Protein AF-A0A8T0YGY8-F1 (afdb_monomer)

InterPro domains:
  IPR023393 START-like domain superfamily [G3DSA:3.30.530.20] (49-271)
  IPR052727 Rab4/Rab5 effector domain-containing protein [PTHR13510] (25-393)

Nearest PDB structures (foldseek):
  6iez-assembly1_A  TM=7.044E-01  e=3.891E-10  Homo sapiens
  5zyg-assembly1_A  TM=6.909E-01  e=1.918E-10  Homo sapiens
  5jjd-assembly1_B  TM=6.981E-01  e=5.395E-10  Homo sapiens
  2e3s-assembly1_A  TM=6.877E-01  e=1.787E-09  Homo sapiens
  5zyj-assembly1_A  TM=6.714E-01  e=1.361E-09  Homo sapiens

Foldseek 3Di:
DDPDDDDPPDPPPDDDPDPPPPLVLEDDPPFPADDDDPVNLVVLVVVVVVLVVVVLVVVVVCVVVVVDDDCVQWDWDDDDPFKTKTWGDCVNCVPDPWIKMKIWGKFWAFQLLLLLLVAQQAPLSVVLSCVQLVQFRYKHFRDWSDFADLVWLSFTKTWMKTWFDFVCCVVPPDFIEMFTWIWGWTWDARPVRFIKIKIWTFGDDDPRDDDDPSYHYKTKTKMKIWGGPDRTIIIIIMMMIIDRDDDDDNVRVVVSVCSNVNSSSCSSVSLLLLLVVLLLVVQVVVVVVDDDDDADQAAPAPRHGAPDDDDDDDDQQQAASRPRHGHHPVQKDWDWHWDQDPVRGIDTDTGIHGPVVSVVSSPDDSSVSSCVVRPVVVPPDPPPPPPPPPDDDDDDDDDDDDDD

Organism: NCBI:txid29920

Structure (mmCIF, N/CA/C/O backbone):
data_AF-A0A8T0YGY8-F1
#
_entry.id   AF-A0A8T0YGY8-F1
#
loop_
_atom_site.group_PDB
_atom_site.id
_atom_site.type_symbol
_atom_site.label_atom_id
_atom_site.label_alt_id
_atom_site.label_comp_id
_atom_site.label_asym_id
_atom_site.label_entity_id
_atom_site.label_seq_id
_atom_site.pdbx_PDB_ins_code
_atom_site.Cartn_x
_atom_site.Cartn_y
_atom_site.Cartn_z
_atom_site.occupancy
_atom_site.B_iso_or_equiv
_atom_site.auth_seq_id
_atom_site.auth_comp_id
_atom_site.auth_asym_id
_atom_site.auth_atom_id
_atom_site.pdbx_PDB_model_num
ATOM 1 N N . MET A 1 1 ? -1.277 -14.909 38.507 1.00 29.34 1 MET A N 1
ATOM 2 C CA . MET A 1 1 ? -1.331 -14.928 37.028 1.00 29.34 1 MET A CA 1
ATOM 3 C C . MET A 1 1 ? -1.750 -13.547 36.534 1.00 29.34 1 MET A C 1
ATOM 5 O O . MET A 1 1 ? -2.895 -13.160 36.720 1.00 29.34 1 MET A O 1
ATOM 9 N N . LYS A 1 2 ? -0.791 -12.753 36.042 1.00 21.77 2 LYS A N 1
ATOM 10 C CA . LYS A 1 2 ? -1.007 -11.386 35.533 1.00 21.77 2 LYS A CA 1
ATOM 11 C C . LYS A 1 2 ? -1.370 -11.463 34.039 1.00 21.77 2 LYS A C 1
ATOM 13 O O . LYS A 1 2 ? -0.679 -12.188 33.328 1.00 21.77 2 LYS A O 1
ATOM 18 N N . PRO A 1 3 ? -2.396 -10.750 33.546 1.00 24.33 3 PRO A N 1
ATOM 19 C CA . PRO A 1 3 ? -2.673 -10.693 32.115 1.00 24.33 3 PRO A CA 1
ATOM 20 C C . PRO A 1 3 ? -1.605 -9.851 31.404 1.00 24.33 3 PRO A C 1
ATOM 22 O O . PRO A 1 3 ? -1.220 -8.782 31.880 1.00 24.33 3 PRO A O 1
ATOM 25 N N . SER A 1 4 ? -1.119 -10.377 30.281 1.00 25.73 4 SER A N 1
ATOM 26 C CA . SER A 1 4 ? -0.048 -9.833 29.447 1.00 25.73 4 SER A CA 1
ATOM 27 C C . SER A 1 4 ? -0.319 -8.397 28.993 1.00 25.73 4 SER A C 1
ATOM 29 O O . SER A 1 4 ? -1.389 -8.076 28.472 1.00 25.73 4 SER A O 1
ATOM 31 N N . SER A 1 5 ? 0.691 -7.548 29.156 1.00 26.83 5 SER A N 1
ATOM 32 C CA . SER A 1 5 ? 0.766 -6.171 28.682 1.00 26.83 5 SER A CA 1
ATOM 33 C C . SER A 1 5 ? 0.747 -6.107 27.153 1.00 26.83 5 SER A C 1
ATOM 35 O O . SER A 1 5 ? 1.760 -6.333 26.500 1.00 26.83 5 SER A O 1
ATOM 37 N N . PHE A 1 6 ? -0.406 -5.764 26.589 1.00 31.91 6 PHE A N 1
ATOM 38 C CA . PHE A 1 6 ? -0.562 -5.394 25.185 1.00 31.91 6 PHE A CA 1
ATOM 39 C C . PHE A 1 6 ? -1.255 -4.035 25.164 1.00 31.91 6 PHE A C 1
ATOM 41 O O . PHE A 1 6 ? -2.473 -3.992 25.104 1.00 31.91 6 PHE A O 1
ATOM 48 N N . LEU A 1 7 ? -0.505 -2.949 25.380 1.00 33.50 7 LEU A N 1
ATOM 49 C CA . LEU A 1 7 ? -0.905 -1.539 25.227 1.00 33.50 7 LEU A CA 1
ATOM 50 C C . LEU A 1 7 ? 0.300 -0.670 25.647 1.00 33.50 7 LEU A C 1
ATOM 52 O O . LEU A 1 7 ? 0.331 -0.146 26.754 1.00 33.50 7 LEU A O 1
ATOM 56 N N . ASP A 1 8 ? 1.304 -0.533 24.785 1.00 25.83 8 ASP A N 1
ATOM 57 C CA . ASP A 1 8 ? 2.239 0.601 24.856 1.00 25.83 8 ASP A CA 1
ATOM 58 C C . ASP A 1 8 ? 2.769 0.896 23.442 1.00 25.83 8 ASP A C 1
ATOM 60 O O . ASP A 1 8 ? 3.927 0.701 23.102 1.00 25.83 8 ASP A O 1
ATOM 64 N N . LEU A 1 9 ? 1.863 1.359 22.578 1.00 29.55 9 LEU A N 1
ATOM 65 C CA . LEU A 1 9 ? 2.219 2.347 21.563 1.00 29.55 9 LEU A CA 1
ATOM 66 C C . LEU A 1 9 ? 1.774 3.688 22.142 1.00 29.55 9 LEU A C 1
ATOM 68 O O . LEU A 1 9 ? 0.678 4.179 21.856 1.00 29.55 9 LEU A O 1
ATOM 72 N N . ARG A 1 10 ? 2.587 4.222 23.060 1.00 26.66 10 ARG A N 1
ATOM 73 C CA . ARG A 1 10 ? 2.532 5.643 23.398 1.00 26.66 10 ARG A CA 1
ATOM 74 C C . ARG A 1 10 ? 2.845 6.396 22.115 1.00 26.66 10 ARG A C 1
ATOM 76 O O . ARG A 1 10 ? 3.842 6.108 21.462 1.00 26.66 10 ARG A O 1
ATOM 83 N N . ASP A 1 11 ? 1.962 7.321 21.754 1.00 32.81 11 ASP A N 1
ATOM 84 C CA . ASP A 1 11 ? 2.294 8.380 20.811 1.00 32.81 11 ASP A CA 1
ATOM 85 C C . ASP A 1 11 ? 3.541 9.076 21.367 1.00 32.81 11 ASP A C 1
ATOM 87 O O . ASP A 1 11 ? 3.453 9.804 22.362 1.00 32.81 11 ASP A O 1
ATOM 91 N N . ASP A 1 12 ? 4.698 8.828 20.753 1.00 25.97 12 ASP A N 1
ATOM 92 C CA . ASP A 1 12 ? 5.854 9.692 20.916 1.00 25.97 12 ASP A CA 1
ATOM 93 C C . ASP A 1 12 ? 5.437 11.070 20.414 1.00 25.97 12 ASP A C 1
ATOM 95 O O . ASP A 1 12 ? 5.356 11.362 19.220 1.00 25.97 12 ASP A O 1
ATOM 99 N N . ASN A 1 13 ? 5.107 11.913 21.384 1.00 31.45 13 ASN A N 1
ATOM 100 C CA . ASN A 1 13 ? 4.820 13.320 21.228 1.00 31.45 13 ASN A CA 1
ATOM 101 C C . ASN A 1 13 ? 6.141 14.053 20.943 1.00 31.45 13 ASN A C 1
ATOM 103 O O . ASN A 1 13 ? 6.589 14.881 21.731 1.00 31.45 13 ASN A O 1
ATOM 107 N N . GLN A 1 14 ? 6.796 13.721 19.830 1.00 26.73 14 GLN A N 1
ATOM 108 C CA . GLN A 1 14 ? 7.783 14.599 19.219 1.00 26.73 14 GLN A CA 1
ATOM 109 C C . GLN A 1 14 ? 7.023 15.580 18.340 1.00 26.73 14 GLN A C 1
ATOM 111 O O . GLN A 1 14 ? 6.215 15.184 17.499 1.00 26.73 14 GLN A O 1
ATOM 116 N N . GLY A 1 15 ? 7.249 16.870 18.591 1.00 27.22 15 GLY A N 1
ATOM 117 C CA . GLY A 1 15 ? 6.618 17.990 17.907 1.00 27.22 15 GLY A CA 1
ATOM 118 C C . GLY A 1 15 ? 6.812 17.927 16.395 1.00 27.22 15 GLY A C 1
ATOM 119 O O . GLY A 1 15 ? 7.707 18.554 15.838 1.00 27.22 15 GLY A O 1
ATOM 120 N N . SER A 1 16 ? 5.943 17.185 15.717 1.00 27.34 16 SER A N 1
ATOM 121 C CA . SER A 1 16 ? 5.816 17.220 14.274 1.00 27.34 16 SER A CA 1
ATOM 122 C C . SER A 1 16 ? 5.077 18.508 13.938 1.00 27.34 16 SER A C 1
ATOM 124 O O . SER A 1 16 ? 3.889 18.660 14.247 1.00 27.34 16 SER A O 1
ATOM 126 N N . LYS A 1 17 ? 5.811 19.475 13.372 1.00 26.09 17 LYS A N 1
ATOM 127 C CA . LYS A 1 17 ? 5.238 20.674 12.756 1.00 26.09 17 LYS A CA 1
ATOM 128 C C . LYS A 1 17 ? 4.017 20.248 11.945 1.00 26.09 17 LYS A C 1
ATOM 130 O O . LYS A 1 17 ? 4.093 19.347 11.116 1.00 26.09 17 LYS A O 1
ATOM 135 N N . ARG A 1 18 ? 2.888 20.888 12.236 1.00 28.61 18 ARG A N 1
ATOM 136 C CA . ARG A 1 18 ? 1.601 20.702 11.572 1.00 28.61 18 ARG A CA 1
ATOM 137 C C . ARG A 1 18 ? 1.783 20.923 10.068 1.00 28.61 18 ARG A C 1
ATOM 139 O O . ARG A 1 18 ? 1.716 22.052 9.604 1.00 28.61 18 ARG A O 1
ATOM 146 N N . VAL A 1 19 ? 2.024 19.855 9.313 1.00 32.56 19 VAL A N 1
ATOM 147 C CA . VAL A 1 19 ? 1.805 19.868 7.869 1.00 32.56 19 VAL A CA 1
ATOM 148 C C . VAL A 1 19 ? 0.294 19.805 7.707 1.00 32.56 19 VAL A C 1
ATOM 150 O O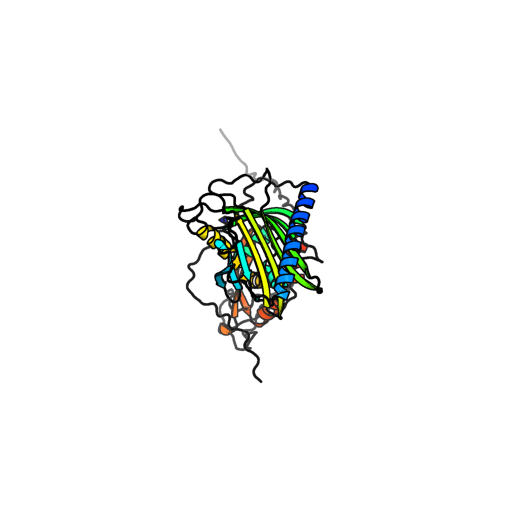 . VAL A 1 19 ? -0.318 18.745 7.834 1.00 32.56 19 VAL A O 1
ATOM 153 N N . GLU A 1 20 ? -0.332 20.966 7.542 1.00 31.00 20 GLU A N 1
ATOM 154 C CA . GLU A 1 20 ? -1.678 21.029 6.989 1.00 31.00 20 GLU A CA 1
ATOM 155 C C . GLU A 1 20 ? -1.648 20.311 5.637 1.00 31.00 20 GLU A C 1
ATOM 157 O O . GLU A 1 20 ? -0.987 20.751 4.697 1.00 31.00 20 GLU A O 1
ATOM 162 N N . MET A 1 21 ? -2.303 19.149 5.556 1.00 41.12 21 MET A N 1
ATOM 163 C CA . MET A 1 21 ? -2.534 18.484 4.280 1.00 41.12 21 MET A CA 1
ATOM 164 C C . MET A 1 21 ? -3.454 19.393 3.470 1.00 41.12 21 MET A C 1
ATOM 166 O O . MET A 1 21 ? -4.641 19.496 3.775 1.00 41.12 21 MET A O 1
ATOM 170 N N . SER A 1 22 ? -2.918 20.087 2.469 1.00 40.53 22 SER A N 1
ATOM 171 C CA . SER A 1 22 ? -3.762 20.848 1.557 1.00 40.53 22 SER A CA 1
ATOM 172 C C . SER A 1 22 ? -4.528 19.874 0.652 1.00 40.53 22 SER A C 1
ATOM 174 O O . SER A 1 22 ? -3.943 18.960 0.064 1.00 40.53 22 SER A O 1
ATOM 176 N N . ASN A 1 23 ? -5.840 20.085 0.501 1.00 45.69 23 ASN A N 1
ATOM 177 C CA . ASN A 1 23 ? -6.696 19.320 -0.422 1.00 45.69 23 ASN A CA 1
ATOM 178 C C . ASN A 1 23 ? -6.236 19.418 -1.893 1.00 45.69 23 ASN A C 1
ATOM 180 O O . ASN A 1 23 ? -6.667 18.634 -2.731 1.00 45.69 23 ASN A O 1
ATOM 184 N N . LYS A 1 24 ? -5.298 20.325 -2.201 1.00 49.81 24 LYS A N 1
ATOM 185 C CA . LYS A 1 24 ? -4.708 20.533 -3.530 1.00 49.81 24 LYS A CA 1
ATOM 186 C C . LYS A 1 24 ? -3.738 19.426 -3.973 1.00 49.81 24 LYS A C 1
ATOM 188 O O . LYS A 1 24 ? -3.322 19.439 -5.125 1.00 49.81 24 LYS A O 1
ATOM 193 N N . ARG A 1 25 ? -3.366 18.483 -3.093 1.00 52.38 25 ARG A N 1
ATOM 194 C CA . ARG A 1 25 ? -2.459 17.364 -3.429 1.00 52.38 25 ARG A CA 1
ATOM 195 C C . ARG A 1 25 ? -3.059 16.352 -4.411 1.00 52.38 25 ARG A C 1
ATOM 197 O O . ARG A 1 25 ? -2.319 15.731 -5.158 1.00 52.38 25 ARG A O 1
ATOM 204 N N . PHE A 1 26 ? -4.380 16.189 -4.460 1.00 54.97 26 PHE A N 1
ATOM 205 C CA . PHE A 1 26 ? -5.022 15.217 -5.354 1.00 54.97 26 PHE A CA 1
ATOM 206 C C . PHE A 1 26 ? -5.666 15.927 -6.528 1.00 54.97 26 PHE A C 1
ATOM 208 O O . PHE A 1 26 ? -6.833 16.315 -6.472 1.00 54.97 26 PHE A O 1
ATOM 215 N N . THR A 1 27 ? -4.873 16.100 -7.578 1.00 52.75 27 THR A N 1
ATOM 216 C CA . THR A 1 27 ? -5.310 16.684 -8.838 1.00 52.75 27 THR A CA 1
ATOM 217 C C . THR A 1 27 ? -6.429 15.852 -9.462 1.00 52.75 27 THR A C 1
ATOM 219 O O . THR A 1 27 ? -6.430 14.621 -9.391 1.00 52.75 27 THR A O 1
ATOM 222 N N . VAL A 1 28 ? -7.367 16.540 -10.116 1.00 65.12 28 VAL A N 1
ATOM 223 C CA . VAL A 1 28 ? -8.128 15.970 -11.237 1.00 65.12 28 VAL A CA 1
ATOM 224 C C . VAL A 1 28 ? -7.124 15.266 -12.157 1.00 65.12 28 VAL A C 1
ATOM 226 O O . VAL A 1 28 ? -5.995 15.749 -12.272 1.00 65.12 28 VAL A O 1
ATOM 229 N N . ASN A 1 29 ? -7.492 14.111 -12.726 1.00 83.25 29 ASN A N 1
ATOM 230 C CA . ASN A 1 29 ? -6.661 13.365 -13.678 1.00 83.25 29 ASN A CA 1
ATOM 231 C C . ASN A 1 29 ? -5.861 14.351 -14.561 1.00 83.25 29 ASN A C 1
ATOM 233 O O . ASN A 1 29 ? -6.490 15.161 -15.243 1.00 83.25 29 ASN A O 1
ATOM 237 N N . PRO A 1 30 ? -4.511 14.363 -14.495 1.00 87.75 30 PRO A N 1
ATOM 238 C CA . PRO A 1 30 ? -3.714 15.361 -15.207 1.00 87.75 30 PRO A CA 1
ATOM 239 C C . PRO A 1 30 ? -3.672 15.108 -16.721 1.00 87.75 30 PRO A C 1
ATOM 241 O O . PRO A 1 30 ? -3.075 15.892 -17.455 1.00 87.75 30 PRO A O 1
ATOM 244 N N . PHE A 1 31 ? -4.288 14.016 -17.170 1.00 90.75 31 PHE A N 1
ATOM 245 C CA . PHE A 1 31 ? -4.442 13.623 -18.560 1.00 90.75 31 PHE A CA 1
ATOM 246 C C . PHE A 1 31 ? -5.918 13.666 -18.971 1.00 90.75 31 PHE A C 1
ATOM 248 O O . PHE A 1 31 ? -6.818 13.830 -18.144 1.00 90.75 31 PHE A O 1
ATOM 255 N N . GLY A 1 32 ? -6.168 13.445 -20.262 1.00 86.81 32 GLY A N 1
ATOM 256 C CA . GLY A 1 32 ? -7.503 13.099 -20.743 1.00 86.81 32 GLY A CA 1
ATOM 257 C C . GLY A 1 32 ? -7.982 11.740 -20.216 1.00 86.81 32 GLY A C 1
ATOM 258 O O . GLY A 1 32 ? -7.273 11.026 -19.498 1.00 86.81 32 GLY A O 1
ATOM 259 N N . GLU A 1 33 ? -9.205 11.368 -20.585 1.00 89.38 33 GLU A N 1
ATOM 260 C CA . GLU A 1 33 ? -9.736 10.036 -20.295 1.00 89.38 33 GLU A CA 1
ATOM 261 C C . GLU A 1 33 ? -8.879 8.950 -20.965 1.00 89.38 33 GLU A C 1
ATOM 263 O O . GLU A 1 33 ? -8.598 9.000 -22.165 1.00 89.38 33 GLU A O 1
ATOM 268 N N . LEU A 1 34 ? -8.459 7.951 -20.184 1.00 93.06 34 LEU A N 1
ATOM 269 C CA . LEU A 1 34 ? -7.707 6.814 -20.699 1.00 93.06 34 LEU A CA 1
ATOM 270 C C . LEU A 1 34 ? -8.674 5.743 -21.212 1.00 93.06 34 LEU A C 1
ATOM 272 O O . LEU A 1 34 ? -9.223 4.953 -20.441 1.00 93.06 34 LEU A O 1
ATOM 276 N N . THR A 1 35 ? -8.847 5.694 -22.530 1.00 93.44 35 THR A N 1
ATOM 277 C CA . THR A 1 35 ? -9.616 4.633 -23.189 1.00 93.44 35 THR A CA 1
ATOM 278 C C . THR A 1 35 ? -8.734 3.403 -23.396 1.00 93.44 35 THR A C 1
ATOM 280 O O . THR A 1 35 ? -7.716 3.484 -24.079 1.00 93.44 35 THR A O 1
ATOM 283 N N . LEU A 1 36 ? -9.131 2.271 -22.808 1.00 95.56 36 LEU A N 1
ATOM 284 C CA . LEU A 1 36 ? -8.463 0.976 -22.967 1.00 95.56 36 LEU A CA 1
ATOM 285 C C . LEU A 1 36 ? -9.336 0.039 -23.797 1.00 95.56 36 LEU A C 1
ATOM 287 O O . LEU A 1 36 ? -10.499 -0.189 -23.443 1.00 95.56 36 LEU A O 1
ATOM 291 N N . THR A 1 37 ? -8.762 -0.542 -24.849 1.00 96.44 37 THR A N 1
ATOM 292 C CA . THR A 1 37 ? -9.412 -1.609 -25.617 1.00 96.44 37 THR A CA 1
ATOM 293 C C . THR A 1 37 ? -9.496 -2.900 -24.795 1.00 96.44 37 THR A C 1
ATOM 295 O O . THR A 1 37 ? -8.832 -3.054 -23.766 1.00 96.44 37 THR A O 1
ATOM 298 N N . SER A 1 38 ? -10.304 -3.865 -25.242 1.00 96.81 38 SER A N 1
ATOM 299 C CA . SER A 1 38 ? -10.342 -5.198 -24.623 1.00 96.81 38 SER A CA 1
ATOM 300 C C . SER A 1 38 ? -8.972 -5.883 -24.658 1.00 96.81 38 SER A C 1
ATOM 302 O O . SER A 1 38 ? -8.593 -6.536 -23.691 1.00 96.81 38 SER A O 1
ATOM 304 N N . GLU A 1 39 ? -8.207 -5.683 -25.733 1.00 97.19 39 GLU A N 1
ATOM 305 C CA . GLU A 1 39 ? -6.855 -6.227 -25.876 1.00 97.19 39 GLU A CA 1
ATOM 306 C C . GLU A 1 39 ? -5.878 -5.587 -24.878 1.00 97.19 39 GLU A C 1
ATOM 308 O O . GLU A 1 39 ? -5.125 -6.301 -24.217 1.00 97.19 39 GLU A O 1
ATOM 313 N N . ASP A 1 40 ? -5.932 -4.262 -24.695 1.00 96.88 40 ASP A N 1
ATOM 314 C CA . ASP A 1 40 ? -5.101 -3.567 -23.700 1.00 96.88 40 ASP A CA 1
ATOM 315 C C . ASP A 1 40 ? -5.380 -4.081 -22.286 1.00 96.88 40 ASP A C 1
ATOM 317 O O . ASP A 1 40 ? -4.460 -4.295 -21.497 1.00 96.88 40 ASP A O 1
ATOM 321 N N . ARG A 1 41 ? -6.659 -4.308 -21.961 1.00 97.94 41 ARG A N 1
ATOM 322 C CA . ARG A 1 41 ? -7.080 -4.834 -20.655 1.00 97.94 41 ARG A CA 1
ATOM 323 C C . ARG A 1 41 ? -6.502 -6.222 -20.395 1.00 97.94 41 ARG A C 1
ATOM 325 O O . ARG A 1 41 ? -5.977 -6.443 -19.307 1.00 97.94 41 ARG A O 1
ATOM 332 N N . VAL A 1 42 ? -6.565 -7.120 -21.380 1.00 98.12 42 VAL A N 1
ATOM 333 C CA . VAL A 1 42 ? -5.978 -8.467 -21.287 1.00 98.12 42 VAL A CA 1
ATOM 334 C C . VAL A 1 42 ? -4.464 -8.374 -21.094 1.00 98.12 42 VAL A C 1
ATOM 336 O O . VAL A 1 42 ? -3.946 -8.899 -20.113 1.00 98.12 42 VAL A O 1
ATOM 339 N N . LYS A 1 43 ? -3.766 -7.595 -21.930 1.00 97.81 43 LYS A N 1
ATOM 340 C CA . LYS A 1 43 ? -2.308 -7.409 -21.823 1.00 97.81 43 LYS A CA 1
ATOM 341 C C . LYS A 1 43 ? -1.873 -6.872 -20.459 1.00 97.81 43 LYS A C 1
ATOM 343 O O . LYS A 1 43 ? -0.867 -7.320 -19.916 1.00 97.81 43 LYS A O 1
ATOM 348 N N . LEU A 1 44 ? -2.611 -5.917 -19.890 1.00 98.44 44 LEU A N 1
ATOM 349 C CA . LEU A 1 44 ? -2.306 -5.363 -18.565 1.00 98.44 44 LEU A CA 1
ATOM 350 C C . LEU A 1 44 ? -2.427 -6.417 -17.458 1.00 98.44 44 LEU A C 1
ATOM 352 O O . LEU A 1 44 ? -1.596 -6.438 -16.549 1.00 98.44 44 LEU A O 1
ATOM 356 N N . VAL A 1 45 ? -3.435 -7.290 -17.538 1.00 98.50 45 VAL A N 1
ATOM 357 C CA . VAL A 1 45 ? -3.600 -8.414 -16.607 1.00 98.50 45 VAL A CA 1
ATOM 358 C C . VAL A 1 45 ? -2.479 -9.438 -16.794 1.00 98.50 45 VAL A C 1
ATOM 360 O O . VAL A 1 45 ? -1.867 -9.839 -15.806 1.00 98.50 45 VAL A O 1
ATOM 363 N N . ASP A 1 46 ? -2.141 -9.793 -18.033 1.00 98.38 46 ASP A N 1
ATOM 364 C CA . ASP A 1 46 ? -1.088 -10.770 -18.336 1.00 98.38 46 ASP A CA 1
ATOM 365 C C . ASP A 1 46 ? 0.289 -10.309 -17.847 1.00 98.38 46 ASP A C 1
ATOM 367 O O . ASP A 1 46 ? 1.017 -11.076 -17.208 1.00 98.38 46 ASP A O 1
ATOM 371 N N . ILE A 1 47 ? 0.636 -9.037 -18.076 1.00 98.00 47 ILE A N 1
ATOM 372 C CA . ILE A 1 47 ? 1.875 -8.434 -17.562 1.00 98.00 47 ILE A CA 1
ATOM 373 C C . ILE A 1 47 ? 1.888 -8.487 -16.034 1.00 98.00 47 ILE A C 1
ATOM 375 O O . ILE A 1 47 ? 2.887 -8.894 -15.437 1.00 98.00 47 ILE A O 1
ATOM 379 N N . ALA A 1 48 ? 0.785 -8.095 -15.389 1.00 98.44 48 ALA A N 1
ATOM 380 C CA . ALA A 1 48 ? 0.701 -8.093 -13.936 1.00 98.44 48 ALA A CA 1
ATOM 381 C C . ALA A 1 48 ? 0.871 -9.503 -13.351 1.00 98.44 48 ALA A C 1
ATOM 383 O O . ALA A 1 48 ? 1.679 -9.693 -12.442 1.00 98.44 48 ALA A O 1
ATOM 384 N N . ASN A 1 49 ? 0.168 -10.490 -13.906 1.00 98.19 49 ASN A N 1
ATOM 385 C CA . ASN A 1 49 ? 0.246 -11.880 -13.469 1.00 98.19 49 ASN A CA 1
ATOM 386 C C . ASN A 1 49 ? 1.650 -12.450 -13.673 1.00 98.19 49 ASN A C 1
ATOM 388 O O . ASN A 1 49 ? 2.212 -13.026 -12.746 1.00 98.19 49 ASN A O 1
ATOM 392 N N . THR A 1 50 ? 2.256 -12.225 -14.841 1.00 98.38 50 THR A N 1
ATOM 393 C CA . THR A 1 50 ? 3.619 -12.689 -15.146 1.00 98.38 50 THR A CA 1
ATOM 394 C C . THR A 1 50 ? 4.629 -12.163 -14.125 1.00 98.38 50 THR A C 1
ATOM 396 O O . THR A 1 50 ? 5.433 -12.923 -13.582 1.00 98.38 50 THR A O 1
ATOM 399 N N . LEU A 1 51 ? 4.566 -10.865 -13.810 1.00 98.31 51 LEU A N 1
ATOM 400 C CA . LEU A 1 51 ? 5.471 -10.242 -12.843 1.00 98.31 51 LEU A CA 1
ATOM 401 C C . LEU A 1 51 ? 5.225 -10.733 -11.413 1.00 98.31 51 LEU A C 1
ATOM 403 O O . LEU A 1 51 ? 6.186 -10.956 -10.678 1.00 98.31 51 LEU A O 1
ATOM 407 N N . VAL A 1 52 ? 3.965 -10.916 -11.010 1.00 98.44 52 VAL A N 1
ATOM 408 C CA . VAL A 1 52 ? 3.625 -11.466 -9.689 1.00 98.44 52 VAL A CA 1
ATOM 409 C C . VAL A 1 52 ? 4.114 -12.908 -9.566 1.00 98.44 52 VAL A C 1
ATOM 411 O O . VAL A 1 52 ? 4.758 -13.231 -8.571 1.00 98.44 52 VAL A O 1
ATOM 414 N N . HIS A 1 53 ? 3.896 -13.755 -10.575 1.00 98.00 53 HIS A N 1
ATOM 415 C CA . HIS A 1 53 ? 4.350 -15.148 -10.565 1.00 98.00 53 HIS A CA 1
ATOM 416 C C . HIS A 1 53 ? 5.868 -15.268 -10.420 1.00 98.00 53 HIS A C 1
ATOM 418 O O . HIS A 1 53 ? 6.328 -15.982 -9.531 1.00 98.00 53 HIS A O 1
ATOM 424 N N . ALA A 1 54 ? 6.642 -14.493 -11.184 1.00 97.50 54 ALA A N 1
ATOM 425 C CA . ALA A 1 54 ? 8.099 -14.466 -11.034 1.00 97.50 54 ALA A CA 1
ATOM 426 C C . ALA A 1 54 ? 8.530 -14.081 -9.603 1.00 97.50 54 ALA A C 1
ATOM 428 O O . ALA A 1 54 ? 9.503 -14.603 -9.059 1.00 97.50 54 ALA A O 1
ATOM 429 N N . LYS A 1 55 ? 7.787 -13.178 -8.952 1.00 97.12 55 LYS A N 1
ATOM 430 C CA . LYS A 1 55 ? 8.084 -12.722 -7.587 1.00 97.12 55 LYS A CA 1
ATOM 431 C C . LYS A 1 55 ? 7.633 -13.685 -6.502 1.00 97.12 55 LYS A C 1
ATOM 433 O O . LYS A 1 55 ? 8.275 -13.733 -5.454 1.00 97.12 55 LYS A O 1
ATOM 438 N N . LEU A 1 56 ? 6.597 -14.477 -6.758 1.00 97.75 56 LEU A N 1
ATOM 439 C CA . LEU A 1 56 ? 6.231 -15.605 -5.908 1.00 97.75 56 LEU A CA 1
ATOM 440 C C . LEU A 1 56 ? 7.336 -16.665 -5.926 1.00 97.75 56 LEU A C 1
ATOM 442 O O . LEU A 1 56 ? 7.763 -17.083 -4.857 1.00 97.75 56 LEU A O 1
ATOM 446 N N . GLU A 1 57 ? 7.873 -17.018 -7.096 1.00 96.75 57 GLU A N 1
ATOM 447 C CA . GLU A 1 57 ? 8.993 -17.968 -7.202 1.00 96.75 57 GLU A CA 1
ATOM 448 C C . GLU A 1 57 ? 10.241 -17.472 -6.454 1.00 96.75 57 GLU A C 1
ATOM 450 O O . GLU A 1 57 ? 10.825 -18.203 -5.654 1.00 96.75 57 GLU A O 1
ATOM 455 N N . GLU A 1 58 ? 10.608 -16.195 -6.619 1.00 95.75 58 GLU A N 1
ATOM 456 C CA . GLU A 1 58 ? 11.697 -15.582 -5.844 1.00 95.75 58 GLU A CA 1
ATOM 457 C C . GLU A 1 58 ? 11.435 -15.601 -4.325 1.00 95.75 58 GLU A C 1
ATOM 459 O O . GLU A 1 58 ? 12.375 -15.713 -3.530 1.00 95.75 58 GLU A O 1
ATOM 464 N N . TYR A 1 59 ? 10.175 -15.449 -3.900 1.00 97.12 59 TYR A N 1
ATOM 465 C CA . TYR A 1 59 ? 9.797 -15.516 -2.490 1.00 97.12 59 TYR A CA 1
ATOM 466 C C . TYR A 1 59 ? 9.885 -16.946 -1.947 1.00 97.12 59 TYR A C 1
ATOM 468 O O . TYR A 1 59 ? 10.413 -17.140 -0.854 1.00 97.12 59 TYR A O 1
ATOM 476 N N . GLU A 1 60 ? 9.450 -17.949 -2.708 1.00 96.19 60 GLU A N 1
ATOM 477 C CA . GLU A 1 60 ? 9.568 -19.362 -2.334 1.00 96.19 60 GLU A CA 1
ATOM 478 C C . GLU A 1 60 ? 11.031 -19.775 -2.133 1.00 96.19 60 GLU A C 1
ATOM 480 O O . GLU A 1 60 ? 11.355 -20.422 -1.137 1.00 96.19 60 GLU A O 1
ATOM 485 N N . GLU A 1 61 ? 11.940 -19.347 -3.014 1.00 94.94 61 GLU A N 1
ATOM 486 C CA . GLU A 1 61 ? 13.374 -19.587 -2.815 1.00 94.94 61 GLU A CA 1
ATOM 487 C C . GLU A 1 61 ? 13.910 -18.871 -1.571 1.00 94.94 61 GLU A C 1
ATOM 489 O O . GLU A 1 61 ? 14.684 -19.438 -0.800 1.00 94.94 61 GLU A O 1
ATOM 494 N N . TYR A 1 62 ? 13.448 -17.648 -1.306 1.00 94.50 62 TYR A N 1
ATOM 495 C CA . TYR A 1 62 ? 13.810 -16.919 -0.090 1.00 94.50 62 TYR A CA 1
ATOM 496 C C . TYR A 1 62 ? 13.350 -17.620 1.199 1.00 94.50 62 TYR A C 1
ATOM 498 O O . TYR A 1 62 ? 14.053 -17.571 2.214 1.00 94.50 62 TYR A O 1
ATOM 506 N N . LEU A 1 63 ? 12.200 -18.300 1.179 1.00 94.19 63 LEU A N 1
ATOM 507 C CA . LEU A 1 63 ? 11.750 -19.108 2.314 1.00 94.19 63 LEU A CA 1
ATOM 508 C C . LEU A 1 63 ? 12.705 -20.279 2.584 1.00 94.19 63 LEU A C 1
ATOM 510 O O . LEU A 1 63 ? 13.018 -20.552 3.744 1.00 94.19 63 LEU A O 1
ATOM 514 N N . LYS A 1 64 ? 13.233 -20.919 1.533 1.00 94.56 64 LYS A N 1
ATOM 515 C CA . LYS A 1 64 ? 14.182 -22.040 1.657 1.00 94.56 64 LYS A CA 1
ATOM 516 C C . LYS A 1 64 ? 15.527 -21.621 2.251 1.00 94.56 64 LYS A C 1
ATOM 518 O O . LYS A 1 64 ? 16.164 -22.421 2.929 1.00 94.56 64 LYS A O 1
ATOM 523 N N . THR A 1 65 ? 15.955 -20.372 2.061 1.00 92.56 65 THR A N 1
ATOM 524 C CA . THR A 1 65 ? 17.232 -19.866 2.599 1.00 92.56 65 THR A CA 1
ATOM 525 C C . THR A 1 65 ? 17.141 -19.361 4.041 1.00 92.56 65 THR A C 1
ATOM 527 O O . THR A 1 65 ? 17.987 -18.570 4.469 1.00 92.56 65 THR A O 1
ATOM 530 N N . ALA A 1 66 ? 16.104 -19.756 4.791 1.00 90.69 66 ALA A N 1
ATOM 531 C CA . ALA A 1 66 ? 15.809 -19.235 6.127 1.00 90.69 66 ALA A CA 1
ATOM 532 C C . ALA A 1 66 ? 15.781 -17.695 6.164 1.00 90.69 66 ALA A C 1
ATOM 534 O O . ALA A 1 66 ? 16.192 -17.069 7.142 1.00 90.69 66 ALA A O 1
ATOM 535 N N . LYS A 1 67 ? 15.309 -17.079 5.071 1.00 93.31 67 LYS A N 1
ATOM 536 C CA . LYS A 1 67 ? 15.155 -15.629 4.934 1.00 93.31 67 LYS A CA 1
ATOM 537 C C . LYS A 1 67 ? 16.465 -14.829 5.020 1.00 93.31 67 LYS A C 1
ATOM 539 O O . LYS A 1 67 ? 16.451 -13.633 5.334 1.00 93.31 67 LYS A O 1
ATOM 544 N N . THR A 1 68 ? 17.597 -15.459 4.711 1.00 93.56 68 THR A N 1
ATOM 545 C CA . THR A 1 68 ? 18.922 -14.821 4.748 1.00 93.56 68 THR A CA 1
ATOM 546 C C . THR A 1 68 ? 19.095 -13.759 3.656 1.00 93.56 68 THR A C 1
ATOM 548 O O . THR A 1 68 ? 18.549 -13.856 2.554 1.00 93.56 68 THR A O 1
ATOM 551 N N . ILE A 1 69 ? 19.855 -12.706 3.976 1.00 95.19 69 ILE A N 1
ATOM 552 C CA . ILE A 1 69 ? 20.161 -11.600 3.061 1.00 95.19 69 ILE A CA 1
ATOM 553 C C . ILE A 1 69 ? 21.635 -11.671 2.683 1.00 95.19 69 ILE A C 1
ATOM 555 O O . ILE A 1 69 ? 22.501 -11.615 3.553 1.00 95.19 69 ILE A O 1
ATOM 559 N N . ASP A 1 70 ? 21.919 -11.735 1.386 1.00 94.12 70 ASP A N 1
ATOM 560 C CA . ASP A 1 70 ? 23.278 -11.624 0.863 1.00 94.12 70 ASP A CA 1
ATOM 561 C C . ASP A 1 70 ? 23.808 -10.193 1.064 1.00 94.12 70 ASP A C 1
ATOM 563 O O . ASP A 1 70 ? 23.493 -9.280 0.301 1.00 94.12 70 ASP A O 1
ATOM 567 N N . LEU A 1 71 ? 24.624 -9.985 2.099 1.00 94.88 71 LEU A N 1
ATOM 568 C CA . LEU A 1 71 ? 25.198 -8.678 2.438 1.00 94.88 71 LEU A CA 1
ATOM 569 C C . LEU A 1 71 ? 26.370 -8.259 1.529 1.00 94.88 71 LEU A C 1
ATOM 571 O O . LEU A 1 71 ? 26.761 -7.079 1.535 1.00 94.88 71 LEU A O 1
ATOM 575 N N . VAL A 1 72 ? 26.912 -9.194 0.736 1.00 93.81 72 VAL A N 1
ATOM 576 C CA . VAL A 1 72 ? 27.892 -8.903 -0.323 1.00 93.81 72 VAL A CA 1
ATOM 577 C C . VAL A 1 72 ? 27.199 -8.195 -1.478 1.00 93.81 72 VAL A C 1
ATOM 579 O O . VAL A 1 72 ? 27.773 -7.273 -2.054 1.00 93.81 72 VAL A O 1
ATOM 582 N N . ARG A 1 73 ? 25.942 -8.551 -1.762 1.00 93.12 73 ARG A N 1
ATOM 583 C CA . ARG A 1 73 ? 25.100 -7.870 -2.752 1.00 93.12 73 ARG A CA 1
ATOM 584 C C . ARG A 1 73 ? 24.338 -6.672 -2.196 1.00 93.12 73 ARG A C 1
ATOM 586 O O . ARG A 1 73 ? 24.266 -5.619 -2.833 1.00 93.12 73 ARG A O 1
ATOM 593 N N . TRP A 1 74 ? 23.767 -6.810 -1.007 1.00 95.12 74 TRP A N 1
ATOM 594 C CA . TRP A 1 74 ? 22.826 -5.852 -0.435 1.00 95.12 74 TRP A CA 1
ATOM 595 C C . TRP A 1 74 ? 23.470 -5.024 0.675 1.00 95.12 74 TRP A C 1
ATOM 597 O O . TRP A 1 74 ? 23.995 -5.541 1.660 1.00 95.12 74 TRP A O 1
ATOM 607 N N . LYS A 1 75 ? 23.399 -3.696 0.555 1.00 94.62 75 LYS A N 1
ATOM 608 C CA . LYS A 1 75 ? 23.799 -2.763 1.613 1.00 94.62 75 LYS A CA 1
ATOM 609 C C . LYS A 1 75 ? 22.556 -2.276 2.349 1.00 94.62 75 LYS A C 1
ATOM 611 O O . LYS A 1 75 ? 21.666 -1.701 1.729 1.00 94.62 75 LYS A O 1
ATOM 616 N N . LYS A 1 76 ? 22.511 -2.455 3.673 1.00 95.62 76 LYS A N 1
ATOM 617 C CA . LYS A 1 76 ? 21.448 -1.888 4.519 1.00 95.62 76 LYS A CA 1
ATOM 618 C C . LYS A 1 76 ? 21.396 -0.369 4.332 1.00 95.62 76 LYS A C 1
ATOM 620 O O . LYS A 1 76 ? 22.433 0.291 4.400 1.00 95.62 76 LYS A O 1
ATOM 625 N N . PHE A 1 77 ? 20.200 0.160 4.096 1.00 94.12 77 PHE A N 1
ATOM 626 C CA . PHE A 1 77 ? 19.978 1.580 3.840 1.00 94.12 77 PHE A CA 1
ATOM 627 C C . PHE A 1 77 ? 19.208 2.251 4.977 1.00 94.12 77 PHE A C 1
ATOM 629 O O . PHE A 1 77 ? 19.676 3.237 5.537 1.00 94.12 77 PHE A O 1
ATOM 636 N N . SER A 1 78 ? 18.055 1.698 5.352 1.00 94.06 78 SER A N 1
ATOM 637 C CA . SER A 1 78 ? 17.209 2.230 6.424 1.00 94.06 78 SER A CA 1
ATOM 638 C C . SER A 1 78 ? 16.389 1.125 7.086 1.00 94.06 78 SER A C 1
ATOM 640 O O . SER A 1 78 ? 16.268 0.017 6.561 1.00 94.06 78 SER A O 1
ATOM 642 N N . ASN A 1 79 ? 15.824 1.416 8.253 1.00 94.50 79 ASN A N 1
ATOM 643 C CA . ASN A 1 79 ? 14.842 0.571 8.921 1.00 94.50 79 ASN A CA 1
ATOM 644 C C . ASN A 1 79 ? 13.723 1.418 9.537 1.00 94.50 79 ASN A C 1
ATOM 646 O O . ASN A 1 79 ? 13.911 2.589 9.859 1.00 94.50 79 ASN A O 1
ATOM 650 N N . SER A 1 80 ? 12.553 0.811 9.709 1.00 92.62 80 SER A N 1
ATOM 651 C CA . SER A 1 80 ? 11.445 1.369 10.486 1.00 92.62 80 SER A CA 1
ATOM 652 C C . SER A 1 80 ? 10.719 0.219 11.170 1.00 92.62 80 SER A C 1
ATOM 654 O O . SER A 1 80 ? 10.237 -0.701 10.506 1.00 92.62 80 SER A O 1
ATOM 656 N N . GLY A 1 81 ? 10.705 0.230 12.505 1.00 90.06 81 GLY A N 1
ATOM 657 C CA . GLY A 1 81 ? 10.318 -0.947 13.281 1.00 90.06 81 GLY A CA 1
ATOM 658 C C . GLY A 1 81 ? 11.191 -2.153 12.917 1.00 90.06 81 GLY A C 1
ATOM 659 O O . GLY A 1 81 ? 12.420 -2.057 12.904 1.00 90.06 81 GLY A O 1
ATOM 660 N N . SER A 1 82 ? 10.546 -3.273 12.593 1.00 93.12 82 SER A N 1
ATOM 661 C CA . SER A 1 82 ? 11.206 -4.527 12.206 1.00 93.12 82 SER A CA 1
ATOM 662 C C . SER A 1 82 ? 11.480 -4.656 10.703 1.00 93.12 82 SER A C 1
ATOM 664 O O . SER A 1 82 ? 12.197 -5.571 10.299 1.00 93.12 82 SER A O 1
ATOM 666 N N . ALA A 1 83 ? 10.953 -3.749 9.877 1.00 95.81 83 ALA A N 1
ATOM 667 C CA . ALA A 1 83 ? 11.198 -3.751 8.442 1.00 95.81 83 ALA A CA 1
ATOM 668 C C . ALA A 1 83 ? 12.497 -3.005 8.107 1.00 95.81 83 ALA A C 1
ATOM 670 O O . ALA A 1 83 ? 12.787 -1.933 8.648 1.00 95.81 83 ALA A O 1
ATOM 671 N N . THR A 1 84 ? 13.277 -3.566 7.189 1.00 97.12 84 THR A N 1
ATOM 672 C CA . THR A 1 84 ? 14.565 -3.033 6.740 1.00 97.12 84 THR A CA 1
ATOM 673 C C . THR A 1 84 ? 14.580 -2.920 5.223 1.00 97.12 84 THR A C 1
ATOM 675 O O . THR A 1 84 ? 14.213 -3.864 4.530 1.00 97.12 84 THR A O 1
ATOM 678 N N . THR A 1 85 ? 15.044 -1.783 4.707 1.00 96.81 85 THR A N 1
ATOM 679 C CA . THR A 1 85 ? 15.322 -1.600 3.281 1.00 96.81 85 THR A CA 1
ATOM 680 C C . THR A 1 85 ? 16.823 -1.646 3.018 1.00 96.81 85 THR A C 1
ATOM 682 O O . THR A 1 85 ? 17.633 -1.041 3.729 1.00 96.81 85 THR A O 1
ATOM 685 N N . TYR A 1 86 ? 17.185 -2.352 1.957 1.00 95.69 86 TYR A N 1
ATOM 686 C CA . TYR A 1 86 ? 18.520 -2.525 1.422 1.00 95.69 86 TYR A CA 1
ATOM 687 C C . TYR A 1 86 ? 18.580 -1.982 -0.005 1.00 95.69 86 TYR A C 1
ATOM 689 O O . TYR A 1 86 ? 17.589 -1.985 -0.737 1.00 95.69 86 TYR A O 1
ATOM 697 N N . ILE A 1 87 ? 19.773 -1.556 -0.406 1.00 93.56 87 ILE A N 1
ATOM 698 C CA . ILE A 1 87 ? 20.088 -1.124 -1.767 1.00 93.56 87 ILE A CA 1
ATOM 699 C C . ILE A 1 87 ? 21.155 -2.045 -2.356 1.00 93.56 87 ILE A C 1
ATOM 701 O O . ILE A 1 87 ? 22.081 -2.459 -1.652 1.00 93.56 87 ILE A O 1
ATOM 705 N N . GLU A 1 88 ? 21.029 -2.384 -3.635 1.00 91.31 88 GLU A N 1
ATOM 706 C CA . GLU A 1 88 ? 22.038 -3.191 -4.326 1.00 91.31 88 GLU A CA 1
ATOM 707 C C . GLU A 1 88 ? 23.353 -2.403 -4.434 1.00 91.31 88 GLU A C 1
ATOM 709 O O . GLU A 1 88 ? 23.375 -1.209 -4.761 1.00 91.31 88 GLU A O 1
ATOM 714 N N . ARG A 1 89 ? 24.472 -3.056 -4.116 1.00 88.25 89 ARG A N 1
ATOM 715 C CA . ARG A 1 89 ? 25.806 -2.466 -4.254 1.00 88.25 89 ARG A CA 1
ATOM 716 C C . ARG A 1 89 ? 26.181 -2.402 -5.735 1.00 88.25 89 ARG A C 1
ATOM 718 O O . ARG A 1 89 ? 25.931 -3.336 -6.486 1.00 88.25 89 ARG A O 1
ATOM 725 N N . LYS A 1 90 ? 26.842 -1.314 -6.146 1.00 78.12 90 LYS A N 1
ATOM 726 C CA . LYS A 1 90 ? 27.227 -1.078 -7.553 1.00 78.12 90 LYS A CA 1
ATOM 727 C C . LYS A 1 90 ? 28.028 -2.235 -8.166 1.00 78.12 90 LYS A C 1
ATOM 729 O O . LYS A 1 90 ? 27.783 -2.600 -9.304 1.00 78.12 90 LYS A O 1
ATOM 734 N N . ASN A 1 91 ? 28.940 -2.831 -7.397 1.00 74.44 91 ASN A N 1
ATOM 735 C CA . ASN A 1 91 ? 29.830 -3.891 -7.882 1.00 74.44 91 ASN A CA 1
ATOM 736 C C . ASN A 1 91 ? 29.110 -5.226 -8.128 1.00 74.44 91 ASN A C 1
ATOM 738 O O . ASN A 1 91 ? 29.701 -6.135 -8.694 1.00 74.44 91 ASN A O 1
ATOM 742 N N . SER A 1 92 ? 27.861 -5.367 -7.681 1.00 70.56 92 SER A N 1
ATOM 743 C CA . SER A 1 92 ? 27.110 -6.621 -7.776 1.00 70.56 92 SER A CA 1
ATOM 744 C C . SER A 1 92 ? 26.372 -6.788 -9.103 1.00 70.56 92 SER A C 1
ATOM 746 O O . SER A 1 92 ? 25.858 -7.869 -9.367 1.00 70.56 92 SER A O 1
ATOM 748 N N . ASN A 1 93 ? 26.278 -5.730 -9.914 1.00 65.25 93 ASN A N 1
ATOM 749 C CA . ASN A 1 93 ? 25.648 -5.774 -11.229 1.00 65.25 93 ASN A CA 1
ATOM 750 C C . ASN A 1 93 ? 26.223 -4.667 -12.138 1.00 65.25 93 ASN A C 1
ATOM 752 O O . ASN A 1 93 ? 25.585 -3.623 -12.298 1.00 65.25 93 ASN A O 1
ATOM 756 N N . PRO A 1 94 ? 27.441 -4.851 -12.682 1.00 64.31 94 PRO A N 1
ATOM 757 C CA . PRO A 1 94 ? 28.120 -3.827 -13.481 1.00 64.31 94 PRO A CA 1
ATOM 758 C C . PRO A 1 94 ? 27.362 -3.465 -14.769 1.00 64.31 94 PRO A C 1
ATOM 760 O O . PRO A 1 94 ? 27.468 -2.333 -15.233 1.00 64.31 94 PRO A O 1
ATOM 763 N N . ASP A 1 95 ? 26.535 -4.378 -15.285 1.00 64.69 95 ASP A N 1
ATOM 764 C CA . ASP A 1 95 ? 25.797 -4.213 -16.544 1.00 64.69 95 ASP A CA 1
ATOM 765 C C . ASP A 1 95 ? 24.497 -3.401 -16.394 1.00 64.69 95 ASP A C 1
ATOM 767 O O . ASP A 1 95 ? 23.843 -3.066 -17.382 1.00 64.69 95 ASP A O 1
ATOM 771 N N . SER A 1 96 ? 24.091 -3.058 -15.163 1.00 71.81 96 SER A N 1
ATOM 772 C CA . SER A 1 96 ? 22.877 -2.278 -14.910 1.00 71.81 96 SER A CA 1
ATOM 773 C C . SER A 1 96 ? 23.133 -1.072 -14.017 1.00 71.81 96 SER A C 1
ATOM 775 O O . SER A 1 96 ? 23.484 -1.174 -12.840 1.00 71.81 96 SER A O 1
ATOM 777 N N . ASN A 1 97 ? 22.832 0.110 -14.550 1.00 72.94 97 ASN A N 1
ATOM 778 C CA . ASN A 1 97 ? 22.938 1.363 -13.806 1.00 72.94 97 ASN A CA 1
ATOM 779 C C . ASN A 1 97 ? 21.707 1.679 -12.939 1.00 72.94 97 ASN A C 1
ATOM 781 O O . ASN A 1 97 ? 21.729 2.647 -12.171 1.00 72.94 97 ASN A O 1
ATOM 785 N N . LEU A 1 98 ? 20.655 0.859 -13.011 1.00 83.56 98 LEU A N 1
ATOM 786 C CA . LEU A 1 98 ? 19.395 1.098 -12.311 1.00 83.56 98 LEU A CA 1
ATOM 787 C C . LEU A 1 98 ? 19.511 0.749 -10.816 1.00 83.56 98 LEU A C 1
ATOM 789 O O . LEU A 1 98 ? 20.011 -0.320 -10.460 1.00 83.56 98 LEU A O 1
ATOM 793 N N . PRO A 1 99 ? 19.097 1.630 -9.885 1.00 84.69 99 PRO A N 1
ATOM 794 C CA . PRO A 1 99 ? 18.940 1.258 -8.483 1.00 84.69 99 PRO A CA 1
ATOM 795 C C . PRO A 1 99 ? 17.976 0.085 -8.302 1.00 84.69 99 PRO A C 1
ATOM 797 O O . PRO A 1 99 ? 16.844 0.133 -8.787 1.00 84.69 99 PRO A O 1
ATOM 800 N N . LYS A 1 100 ? 18.407 -0.922 -7.536 1.00 91.00 100 LYS A N 1
ATOM 801 C CA . LYS A 1 100 ? 17.523 -1.963 -7.013 1.00 91.00 100 LYS A CA 1
ATOM 802 C C . LYS A 1 100 ? 17.365 -1.826 -5.508 1.00 91.00 100 LYS A C 1
ATOM 804 O O . LYS A 1 100 ? 18.337 -1.560 -4.795 1.00 91.00 100 LYS A O 1
ATOM 809 N N . LEU A 1 101 ? 16.140 -2.028 -5.049 1.00 93.62 101 LEU A N 1
ATOM 810 C CA . LEU A 1 101 ? 15.752 -2.014 -3.649 1.00 93.62 101 LEU A CA 1
ATOM 811 C C . LEU A 1 101 ? 15.270 -3.400 -3.235 1.00 93.62 101 LEU A C 1
ATOM 813 O O . LEU A 1 101 ? 14.622 -4.102 -4.013 1.00 93.62 101 LEU A O 1
ATOM 817 N N . LEU A 1 102 ? 15.561 -3.751 -1.991 1.00 95.88 102 LEU A N 1
ATOM 818 C CA . LEU A 1 102 ? 15.029 -4.924 -1.316 1.00 95.88 102 LEU A CA 1
ATOM 819 C C . LEU A 1 102 ? 14.513 -4.480 0.048 1.00 95.88 102 LEU A C 1
ATOM 821 O O . LEU A 1 102 ? 15.278 -3.965 0.855 1.00 95.88 102 LEU A O 1
ATOM 825 N N . MET A 1 103 ? 13.232 -4.681 0.312 1.00 96.44 103 MET A N 1
ATOM 826 C CA . MET A 1 103 ? 12.628 -4.484 1.622 1.00 96.44 103 MET A CA 1
ATOM 827 C C . MET A 1 103 ? 12.318 -5.849 2.220 1.00 96.44 103 MET A C 1
ATOM 829 O O . MET A 1 103 ? 11.710 -6.684 1.553 1.00 96.44 103 MET A O 1
ATOM 833 N N . THR A 1 104 ? 12.729 -6.077 3.463 1.00 96.38 104 THR A N 1
ATOM 834 C CA . THR A 1 104 ? 12.436 -7.315 4.189 1.00 96.38 104 THR A CA 1
ATOM 835 C C . THR A 1 104 ? 12.014 -7.044 5.617 1.00 96.38 104 THR A C 1
ATOM 837 O O . THR A 1 104 ? 12.427 -6.053 6.223 1.00 96.38 104 THR A O 1
ATOM 840 N N . GLY A 1 105 ? 11.298 -7.997 6.196 1.00 91.75 105 GLY A N 1
ATOM 841 C CA . GLY A 1 105 ? 11.004 -8.032 7.617 1.00 91.75 105 GLY A CA 1
ATOM 842 C C . GLY A 1 105 ? 9.528 -7.797 7.901 1.00 91.75 105 GLY A C 1
ATOM 843 O O . GLY A 1 105 ? 8.789 -7.289 7.052 1.00 91.75 105 GLY A O 1
ATOM 844 N N . PRO A 1 106 ? 9.087 -8.187 9.101 1.00 95.00 106 PRO A N 1
ATOM 845 C CA . PRO A 1 106 ? 7.675 -8.228 9.385 1.00 95.00 106 PRO A CA 1
ATOM 846 C C . PRO A 1 106 ? 7.079 -6.831 9.521 1.00 95.00 106 PRO A C 1
ATOM 848 O O . PRO A 1 106 ? 7.631 -5.941 10.174 1.00 95.00 106 PRO A O 1
ATOM 851 N N . LEU A 1 107 ? 5.899 -6.685 8.938 1.00 96.81 107 LEU A N 1
ATOM 852 C CA . LEU A 1 107 ? 4.955 -5.612 9.172 1.00 96.81 107 LEU A CA 1
ATOM 853 C C . LEU A 1 107 ? 4.016 -5.990 10.329 1.00 96.81 107 LEU A C 1
ATOM 855 O O . LEU A 1 107 ? 3.714 -7.174 10.527 1.00 96.81 107 LEU A O 1
ATOM 859 N N . PRO A 1 108 ? 3.529 -5.002 11.098 1.00 95.62 108 PRO A N 1
ATOM 860 C CA . PRO A 1 108 ? 2.565 -5.253 12.162 1.00 95.62 108 PRO A CA 1
ATOM 861 C C . PRO A 1 108 ? 1.196 -5.665 11.601 1.00 95.62 108 PRO A C 1
ATOM 863 O O . PRO A 1 108 ? 0.788 -5.224 10.530 1.00 95.62 108 PRO A O 1
ATOM 866 N N . GLY A 1 109 ? 0.436 -6.431 12.381 1.00 95.06 109 GLY A N 1
ATOM 867 C CA . GLY A 1 109 ? -0.937 -6.844 12.083 1.00 95.06 109 GLY A CA 1
ATOM 868 C C . GLY A 1 109 ? -1.061 -8.064 11.174 1.00 95.06 109 GLY A C 1
ATOM 869 O O . GLY A 1 109 ? -0.073 -8.678 10.771 1.00 95.06 109 GLY A O 1
ATOM 870 N N . THR A 1 110 ? -2.311 -8.416 10.880 1.00 96.81 110 THR A N 1
ATOM 871 C CA . THR A 1 110 ? -2.655 -9.559 10.031 1.00 96.81 110 THR A CA 1
ATOM 872 C C . THR A 1 110 ? -2.417 -9.260 8.556 1.00 96.81 110 THR A C 1
ATOM 874 O O . THR A 1 110 ? -2.335 -8.095 8.148 1.00 96.81 110 THR A O 1
ATOM 877 N N . LEU A 1 111 ? -2.347 -10.313 7.743 1.00 97.75 111 LEU A N 1
ATOM 878 C CA . LEU A 1 111 ? -2.267 -10.200 6.295 1.00 97.75 111 LEU A CA 1
ATOM 879 C C . LEU A 1 111 ? -3.461 -9.405 5.762 1.00 97.75 111 LEU A C 1
ATOM 881 O O . LEU A 1 111 ? -3.269 -8.463 5.001 1.00 97.75 111 LEU A O 1
ATOM 885 N N . ASP A 1 112 ? -4.672 -9.700 6.237 1.00 97.75 112 ASP A N 1
ATOM 886 C CA . ASP A 1 112 ? -5.876 -9.003 5.779 1.00 97.75 112 ASP A CA 1
ATOM 887 C C . ASP A 1 112 ? -5.884 -7.520 6.174 1.00 97.75 112 ASP A C 1
ATOM 889 O O . ASP A 1 112 ? -6.267 -6.685 5.360 1.00 97.75 112 ASP A O 1
ATOM 893 N N . ASP A 1 113 ? -5.418 -7.149 7.376 1.00 97.69 113 ASP A N 1
ATOM 894 C CA . ASP A 1 113 ? -5.300 -5.735 7.769 1.00 97.69 113 ASP A CA 1
ATOM 895 C C . ASP A 1 113 ? -4.285 -4.987 6.895 1.00 97.69 113 ASP A C 1
ATOM 897 O O . ASP A 1 113 ? -4.527 -3.837 6.512 1.00 97.69 113 ASP A O 1
ATOM 901 N N . ASN A 1 114 ? -3.164 -5.631 6.555 1.00 98.12 114 ASN A N 1
ATOM 902 C CA . ASN A 1 114 ? -2.179 -5.061 5.641 1.00 98.12 114 ASN A CA 1
ATOM 903 C C . ASN A 1 114 ? -2.758 -4.916 4.228 1.00 98.12 114 ASN A C 1
ATOM 905 O O . ASN A 1 114 ? -2.734 -3.813 3.682 1.00 98.12 114 ASN A O 1
ATOM 909 N N . MET A 1 115 ? -3.364 -5.967 3.670 1.00 98.44 115 MET A N 1
ATOM 910 C CA . MET A 1 115 ? -3.989 -5.921 2.344 1.00 98.44 115 MET A CA 1
ATOM 911 C C . MET A 1 115 ? -5.119 -4.894 2.275 1.00 98.44 115 MET A C 1
ATOM 913 O O . MET A 1 115 ? -5.187 -4.112 1.329 1.00 98.44 115 MET A O 1
ATOM 917 N N . PHE A 1 116 ? -5.942 -4.783 3.316 1.00 98.19 116 PHE A N 1
ATOM 918 C CA . PHE A 1 116 ? -6.984 -3.763 3.381 1.00 98.19 116 PHE A CA 1
ATOM 919 C C . PHE A 1 116 ? -6.421 -2.341 3.450 1.00 98.19 116 PHE A C 1
ATOM 921 O O . PHE A 1 116 ? -7.002 -1.408 2.890 1.00 98.19 116 PHE A O 1
ATOM 928 N N . GLY A 1 117 ? -5.271 -2.158 4.102 1.00 97.50 117 GLY A N 1
ATOM 929 C CA . GLY A 1 117 ? -4.507 -0.915 4.065 1.00 97.50 117 GLY A CA 1
ATOM 930 C C . GLY A 1 117 ? -3.973 -0.580 2.671 1.00 97.50 117 GLY A C 1
ATOM 931 O O . GLY A 1 117 ? -4.101 0.570 2.240 1.00 97.50 117 GLY A O 1
ATOM 932 N N . ILE A 1 118 ? -3.433 -1.582 1.972 1.00 97.31 118 ILE A N 1
ATOM 933 C CA . ILE A 1 118 ? -2.803 -1.477 0.647 1.00 97.31 118 ILE A CA 1
ATOM 934 C C . ILE A 1 118 ? -3.820 -1.133 -0.439 1.00 97.31 118 ILE A C 1
ATOM 936 O O . ILE A 1 118 ? -3.576 -0.197 -1.199 1.00 97.31 118 ILE A O 1
ATOM 940 N N . VAL A 1 119 ? -4.932 -1.867 -0.508 1.00 96.94 119 VAL A N 1
ATOM 941 C CA . VAL A 1 119 ? -5.890 -1.826 -1.622 1.00 96.94 119 VAL A CA 1
ATOM 942 C C . VAL A 1 119 ? -6.578 -0.458 -1.708 1.00 96.94 119 VAL A C 1
ATOM 944 O O . VAL A 1 119 ? -7.110 0.079 -0.724 1.00 96.94 119 VAL A O 1
ATOM 947 N N . ASN A 1 120 ? -6.537 0.133 -2.904 1.00 94.50 120 ASN A N 1
ATOM 948 C CA . ASN A 1 120 ? -7.098 1.452 -3.199 1.00 94.50 120 ASN A CA 1
ATOM 949 C C . ASN A 1 120 ? -7.613 1.564 -4.649 1.00 94.50 120 ASN A C 1
ATOM 951 O O . ASN A 1 120 ? -7.027 2.296 -5.448 1.00 94.50 120 ASN A O 1
ATOM 955 N N . PRO A 1 121 ? -8.693 0.856 -5.019 1.00 92.94 121 PRO A N 1
ATOM 956 C CA . PRO A 1 121 ? -9.130 0.726 -6.412 1.00 92.94 121 PRO A CA 1
ATOM 957 C C . PRO A 1 121 ? -9.745 2.008 -6.999 1.00 92.94 121 PRO A C 1
ATOM 959 O O . PRO A 1 121 ? -9.798 2.147 -8.217 1.00 92.94 121 PRO A O 1
ATOM 962 N N . THR A 1 122 ? -10.188 2.946 -6.153 1.00 90.81 122 THR A N 1
ATOM 963 C CA . THR A 1 122 ? -10.800 4.224 -6.560 1.00 90.81 122 THR A CA 1
ATOM 964 C C . THR A 1 122 ? -9.993 5.427 -6.075 1.00 90.81 122 THR A C 1
ATOM 966 O O . THR A 1 122 ? -9.108 5.301 -5.219 1.00 90.81 122 THR A O 1
ATOM 969 N N . LEU A 1 123 ? -10.322 6.614 -6.593 1.00 87.50 123 LEU A N 1
ATOM 970 C CA . LEU A 1 123 ? -9.706 7.871 -6.168 1.00 87.50 123 LEU A CA 1
ATOM 971 C C . LEU A 1 123 ? -9.968 8.160 -4.680 1.00 87.50 123 LEU A C 1
ATOM 973 O O . LEU A 1 123 ? -9.065 8.580 -3.961 1.00 87.50 123 LEU A O 1
ATOM 977 N N . GLU A 1 124 ? -11.171 7.874 -4.188 1.00 89.88 124 GLU A N 1
ATOM 978 C CA . GLU A 1 124 ? -11.566 8.019 -2.782 1.00 89.88 124 GLU A CA 1
ATOM 979 C C . GLU A 1 124 ? -10.729 7.112 -1.880 1.00 89.88 124 GLU A C 1
ATOM 981 O O . GLU A 1 124 ? -10.133 7.568 -0.900 1.00 89.88 124 GLU A O 1
ATOM 986 N N . ALA A 1 125 ? -10.635 5.826 -2.234 1.00 92.62 125 ALA A N 1
ATOM 987 C CA . ALA A 1 125 ? -9.850 4.854 -1.480 1.00 92.62 125 ALA A CA 1
ATOM 988 C C . ALA A 1 125 ? -8.354 5.214 -1.486 1.00 92.62 125 ALA A C 1
ATOM 990 O O . ALA A 1 125 ? -7.665 5.042 -0.477 1.00 92.62 125 ALA A O 1
ATOM 991 N N . MET A 1 126 ? -7.860 5.761 -2.601 1.00 91.88 126 MET A N 1
ATOM 992 C CA . MET A 1 126 ? -6.495 6.265 -2.731 1.00 91.88 126 MET A CA 1
ATOM 993 C C . MET A 1 126 ? -6.248 7.481 -1.831 1.00 91.88 126 MET A C 1
ATOM 995 O O . MET A 1 126 ? -5.286 7.471 -1.065 1.00 91.88 126 MET A O 1
ATOM 999 N N . ARG A 1 127 ? -7.136 8.484 -1.838 1.00 90.44 127 ARG A N 1
ATOM 1000 C CA . ARG A 1 127 ? -7.057 9.661 -0.950 1.00 90.44 127 ARG A CA 1
ATOM 1001 C C . ARG A 1 127 ? -7.018 9.252 0.523 1.00 90.44 127 ARG A C 1
ATOM 1003 O O . ARG A 1 127 ? -6.195 9.753 1.292 1.00 90.44 127 ARG A O 1
ATOM 1010 N N . ILE A 1 128 ? -7.863 8.294 0.910 1.00 93.25 128 ILE A N 1
ATOM 1011 C CA . ILE A 1 128 ? -7.870 7.726 2.263 1.00 93.25 128 ILE A CA 1
ATOM 1012 C C . ILE A 1 128 ? -6.529 7.054 2.584 1.00 93.25 128 ILE A C 1
ATOM 1014 O O . ILE A 1 128 ? -5.953 7.367 3.626 1.00 93.25 128 ILE A O 1
ATOM 1018 N N . LYS A 1 129 ? -6.003 6.175 1.718 1.00 94.44 129 LYS A N 1
ATOM 1019 C CA . LYS A 1 129 ? -4.704 5.500 1.918 1.00 94.44 129 LYS A CA 1
ATOM 1020 C C . LYS A 1 129 ? -3.577 6.506 2.191 1.00 94.44 129 LYS A C 1
ATOM 1022 O O . LYS A 1 129 ? -2.935 6.442 3.240 1.00 94.44 129 LYS A O 1
ATOM 1027 N N . VAL A 1 130 ? -3.401 7.496 1.320 1.00 91.00 130 VAL A N 1
ATOM 1028 C CA . VAL A 1 130 ? -2.312 8.485 1.446 1.00 91.00 130 VAL A CA 1
ATOM 1029 C C . VAL A 1 130 ? -2.418 9.313 2.711 1.00 91.00 130 VAL A C 1
ATOM 1031 O O . VAL A 1 130 ? -1.405 9.630 3.325 1.00 91.00 130 VAL A O 1
ATOM 1034 N N . SER A 1 131 ? -3.637 9.635 3.148 1.00 92.94 131 SER A N 1
ATOM 1035 C CA . SER A 1 131 ? -3.856 10.399 4.382 1.00 92.94 131 SER A CA 1
ATOM 1036 C C . SER A 1 131 ? -3.262 9.739 5.636 1.00 92.94 131 SER A C 1
ATOM 1038 O O . SER A 1 131 ? -3.048 10.411 6.648 1.00 92.94 131 SER A O 1
ATOM 1040 N N . TYR A 1 132 ? -3.004 8.428 5.576 1.00 95.06 132 TYR A N 1
ATOM 1041 C CA . TYR A 1 132 ? -2.375 7.653 6.641 1.00 95.06 132 TYR A CA 1
ATOM 1042 C C . TYR A 1 132 ? -0.899 7.364 6.365 1.00 95.06 132 TYR A C 1
ATOM 1044 O O . TYR A 1 132 ? -0.091 7.337 7.298 1.00 95.06 132 TYR A O 1
ATOM 1052 N N . LEU A 1 133 ? -0.539 7.147 5.101 1.00 91.94 133 LEU A N 1
ATOM 1053 C CA . LEU A 1 133 ? 0.804 6.728 4.712 1.00 91.94 133 LEU A CA 1
ATOM 1054 C C . LEU A 1 133 ? 1.748 7.918 4.505 1.00 91.94 133 LEU A C 1
ATOM 1056 O O . LEU A 1 133 ? 2.858 7.904 5.049 1.00 91.94 133 LEU A O 1
ATOM 1060 N N . ASN A 1 134 ? 1.264 8.961 3.819 1.00 85.94 134 ASN A N 1
ATOM 1061 C CA . ASN A 1 134 ? 2.032 10.084 3.274 1.00 85.94 134 ASN A CA 1
ATOM 1062 C C . ASN A 1 134 ? 3.171 9.590 2.355 1.00 85.94 134 ASN A C 1
ATOM 1064 O O . ASN A 1 134 ? 4.329 9.965 2.528 1.00 85.94 134 ASN A O 1
ATOM 1068 N N . ASP A 1 135 ? 2.813 8.693 1.433 1.00 80.31 135 ASP A N 1
ATOM 1069 C CA . ASP A 1 135 ? 3.679 7.968 0.495 1.00 80.31 135 ASP A CA 1
ATOM 1070 C C . ASP A 1 135 ? 3.881 8.679 -0.853 1.00 80.31 135 ASP A C 1
ATOM 1072 O O . ASP A 1 135 ? 4.945 8.537 -1.449 1.00 80.31 135 ASP A O 1
ATOM 1076 N N . PHE A 1 136 ? 2.918 9.485 -1.313 1.00 82.75 136 PHE A N 1
ATOM 1077 C CA . PHE A 1 136 ? 3.040 10.290 -2.538 1.00 82.75 136 PHE A CA 1
ATOM 1078 C C . PHE A 1 136 ? 2.463 11.706 -2.387 1.00 82.75 136 PHE A C 1
ATOM 1080 O O . PHE A 1 136 ? 1.629 11.968 -1.514 1.00 82.75 136 PHE A O 1
ATOM 1087 N N . SER A 1 137 ? 2.941 12.639 -3.222 1.00 79.94 137 SER A N 1
ATOM 1088 C CA . SER A 1 137 ? 2.536 14.055 -3.197 1.00 79.94 137 SER A CA 1
ATOM 1089 C C . SER A 1 137 ? 1.270 14.318 -4.003 1.00 79.94 137 SER A C 1
ATOM 1091 O O . SER A 1 137 ? 0.490 15.185 -3.610 1.00 79.94 137 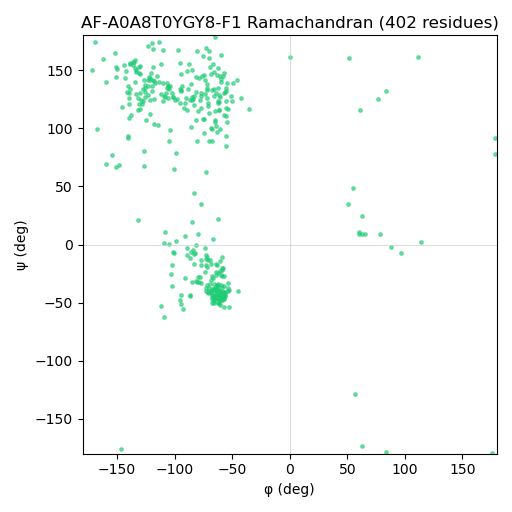SER A O 1
ATOM 1093 N N . ALA A 1 138 ? 1.059 13.565 -5.085 1.00 85.56 138 ALA A N 1
ATOM 1094 C CA . ALA A 1 138 ? -0.136 13.611 -5.918 1.00 85.56 138 ALA A CA 1
ATOM 1095 C C . ALA A 1 138 ? -0.407 12.254 -6.572 1.00 85.56 138 ALA A C 1
ATOM 1097 O O . ALA A 1 138 ? 0.521 11.474 -6.780 1.00 85.56 138 ALA A O 1
ATOM 1098 N N . ALA A 1 139 ? -1.670 11.961 -6.887 1.00 89.44 139 ALA A N 1
ATOM 1099 C CA . ALA A 1 139 ? -2.035 10.770 -7.649 1.00 89.44 139 ALA A CA 1
ATOM 1100 C C . ALA A 1 139 ? -3.434 10.854 -8.264 1.00 89.44 139 ALA A C 1
ATOM 1102 O O . ALA A 1 139 ? -4.292 11.600 -7.785 1.00 89.44 139 ALA A O 1
ATOM 1103 N N . ALA A 1 140 ? -3.652 10.029 -9.286 1.00 91.44 140 ALA A N 1
ATOM 1104 C CA . ALA A 1 140 ? -4.922 9.847 -9.971 1.00 91.44 140 ALA A CA 1
ATOM 1105 C C . ALA A 1 140 ? -5.139 8.373 -10.348 1.00 91.44 140 ALA A C 1
ATOM 1107 O O . ALA A 1 140 ? -4.194 7.632 -10.632 1.00 91.44 140 ALA A O 1
ATOM 1108 N N . VAL A 1 141 ? -6.405 7.956 -10.379 1.00 92.50 141 VAL A N 1
ATOM 1109 C CA . VAL A 1 141 ? -6.830 6.695 -11.002 1.00 92.50 141 VAL A CA 1
ATOM 1110 C C . VAL A 1 141 ? -7.173 6.996 -12.456 1.00 92.50 141 VAL A C 1
ATOM 1112 O O . VAL A 1 141 ? -8.017 7.852 -12.703 1.00 92.50 141 VAL A O 1
ATOM 1115 N N . LEU A 1 142 ? -6.503 6.329 -13.399 1.00 95.06 142 LEU A N 1
ATOM 1116 C CA . LEU A 1 142 ? -6.685 6.568 -14.834 1.00 95.06 142 LEU A CA 1
ATOM 1117 C C . LEU A 1 142 ? -7.698 5.602 -15.445 1.00 95.06 142 LEU A C 1
ATOM 1119 O O . LEU A 1 142 ? -8.541 6.014 -16.232 1.00 95.06 142 LEU A O 1
ATOM 1123 N N . SER A 1 143 ? -7.622 4.316 -15.090 1.00 94.81 143 SER A N 1
ATOM 1124 C CA . SER A 1 143 ? -8.577 3.311 -15.561 1.00 94.81 143 SER A CA 1
ATOM 1125 C C . SER A 1 143 ? -8.595 2.085 -14.654 1.00 94.81 143 SER A C 1
ATOM 1127 O O . SER A 1 143 ? -7.547 1.615 -14.208 1.00 94.81 143 SER A O 1
ATOM 1129 N N . THR A 1 144 ? -9.781 1.538 -14.397 1.00 94.75 144 THR A N 1
ATOM 1130 C CA . THR A 1 144 ? -9.943 0.275 -13.667 1.00 94.75 144 THR A CA 1
ATOM 1131 C C . THR A 1 144 ? -10.064 -0.882 -14.657 1.00 94.75 144 THR A C 1
ATOM 1133 O O . THR A 1 144 ? -10.967 -0.901 -15.500 1.00 94.75 144 THR A O 1
ATOM 1136 N N . VAL A 1 145 ? -9.152 -1.851 -14.549 1.00 97.19 145 VAL A N 1
ATOM 1137 C CA . VAL A 1 145 ? -9.090 -3.040 -15.412 1.00 97.19 145 VAL A CA 1
ATOM 1138 C C . VAL A 1 145 ? -9.837 -4.202 -14.765 1.00 97.19 145 VAL A C 1
ATOM 1140 O O . VAL A 1 145 ? -10.735 -4.759 -15.387 1.00 97.19 145 VAL A O 1
ATOM 1143 N N . VAL A 1 146 ? -9.528 -4.493 -13.499 1.00 97.50 146 VAL A N 1
ATOM 1144 C CA . VAL A 1 146 ? -10.200 -5.510 -12.678 1.00 97.50 146 VAL A CA 1
ATOM 1145 C C . VAL A 1 146 ? -10.688 -4.852 -11.390 1.00 97.50 146 VAL A C 1
ATOM 1147 O O . VAL A 1 146 ? -9.914 -4.187 -10.694 1.00 97.50 146 VAL A O 1
ATOM 1150 N N . LYS A 1 147 ? -11.981 -5.016 -11.094 1.00 96.69 147 LYS A N 1
ATOM 1151 C CA . LYS A 1 147 ? -12.626 -4.511 -9.875 1.00 96.69 147 LYS A CA 1
ATOM 1152 C C . LYS A 1 147 ? -12.640 -5.594 -8.789 1.00 96.69 147 LYS A C 1
ATOM 1154 O O . LYS A 1 147 ? -12.825 -6.757 -9.138 1.00 96.69 147 LYS A O 1
ATOM 1159 N N . PRO A 1 148 ? -12.540 -5.215 -7.504 1.00 97.44 148 PRO A N 1
ATOM 1160 C CA . PRO A 1 148 ? -12.791 -6.138 -6.404 1.00 97.44 148 PRO A CA 1
ATOM 1161 C C . PRO A 1 148 ? -14.189 -6.753 -6.457 1.00 97.44 148 PRO A C 1
ATOM 1163 O O . PRO A 1 148 ? -15.152 -6.090 -6.855 1.00 97.44 148 PRO A O 1
ATOM 1166 N N . THR A 1 149 ? -14.302 -7.992 -5.990 1.00 96.88 149 THR A N 1
ATOM 1167 C CA . THR A 1 149 ? -15.566 -8.732 -5.863 1.00 96.88 149 THR A CA 1
ATOM 1168 C C . THR A 1 149 ? -15.817 -9.111 -4.403 1.00 96.88 149 THR A C 1
ATOM 1170 O O . THR A 1 149 ? -14.983 -8.853 -3.535 1.00 96.88 149 THR A O 1
ATOM 1173 N N . VAL A 1 150 ? -16.989 -9.679 -4.102 1.00 95.62 150 VAL A N 1
ATOM 1174 C CA . VAL A 1 150 ? -17.302 -10.156 -2.742 1.00 95.62 150 VAL A CA 1
ATOM 1175 C C . VAL A 1 150 ? -16.371 -11.301 -2.335 1.00 95.62 150 VAL A C 1
ATOM 1177 O O . VAL A 1 150 ? -15.925 -11.336 -1.191 1.00 95.62 150 VAL A O 1
ATOM 1180 N N . ASP A 1 151 ? -16.051 -12.191 -3.275 1.00 96.50 151 ASP A N 1
ATOM 1181 C CA . ASP A 1 151 ? -15.176 -13.342 -3.034 1.00 96.50 151 ASP A CA 1
ATOM 1182 C C . ASP A 1 151 ? -13.696 -12.932 -2.996 1.00 96.50 151 ASP A C 1
ATOM 1184 O O . ASP A 1 151 ? -12.907 -13.473 -2.223 1.00 96.50 151 ASP A O 1
ATOM 1188 N N . GLU A 1 152 ? -13.323 -11.918 -3.783 1.00 97.00 152 GLU A N 1
ATOM 1189 C CA . GLU A 1 152 ? -11.951 -11.425 -3.900 1.00 97.00 152 GLU A CA 1
ATOM 1190 C C . GLU A 1 152 ? -11.872 -9.905 -3.652 1.00 97.00 152 GLU A C 1
ATOM 1192 O O . GLU A 1 152 ? -11.551 -9.120 -4.553 1.00 97.00 152 GLU A O 1
ATOM 1197 N N . PRO A 1 153 ? -12.120 -9.433 -2.414 1.00 97.25 153 PRO A N 1
ATOM 1198 C CA . PRO A 1 153 ? -12.207 -8.000 -2.116 1.00 97.25 153 PRO A CA 1
ATOM 1199 C C . PRO A 1 153 ? -10.859 -7.272 -2.177 1.00 97.25 153 PRO A C 1
ATOM 1201 O O . PRO A 1 153 ? -10.813 -6.040 -2.179 1.00 97.25 153 PRO A O 1
ATOM 1204 N N . PHE A 1 154 ? -9.751 -8.013 -2.207 1.00 98.12 154 PHE A N 1
ATOM 1205 C CA . PHE A 1 154 ? -8.405 -7.459 -2.346 1.00 98.12 154 PHE A CA 1
ATOM 1206 C C . PHE A 1 154 ? -7.851 -7.557 -3.772 1.00 98.12 154 PHE A C 1
ATOM 1208 O O . PHE A 1 154 ? -6.792 -6.979 -4.035 1.00 98.12 154 PHE A O 1
ATOM 1215 N N . LEU A 1 155 ? -8.549 -8.248 -4.683 1.00 98.19 155 LEU A N 1
ATOM 1216 C CA . LEU A 1 155 ? -8.143 -8.353 -6.078 1.00 98.19 155 LEU A CA 1
ATOM 1217 C C . LEU A 1 155 ? -8.485 -7.059 -6.814 1.00 98.19 155 LEU A C 1
ATOM 1219 O O . LEU A 1 155 ? -9.646 -6.668 -6.924 1.00 98.19 155 LEU A O 1
ATOM 1223 N N . SER A 1 156 ? -7.470 -6.369 -7.323 1.00 98.12 156 SER A N 1
ATOM 1224 C CA . SER A 1 156 ? -7.687 -5.210 -8.187 1.00 98.12 156 SER A CA 1
ATOM 1225 C C . SER A 1 156 ? -6.543 -5.042 -9.169 1.00 98.12 156 SER A C 1
ATOM 1227 O O . SER A 1 156 ? -5.391 -5.278 -8.815 1.00 98.12 156 SER A O 1
ATOM 1229 N N . VAL A 1 157 ? -6.866 -4.605 -10.388 1.00 98.50 157 VAL A N 1
ATOM 1230 C CA . VAL A 1 157 ? -5.885 -4.204 -11.405 1.00 98.50 157 VAL A CA 1
ATOM 1231 C C . VAL A 1 157 ? -6.295 -2.838 -11.927 1.00 98.50 157 VAL A C 1
ATOM 1233 O O . VAL A 1 157 ? -7.391 -2.674 -12.473 1.00 98.50 157 VAL A O 1
ATOM 1236 N N . VAL A 1 158 ? -5.451 -1.832 -11.717 1.00 98.00 158 VAL A N 1
ATOM 1237 C CA . VAL A 1 158 ? -5.803 -0.429 -11.960 1.00 98.00 158 VAL A CA 1
ATOM 1238 C C . VAL A 1 158 ? -4.618 0.317 -12.553 1.00 98.00 158 VAL A C 1
ATOM 1240 O O . VAL A 1 158 ? -3.518 0.275 -12.011 1.00 98.00 158 VAL A O 1
ATOM 1243 N N . VAL A 1 159 ? -4.852 1.055 -13.635 1.00 98.06 159 VAL A N 1
ATOM 1244 C CA . VAL A 1 159 ? -3.877 1.993 -14.192 1.00 98.06 159 VAL A CA 1
ATOM 1245 C C . VAL A 1 159 ? -3.964 3.309 -13.429 1.00 98.06 159 VAL A C 1
ATOM 1247 O O . VAL A 1 159 ? -5.044 3.888 -13.270 1.00 98.06 159 VAL A O 1
ATOM 1250 N N . LYS A 1 160 ? -2.821 3.782 -12.943 1.00 96.19 160 LYS A N 1
ATOM 1251 C CA . LYS A 1 160 ? -2.699 4.927 -12.045 1.00 96.19 160 LYS A CA 1
ATOM 1252 C C . LYS A 1 160 ? -1.584 5.852 -12.488 1.00 96.19 160 LYS A C 1
ATOM 1254 O O . LYS A 1 160 ? -0.645 5.458 -13.177 1.00 96.19 160 LYS A O 1
ATOM 1259 N N . TRP A 1 161 ? -1.694 7.085 -12.025 1.00 95.88 161 TRP A N 1
ATOM 1260 C CA . TRP A 1 161 ? -0.625 8.062 -12.054 1.00 95.88 161 TRP A CA 1
ATOM 1261 C C . TRP A 1 161 ? -0.284 8.484 -10.631 1.00 95.88 161 TRP A C 1
ATOM 1263 O O . TRP A 1 161 ? -1.185 8.630 -9.802 1.00 95.88 161 TRP A O 1
ATOM 1273 N N . MET A 1 162 ? 0.996 8.689 -10.339 1.00 93.12 162 MET A N 1
ATOM 1274 C CA . MET A 1 162 ? 1.436 9.288 -9.081 1.00 93.12 162 MET A CA 1
ATOM 1275 C C . MET A 1 162 ? 2.655 10.180 -9.276 1.00 93.12 162 MET A C 1
ATOM 1277 O O . MET A 1 162 ? 3.466 9.955 -10.172 1.00 93.12 162 MET A O 1
ATOM 1281 N N . GLU A 1 163 ? 2.813 11.136 -8.374 1.00 90.81 163 GLU A N 1
ATOM 1282 C CA . GLU A 1 163 ? 4.011 11.942 -8.202 1.00 90.81 163 GLU A CA 1
ATOM 1283 C C . GLU A 1 163 ? 4.665 11.586 -6.863 1.00 90.81 163 GLU A C 1
ATOM 1285 O O . GLU A 1 163 ? 4.009 11.572 -5.816 1.00 90.81 163 GLU A O 1
ATOM 1290 N N . ILE A 1 164 ? 5.964 11.300 -6.899 1.00 85.06 164 ILE A N 1
ATOM 1291 C CA . ILE A 1 164 ? 6.771 11.102 -5.694 1.00 85.06 164 ILE A CA 1
ATOM 1292 C C . ILE A 1 164 ? 7.563 12.380 -5.446 1.00 85.06 164 ILE A C 1
ATOM 1294 O O . ILE A 1 164 ? 8.288 12.853 -6.327 1.00 85.06 164 ILE A O 1
ATOM 1298 N N . ASP A 1 165 ? 7.438 12.907 -4.228 1.00 77.19 165 ASP A N 1
ATOM 1299 C CA . ASP A 1 165 ? 8.214 14.060 -3.789 1.00 77.19 165 ASP A CA 1
ATOM 1300 C C . ASP A 1 165 ? 9.675 13.658 -3.594 1.00 77.19 165 ASP A C 1
ATOM 1302 O O . ASP A 1 165 ? 10.002 12.776 -2.793 1.00 77.19 165 ASP A O 1
ATOM 1306 N N . ILE A 1 166 ? 10.559 14.295 -4.351 1.00 79.44 166 ILE A N 1
ATOM 1307 C CA . ILE A 1 166 ? 11.992 14.055 -4.263 1.00 79.44 166 ILE A CA 1
ATOM 1308 C C . ILE A 1 166 ? 12.599 15.089 -3.309 1.00 79.44 166 ILE A C 1
ATOM 1310 O O . ILE A 1 166 ? 12.329 16.284 -3.459 1.00 79.44 166 ILE A O 1
ATOM 1314 N N . PRO A 1 167 ? 13.458 14.686 -2.349 1.00 78.69 167 PRO A N 1
ATOM 1315 C CA . PRO A 1 167 ? 14.142 15.638 -1.482 1.00 78.69 167 PRO A CA 1
ATOM 1316 C C . PRO A 1 167 ? 14.817 16.761 -2.285 1.00 78.69 167 PRO A C 1
ATOM 1318 O O . PRO A 1 167 ? 15.625 16.499 -3.174 1.00 78.69 167 PRO A O 1
ATOM 1321 N N . GLY A 1 168 ? 14.469 18.013 -1.970 1.00 73.56 168 GLY A N 1
ATOM 1322 C CA . GLY A 1 168 ? 14.950 19.206 -2.677 1.00 73.56 168 GLY A CA 1
ATOM 1323 C C . GLY A 1 168 ? 14.007 19.753 -3.759 1.00 73.56 168 GLY A C 1
ATOM 1324 O O . GLY A 1 168 ? 14.258 20.845 -4.267 1.00 73.56 168 GLY A O 1
ATOM 1325 N N . ALA A 1 169 ? 12.915 19.058 -4.096 1.00 77.69 169 ALA A N 1
ATOM 1326 C CA . ALA A 1 169 ? 11.982 19.527 -5.121 1.00 77.69 169 ALA A CA 1
ATOM 1327 C C . ALA A 1 169 ? 11.159 20.741 -4.679 1.00 77.69 169 ALA A C 1
ATOM 1329 O O . ALA A 1 169 ? 11.012 21.705 -5.427 1.00 77.69 169 ALA A O 1
ATOM 1330 N N . SER A 1 170 ? 10.699 20.747 -3.427 1.00 72.94 170 SER A N 1
ATOM 1331 C CA . SER A 1 170 ? 9.926 21.853 -2.843 1.00 72.94 170 SER A CA 1
ATOM 1332 C C . SER A 1 170 ? 10.686 23.183 -2.753 1.00 72.94 170 SER A C 1
ATOM 1334 O O . SER A 1 170 ? 10.059 24.230 -2.622 1.00 72.94 170 SER A O 1
ATOM 1336 N N . ILE A 1 171 ? 12.019 23.148 -2.852 1.00 80.94 171 ILE A N 1
ATOM 1337 C CA . ILE A 1 171 ? 12.903 24.324 -2.871 1.00 80.94 171 ILE A CA 1
ATOM 1338 C C . ILE A 1 171 ? 13.512 24.588 -4.261 1.00 80.94 171 ILE A C 1
ATOM 1340 O O . ILE A 1 171 ? 14.421 25.402 -4.384 1.00 80.94 171 ILE A O 1
ATOM 1344 N N . GLY A 1 172 ? 13.030 23.906 -5.309 1.00 76.88 172 GLY A N 1
ATOM 1345 C CA . GLY A 1 172 ? 13.394 24.172 -6.706 1.00 76.88 172 GLY A CA 1
ATOM 1346 C C . GLY A 1 172 ? 14.750 23.624 -7.165 1.00 76.88 172 GLY A C 1
ATOM 1347 O O . GLY A 1 172 ? 15.180 23.940 -8.270 1.00 76.88 172 GLY A O 1
ATOM 1348 N N . VAL A 1 173 ? 15.425 22.798 -6.358 1.00 78.44 173 VAL A N 1
ATOM 1349 C CA . VAL A 1 173 ? 16.753 22.247 -6.699 1.00 78.44 173 VAL A CA 1
ATOM 1350 C C . VAL A 1 173 ? 16.643 21.071 -7.673 1.00 78.44 173 VAL A C 1
ATOM 1352 O O . VAL A 1 173 ? 17.518 20.862 -8.509 1.00 78.44 173 VAL A O 1
ATOM 1355 N N . VAL A 1 174 ? 15.563 20.293 -7.581 1.00 82.12 174 VAL A N 1
ATOM 1356 C CA . VAL A 1 174 ? 15.299 19.143 -8.456 1.00 82.12 174 VAL A CA 1
ATOM 1357 C C . VAL A 1 174 ? 13.843 19.137 -8.912 1.00 82.12 174 VAL A C 1
ATOM 1359 O O . VAL A 1 174 ? 12.965 19.657 -8.233 1.00 82.12 174 VAL A O 1
ATOM 1362 N N . ARG A 1 175 ? 13.560 18.520 -10.062 1.00 84.44 175 ARG A N 1
ATOM 1363 C CA . ARG A 1 175 ? 12.177 18.264 -10.498 1.00 84.44 175 ARG A CA 1
ATOM 1364 C C . ARG A 1 175 ? 11.610 17.016 -9.820 1.00 84.44 175 ARG A C 1
ATOM 1366 O O . ARG A 1 175 ? 12.334 16.032 -9.639 1.00 84.44 175 ARG A O 1
ATOM 1373 N N . ASN A 1 176 ? 10.316 17.029 -9.502 1.00 87.12 176 ASN A N 1
ATOM 1374 C CA . ASN A 1 176 ? 9.623 15.823 -9.048 1.00 87.12 176 ASN A CA 1
ATOM 1375 C C . ASN A 1 176 ? 9.523 14.785 -10.165 1.00 87.12 176 ASN A C 1
ATOM 1377 O O . ASN A 1 176 ? 9.598 15.111 -11.355 1.00 87.12 176 ASN A O 1
ATOM 1381 N N . ARG A 1 177 ? 9.388 13.520 -9.757 1.00 89.00 177 ARG A N 1
ATOM 1382 C CA . ARG A 1 177 ? 9.189 12.405 -10.682 1.00 89.00 177 ARG A CA 1
ATOM 1383 C C . ARG A 1 177 ? 7.746 11.961 -10.641 1.00 89.00 177 ARG A C 1
ATOM 1385 O O . ARG A 1 177 ? 7.186 11.776 -9.559 1.00 89.00 177 ARG A O 1
ATOM 1392 N N . ASP A 1 178 ? 7.187 11.769 -11.823 1.00 93.00 178 ASP A N 1
ATOM 1393 C CA . ASP A 1 178 ? 5.873 11.182 -11.990 1.00 93.00 178 ASP A CA 1
ATOM 1394 C C . ASP A 1 178 ? 5.970 9.804 -12.651 1.00 93.00 178 ASP A C 1
ATOM 1396 O O . ASP A 1 178 ? 6.948 9.477 -13.329 1.00 93.00 178 ASP A O 1
ATOM 1400 N N . TYR A 1 179 ? 4.961 8.976 -12.401 1.00 94.62 179 TYR A N 1
ATOM 1401 C CA . TYR A 1 179 ? 4.905 7.596 -12.866 1.00 94.62 179 TYR A CA 1
ATOM 1402 C C . TYR A 1 179 ? 3.492 7.288 -13.327 1.00 94.62 179 TYR A C 1
ATOM 1404 O O . TYR A 1 179 ? 2.537 7.513 -12.586 1.00 94.62 179 TYR A O 1
ATOM 1412 N N . VAL A 1 180 ? 3.376 6.718 -14.522 1.00 97.06 180 VAL A N 1
ATOM 1413 C CA . VAL A 1 180 ? 2.171 6.022 -14.983 1.00 97.06 180 VAL A CA 1
ATOM 1414 C C . VAL A 1 180 ? 2.442 4.534 -14.838 1.00 97.06 180 VAL A C 1
ATOM 1416 O O . VAL A 1 180 ? 3.488 4.053 -15.275 1.00 97.06 180 VAL A O 1
ATOM 1419 N N . TYR A 1 181 ? 1.559 3.817 -14.151 1.00 97.81 181 TYR A N 1
ATOM 1420 C CA . TYR A 1 181 ? 1.799 2.429 -13.772 1.00 97.81 181 TYR A CA 1
ATOM 1421 C C . TYR A 1 181 ? 0.504 1.630 -13.670 1.00 97.81 181 TYR A C 1
ATOM 1423 O O . TYR A 1 181 ? -0.554 2.167 -13.345 1.00 97.81 181 TYR A O 1
ATOM 1431 N N . VAL A 1 182 ? 0.601 0.328 -13.926 1.00 98.56 182 VAL A N 1
ATOM 1432 C CA . VAL A 1 182 ? -0.407 -0.641 -13.513 1.00 98.56 182 VAL A CA 1
ATOM 1433 C C . VAL A 1 182 ? -0.106 -1.052 -12.075 1.00 98.56 182 VAL A C 1
ATOM 1435 O O . VAL A 1 182 ? 1.020 -1.419 -11.736 1.00 98.56 182 VAL A O 1
ATOM 1438 N N . GLU A 1 183 ? -1.110 -0.945 -11.214 1.00 98.38 183 GLU A N 1
ATOM 1439 C CA . GLU A 1 183 ? -1.096 -1.518 -9.876 1.00 98.38 183 GLU A CA 1
ATOM 1440 C C . GLU A 1 183 ? -1.932 -2.793 -9.879 1.00 98.38 183 GLU A C 1
ATOM 1442 O O . GLU A 1 183 ? -3.073 -2.769 -10.342 1.00 98.38 183 GLU A O 1
ATOM 1447 N N . SER A 1 184 ? -1.373 -3.882 -9.354 1.00 98.69 184 SER A N 1
ATOM 1448 C CA . SER A 1 184 ? -2.094 -5.135 -9.136 1.00 98.69 184 SER A CA 1
ATOM 1449 C C . SER A 1 184 ? -1.958 -5.568 -7.683 1.00 98.69 184 SER A C 1
ATOM 1451 O O . SER A 1 184 ? -0.859 -5.577 -7.123 1.00 98.69 184 SER A O 1
ATOM 1453 N N . THR A 1 185 ? -3.077 -5.904 -7.055 1.00 98.69 185 THR A N 1
ATOM 1454 C CA . THR A 1 185 ? -3.140 -6.402 -5.678 1.00 98.69 185 THR A CA 1
ATOM 1455 C C . THR A 1 185 ? -3.979 -7.658 -5.632 1.00 98.69 185 THR A C 1
ATOM 1457 O O . THR A 1 185 ? -4.896 -7.805 -6.437 1.00 98.69 185 THR A O 1
ATOM 1460 N N . GLY A 1 186 ? -3.719 -8.522 -4.660 1.00 98.31 186 GLY A N 1
ATOM 1461 C CA . GLY A 1 186 ? -4.554 -9.690 -4.436 1.00 98.31 186 GLY A CA 1
ATOM 1462 C C . GLY A 1 186 ? -4.013 -10.596 -3.347 1.00 98.31 186 GLY A C 1
ATOM 1463 O O . GLY A 1 186 ? -2.987 -10.319 -2.721 1.00 98.31 186 GLY A O 1
ATOM 1464 N N . ILE A 1 187 ? -4.748 -11.677 -3.129 1.00 98.25 187 ILE A N 1
ATOM 1465 C CA . ILE A 1 187 ? -4.356 -12.806 -2.297 1.00 98.25 187 ILE A CA 1
ATOM 1466 C C . ILE A 1 187 ? -4.196 -14.004 -3.223 1.00 98.25 187 ILE A C 1
ATOM 1468 O O . ILE A 1 187 ? -4.999 -14.198 -4.128 1.00 98.25 187 ILE A O 1
ATOM 1472 N N . THR A 1 188 ? -3.175 -14.812 -2.986 1.00 97.44 188 THR A N 1
ATOM 1473 C CA . THR A 1 188 ? -2.930 -16.062 -3.700 1.00 97.44 188 THR A CA 1
ATOM 1474 C C . THR A 1 188 ? -2.296 -17.079 -2.752 1.00 97.44 188 THR A C 1
ATOM 1476 O O . THR A 1 188 ? -2.161 -16.820 -1.552 1.00 97.44 188 THR A O 1
ATOM 1479 N N . HIS A 1 189 ? -1.927 -18.242 -3.275 1.00 97.06 189 HIS A N 1
ATOM 1480 C CA . HIS A 1 189 ? -1.281 -19.303 -2.519 1.00 97.06 189 HIS A CA 1
ATOM 1481 C C . HIS A 1 189 ? 0.076 -19.644 -3.131 1.00 97.06 189 HIS A C 1
ATOM 1483 O O . HIS A 1 189 ? 0.243 -19.647 -4.352 1.00 97.06 189 HIS A O 1
ATOM 1489 N N . LEU A 1 190 ? 1.048 -19.925 -2.268 1.00 96.00 190 LEU A N 1
ATOM 1490 C CA . LEU A 1 190 ? 2.318 -20.531 -2.658 1.00 96.00 190 LEU A CA 1
ATOM 1491 C C . LEU A 1 190 ? 2.110 -22.012 -3.014 1.00 96.00 190 LEU A C 1
ATOM 1493 O O . LEU A 1 190 ? 1.069 -22.598 -2.707 1.00 96.00 190 LEU A O 1
ATOM 1497 N N . LYS A 1 191 ? 3.121 -22.661 -3.602 1.00 95.12 191 LYS A N 1
ATOM 1498 C CA . LYS A 1 191 ? 3.070 -24.092 -3.960 1.00 95.12 191 LYS A CA 1
ATOM 1499 C C . LYS A 1 191 ? 2.843 -25.010 -2.758 1.00 95.12 191 LYS A C 1
ATOM 1501 O O . LYS A 1 191 ? 2.310 -26.102 -2.919 1.00 95.12 191 LYS A O 1
ATOM 1506 N N . ASN A 1 192 ? 3.244 -24.583 -1.561 1.00 92.62 192 ASN A N 1
ATOM 1507 C CA . ASN A 1 192 ? 3.011 -25.320 -0.317 1.00 92.62 192 ASN A CA 1
ATOM 1508 C C . ASN A 1 192 ? 1.598 -25.108 0.270 1.00 92.62 192 ASN A C 1
ATOM 1510 O O . ASN A 1 192 ? 1.289 -25.692 1.304 1.00 92.62 192 ASN A O 1
ATOM 1514 N N . GLY A 1 193 ? 0.754 -24.293 -0.372 1.00 95.25 193 GLY A N 1
ATOM 1515 C CA . GLY A 1 193 ? -0.593 -23.962 0.087 1.00 95.25 193 GLY A CA 1
ATOM 1516 C C . GLY A 1 193 ? -0.669 -22.760 1.031 1.00 95.25 193 GLY A C 1
ATOM 1517 O O . GLY A 1 193 ? -1.774 -22.376 1.411 1.00 95.25 193 GLY A O 1
ATOM 1518 N N . ASP A 1 194 ? 0.456 -22.135 1.392 1.00 95.50 194 ASP A N 1
ATOM 1519 C CA . ASP A 1 194 ? 0.445 -20.961 2.265 1.00 95.50 194 ASP A CA 1
ATOM 1520 C C . ASP A 1 194 ? -0.205 -19.766 1.567 1.00 95.50 194 ASP A C 1
ATOM 1522 O O . ASP A 1 194 ? 0.122 -19.419 0.429 1.00 95.50 194 ASP A O 1
ATOM 1526 N N . ARG A 1 195 ? -1.110 -19.097 2.284 1.00 96.69 195 ARG A N 1
ATOM 1527 C CA . ARG A 1 195 ? -1.810 -17.905 1.806 1.00 96.69 195 ARG A CA 1
ATOM 1528 C C . ARG A 1 195 ? -0.910 -16.674 1.905 1.00 96.69 195 ARG A C 1
ATOM 1530 O O . ARG A 1 195 ? -0.461 -16.304 2.993 1.00 96.69 195 ARG A O 1
ATOM 1537 N N . VAL A 1 196 ? -0.730 -15.985 0.783 1.00 98.44 196 VAL A N 1
ATOM 1538 C CA . VAL A 1 196 ? 0.081 -14.767 0.676 1.00 98.44 196 VAL A CA 1
ATOM 1539 C C . VAL A 1 196 ? -0.674 -13.653 -0.036 1.00 98.44 196 VAL A C 1
ATOM 1541 O O . VAL A 1 196 ? -1.492 -13.889 -0.919 1.00 98.44 196 VAL A O 1
ATOM 1544 N N . GLY A 1 197 ? -0.401 -12.413 0.347 1.00 98.62 197 GLY A N 1
ATOM 1545 C CA . GLY A 1 197 ? -0.817 -11.231 -0.398 1.00 98.62 197 GLY A CA 1
ATOM 1546 C C . GLY A 1 197 ? 0.289 -10.746 -1.319 1.00 98.62 197 GLY A C 1
ATOM 1547 O O . GLY A 1 197 ? 1.467 -10.986 -1.058 1.00 98.62 197 GLY A O 1
ATOM 1548 N N . TYR A 1 198 ? -0.080 -10.019 -2.366 1.00 98.69 198 TYR A N 1
ATOM 1549 C CA . TYR A 1 198 ? 0.878 -9.350 -3.237 1.00 98.69 198 TYR A CA 1
ATOM 1550 C C . TYR A 1 198 ? 0.459 -7.912 -3.548 1.00 98.69 198 TYR A C 1
ATOM 1552 O O . TYR A 1 198 ? -0.726 -7.571 -3.585 1.00 98.69 198 TYR A O 1
ATOM 1560 N N . HIS A 1 199 ? 1.454 -7.067 -3.807 1.00 98.44 199 HIS A N 1
ATOM 1561 C CA . HIS A 1 199 ? 1.280 -5.707 -4.311 1.00 98.44 199 HIS A CA 1
ATOM 1562 C C . HIS A 1 199 ? 2.329 -5.436 -5.384 1.00 98.44 199 HIS A C 1
ATOM 1564 O O . HIS A 1 199 ? 3.521 -5.377 -5.090 1.00 98.44 199 HIS A O 1
ATOM 1570 N N . LEU A 1 200 ? 1.882 -5.302 -6.628 1.00 98.56 200 LEU A N 1
ATOM 1571 C CA . LEU A 1 200 ? 2.691 -4.959 -7.791 1.00 98.56 200 LEU A CA 1
ATOM 1572 C C . LEU A 1 200 ? 2.404 -3.517 -8.212 1.00 98.56 200 LEU A C 1
ATOM 1574 O O . LEU A 1 200 ? 1.249 -3.108 -8.291 1.00 98.56 200 LEU A O 1
ATOM 1578 N N . MET A 1 201 ? 3.457 -2.791 -8.568 1.00 97.81 201 MET A N 1
ATOM 1579 C CA . MET A 1 201 ? 3.420 -1.517 -9.278 1.00 97.81 201 MET A CA 1
ATOM 1580 C C . MET A 1 201 ? 4.416 -1.596 -10.434 1.00 97.81 201 MET A C 1
ATOM 1582 O O . MET A 1 201 ? 5.617 -1.719 -10.198 1.00 97.81 201 MET A O 1
ATOM 1586 N N . HIS A 1 202 ? 3.943 -1.523 -11.674 1.00 97.94 202 HIS A N 1
ATOM 1587 C CA . HIS A 1 202 ? 4.799 -1.606 -12.857 1.00 97.94 202 HIS A CA 1
ATOM 1588 C C . HIS A 1 202 ? 4.482 -0.486 -13.842 1.00 97.94 202 HIS A C 1
ATOM 1590 O O . HIS A 1 202 ? 3.326 -0.303 -14.220 1.00 97.94 202 HIS A O 1
ATOM 1596 N N . SER A 1 203 ? 5.494 0.279 -14.243 1.00 97.75 203 SER A N 1
ATOM 1597 C CA . SER A 1 203 ? 5.324 1.384 -15.180 1.00 97.75 203 SER A CA 1
ATOM 1598 C C . SER A 1 203 ? 4.829 0.904 -16.539 1.00 97.75 203 SER A C 1
ATOM 1600 O O . SER A 1 203 ? 5.337 -0.064 -17.094 1.00 97.75 203 SER A O 1
ATOM 1602 N N . VAL A 1 204 ? 3.843 1.614 -17.077 1.00 97.19 204 VAL A N 1
ATOM 1603 C CA . VAL A 1 204 ? 3.242 1.369 -18.394 1.00 97.19 204 VAL A CA 1
ATOM 1604 C C . VAL A 1 204 ? 3.080 2.703 -19.113 1.00 97.19 204 VAL A C 1
ATOM 1606 O O . VAL A 1 204 ? 3.020 3.752 -18.471 1.00 97.19 204 VAL A O 1
ATOM 1609 N N . ASN A 1 205 ? 3.012 2.674 -20.441 1.00 93.94 205 ASN A N 1
ATOM 1610 C CA . ASN A 1 205 ? 2.938 3.880 -21.259 1.00 93.94 205 ASN A CA 1
ATOM 1611 C C . ASN A 1 205 ? 1.729 3.822 -22.185 1.00 93.94 205 ASN A C 1
ATOM 1613 O O . ASN A 1 205 ? 1.479 2.795 -22.812 1.00 93.94 205 ASN A O 1
ATOM 1617 N N . PHE A 1 206 ? 1.028 4.948 -22.299 1.00 94.56 206 PHE A N 1
ATOM 1618 C CA . PHE A 1 206 ? -0.087 5.126 -23.221 1.00 94.56 206 PHE A CA 1
ATOM 1619 C C . PHE A 1 206 ? 0.100 6.418 -24.023 1.00 94.56 206 PHE A C 1
ATOM 1621 O O . PHE A 1 206 ? 0.602 7.401 -23.466 1.00 94.56 206 PHE A O 1
ATOM 1628 N N . PRO A 1 207 ? -0.348 6.474 -25.290 1.00 92.56 207 PRO A N 1
ATOM 1629 C CA . PRO A 1 207 ? -0.327 7.706 -26.081 1.00 92.56 207 PRO A CA 1
ATOM 1630 C C . PRO A 1 207 ? -1.021 8.894 -25.392 1.00 92.56 207 PRO A C 1
ATOM 1632 O O . PRO A 1 207 ? -0.580 10.031 -25.515 1.00 92.56 207 PRO A O 1
ATOM 1635 N N . GLN A 1 208 ? -2.077 8.632 -24.616 1.00 94.12 208 GLN A N 1
ATOM 1636 C CA . GLN A 1 208 ? -2.851 9.641 -23.886 1.00 94.12 208 GLN A CA 1
ATOM 1637 C C . GLN A 1 208 ? -2.106 10.213 -22.667 1.00 94.12 208 GLN A C 1
ATOM 1639 O O . GLN A 1 208 ? -2.483 11.264 -22.149 1.00 94.12 208 GLN A O 1
ATOM 1644 N N . THR A 1 209 ? -1.055 9.539 -22.188 1.00 93.69 209 THR A N 1
ATOM 1645 C CA . THR A 1 209 ? -0.319 9.915 -20.971 1.00 93.69 209 THR A CA 1
ATOM 1646 C C . THR A 1 209 ? 0.982 10.644 -21.296 1.00 93.69 209 THR A C 1
ATOM 1648 O O . THR A 1 209 ? 2.078 10.140 -21.026 1.00 93.69 209 THR A O 1
ATOM 1651 N N . TYR A 1 210 ? 0.852 11.835 -21.883 1.00 92.62 210 TYR A N 1
ATOM 1652 C CA . TYR A 1 210 ? 1.979 12.695 -22.256 1.00 92.62 210 TYR A CA 1
ATOM 1653 C C . TYR A 1 210 ? 2.853 13.089 -21.049 1.00 92.62 210 TYR A C 1
ATOM 1655 O O . TYR A 1 210 ? 2.467 12.945 -19.884 1.00 92.62 210 TYR A O 1
ATOM 1663 N N . GLU A 1 211 ? 4.069 13.565 -21.310 1.00 92.56 211 GLU A N 1
ATOM 1664 C CA . GLU A 1 211 ? 4.949 14.061 -20.250 1.00 92.56 211 GLU A CA 1
ATOM 1665 C C . GLU A 1 211 ? 4.432 15.393 -19.702 1.00 92.56 211 GLU A C 1
ATOM 1667 O O . GLU A 1 211 ? 4.188 16.345 -20.443 1.00 92.56 211 GLU A O 1
ATOM 1672 N N . LEU A 1 212 ? 4.254 15.468 -18.383 1.00 91.31 212 LEU A N 1
ATOM 1673 C CA . LEU A 1 212 ? 3.752 16.674 -17.735 1.00 91.31 212 LEU A CA 1
ATOM 1674 C C . LEU A 1 212 ? 4.868 17.720 -17.577 1.00 91.31 212 LEU A C 1
ATOM 1676 O O . LEU A 1 212 ? 5.998 17.369 -17.219 1.00 91.31 212 LEU A O 1
ATOM 1680 N N . PRO A 1 213 ? 4.561 19.021 -17.736 1.00 88.31 213 PRO A N 1
ATOM 1681 C CA . PRO A 1 213 ? 5.539 20.075 -17.499 1.00 88.31 213 PRO A CA 1
ATOM 1682 C C . PRO A 1 213 ? 6.009 20.080 -16.036 1.00 88.31 213 PRO A C 1
ATOM 1684 O O . PRO A 1 213 ? 5.272 19.704 -15.116 1.00 88.31 213 PRO A O 1
ATOM 1687 N N . ASN A 1 214 ? 7.246 20.543 -15.820 1.00 85.44 214 ASN A N 1
ATOM 1688 C CA . ASN A 1 214 ? 7.918 20.663 -14.513 1.00 85.44 214 ASN A CA 1
ATOM 1689 C C . ASN A 1 214 ? 8.165 19.344 -13.758 1.00 85.44 214 ASN A C 1
ATOM 1691 O O . ASN A 1 214 ? 8.614 19.358 -12.612 1.00 85.44 214 ASN A O 1
ATOM 1695 N N . ARG A 1 215 ? 7.934 18.205 -14.410 1.00 89.12 215 ARG A N 1
ATOM 1696 C CA . ARG A 1 215 ? 8.197 16.860 -13.890 1.00 89.12 215 ARG A CA 1
ATOM 1697 C C . ARG A 1 215 ? 9.127 16.114 -14.836 1.00 89.12 215 ARG A C 1
ATOM 1699 O O . ARG A 1 215 ? 9.470 16.614 -15.908 1.00 89.12 215 ARG A O 1
ATOM 1706 N N . ILE A 1 216 ? 9.592 14.953 -14.395 1.00 90.25 216 ILE A N 1
ATOM 1707 C CA . ILE A 1 216 ? 10.339 14.000 -15.218 1.00 90.25 216 ILE A CA 1
ATOM 1708 C C . ILE A 1 216 ? 9.645 12.645 -15.082 1.00 90.25 216 ILE A C 1
ATOM 1710 O O . ILE A 1 216 ? 9.505 12.151 -13.961 1.00 90.25 216 ILE A O 1
ATOM 1714 N N . ARG A 1 217 ? 9.238 12.050 -16.210 1.00 94.00 217 ARG A N 1
ATOM 1715 C CA . ARG A 1 217 ? 8.626 10.719 -16.240 1.00 94.00 217 ARG A CA 1
ATOM 1716 C C . ARG A 1 217 ? 9.675 9.664 -15.919 1.00 94.00 217 ARG A C 1
ATOM 1718 O O . ARG A 1 217 ? 10.616 9.469 -16.684 1.00 94.00 217 ARG A O 1
ATOM 1725 N N . GLY A 1 218 ? 9.518 9.000 -14.780 1.00 91.94 218 GLY A N 1
ATOM 1726 C CA . GLY A 1 218 ? 10.345 7.860 -14.393 1.00 91.94 218 GLY A CA 1
ATOM 1727 C C . GLY A 1 218 ? 9.676 6.528 -14.730 1.00 91.94 218 GLY A C 1
ATOM 1728 O O . GLY A 1 218 ? 8.473 6.469 -14.985 1.00 91.94 218 GLY A O 1
ATOM 1729 N N . ASN A 1 219 ? 10.452 5.445 -14.666 1.00 93.00 219 ASN A N 1
ATOM 1730 C CA . ASN A 1 219 ? 9.940 4.077 -14.720 1.00 93.00 219 ASN A CA 1
ATOM 1731 C C . ASN A 1 219 ? 10.246 3.336 -13.418 1.00 93.00 219 ASN A C 1
ATOM 1733 O O . ASN A 1 219 ? 11.352 3.425 -12.880 1.00 93.00 219 ASN A O 1
ATOM 1737 N N . ILE A 1 220 ? 9.279 2.563 -12.936 1.00 93.31 220 ILE A N 1
ATOM 1738 C CA . ILE A 1 220 ? 9.423 1.691 -11.773 1.00 93.31 220 ILE A CA 1
ATOM 1739 C C . ILE A 1 220 ? 8.856 0.309 -12.057 1.00 93.31 220 ILE A C 1
ATOM 1741 O O . ILE A 1 220 ? 7.897 0.143 -12.803 1.00 93.31 220 ILE A O 1
ATOM 1745 N N . SER A 1 221 ? 9.430 -0.688 -11.402 1.00 96.06 221 SER A N 1
ATOM 1746 C CA . SER A 1 221 ? 8.811 -1.996 -11.247 1.00 96.06 221 SER A CA 1
ATOM 1747 C C . SER A 1 221 ? 9.081 -2.471 -9.833 1.00 96.06 221 SER A C 1
ATOM 1749 O O . SER A 1 221 ? 10.223 -2.785 -9.498 1.00 96.06 221 SER A O 1
ATOM 1751 N N . LEU A 1 222 ? 8.047 -2.487 -9.001 1.00 95.81 222 LEU A N 1
ATOM 1752 C CA . LEU A 1 222 ? 8.096 -2.909 -7.610 1.00 95.81 222 LEU A CA 1
ATOM 1753 C C . LEU A 1 222 ? 7.059 -3.990 -7.366 1.00 95.81 222 LEU A C 1
ATOM 1755 O O . LEU A 1 222 ? 5.912 -3.848 -7.770 1.00 95.81 222 LEU A O 1
ATOM 1759 N N . CYS A 1 223 ? 7.450 -5.045 -6.666 1.00 98.00 223 CYS A N 1
ATOM 1760 C CA . CYS A 1 223 ? 6.525 -6.065 -6.208 1.00 98.00 223 CYS A CA 1
ATOM 1761 C C . CYS A 1 223 ? 6.881 -6.487 -4.788 1.00 98.00 223 CYS A C 1
ATOM 1763 O O . CYS A 1 223 ? 8.056 -6.731 -4.493 1.00 98.00 223 CYS A O 1
ATOM 1765 N N . ALA A 1 224 ? 5.874 -6.574 -3.925 1.00 97.94 224 ALA A N 1
ATOM 1766 C CA . ALA A 1 224 ? 6.002 -7.082 -2.572 1.00 97.94 224 ALA A CA 1
ATOM 1767 C C . ALA A 1 224 ? 5.062 -8.258 -2.328 1.00 97.94 224 ALA A C 1
ATOM 1769 O O . ALA A 1 224 ? 3.895 -8.202 -2.712 1.00 97.94 224 ALA A O 1
ATOM 1770 N N . ILE A 1 225 ? 5.590 -9.292 -1.670 1.00 98.50 225 ILE A N 1
ATOM 1771 C CA . ILE A 1 225 ? 4.847 -10.453 -1.177 1.00 98.50 225 ILE A CA 1
ATOM 1772 C C . ILE A 1 225 ? 4.707 -10.334 0.340 1.00 98.50 225 ILE A C 1
ATOM 1774 O O . ILE A 1 225 ? 5.672 -9.994 1.033 1.00 98.50 225 ILE A O 1
ATOM 1778 N N . PHE A 1 226 ? 3.507 -10.615 0.843 1.00 98.50 226 PHE A N 1
ATOM 1779 C CA . PHE A 1 226 ? 3.133 -10.514 2.248 1.00 98.50 226 PHE A CA 1
ATOM 1780 C C . PHE A 1 226 ? 2.655 -11.870 2.761 1.00 98.50 226 PHE A C 1
ATOM 1782 O O . PHE A 1 226 ? 1.715 -12.435 2.209 1.00 98.50 226 PHE A O 1
ATOM 1789 N N . HIS A 1 227 ? 3.258 -12.384 3.829 1.00 97.69 227 HIS A N 1
ATOM 1790 C CA . HIS A 1 227 ? 2.957 -13.717 4.355 1.00 97.69 227 HIS A CA 1
ATOM 1791 C C . HIS A 1 227 ? 2.682 -13.648 5.858 1.00 97.69 227 HIS A C 1
ATOM 1793 O O . HIS A 1 227 ? 3.496 -13.141 6.627 1.00 97.69 227 HIS A O 1
ATOM 1799 N N . GLN A 1 228 ? 1.521 -14.132 6.298 1.00 96.00 228 GLN A N 1
ATOM 1800 C CA . GLN A 1 228 ? 1.170 -14.191 7.717 1.00 96.00 228 GLN A CA 1
ATOM 1801 C C . GLN A 1 228 ? 2.109 -15.156 8.470 1.00 96.00 228 GLN A C 1
ATOM 1803 O O . GLN A 1 228 ? 2.052 -16.359 8.259 1.00 96.00 228 GLN A O 1
ATOM 1808 N N . GLU A 1 229 ? 2.928 -14.649 9.395 1.00 92.44 229 GLU A N 1
ATOM 1809 C CA . GLU A 1 229 ? 3.820 -15.482 10.229 1.00 92.44 229 GLU A CA 1
ATOM 1810 C C . GLU A 1 229 ? 3.296 -15.690 11.654 1.00 92.44 229 GLU A C 1
ATOM 1812 O O . GLU A 1 229 ? 3.769 -16.556 12.387 1.00 92.44 229 GLU A O 1
ATOM 1817 N N . GLY A 1 230 ? 2.353 -14.859 12.089 1.00 93.00 230 GLY A N 1
ATOM 1818 C CA . GLY A 1 230 ? 1.752 -14.940 13.414 1.00 93.00 230 GLY A CA 1
ATOM 1819 C C . GLY A 1 230 ? 0.528 -14.036 13.530 1.00 93.00 230 GLY A C 1
ATOM 1820 O O . GLY A 1 230 ? 0.257 -13.275 12.604 1.00 93.00 230 GLY A O 1
ATOM 1821 N N . PRO A 1 231 ? -0.225 -14.074 14.643 1.00 90.50 231 PRO A N 1
ATOM 1822 C CA . PRO A 1 231 ? -1.518 -13.387 14.773 1.00 90.50 231 PRO A CA 1
ATOM 1823 C C . PRO A 1 231 ? -1.490 -11.869 14.532 1.00 90.50 231 PRO A C 1
ATOM 1825 O O . PRO A 1 231 ? -2.494 -11.284 14.138 1.00 90.50 231 PRO A O 1
ATOM 1828 N N . ASP A 1 232 ? -0.352 -11.224 14.766 1.00 90.88 232 ASP A N 1
ATOM 1829 C CA . ASP A 1 232 ? -0.131 -9.782 14.643 1.00 90.88 232 ASP A CA 1
ATOM 1830 C C . ASP A 1 232 ? 1.139 -9.451 13.843 1.00 90.88 232 ASP A C 1
ATOM 1832 O O . ASP A 1 232 ? 1.691 -8.353 13.969 1.00 90.88 232 ASP A O 1
ATOM 1836 N N . ARG A 1 233 ? 1.602 -10.399 13.021 1.00 95.25 233 ARG A N 1
ATOM 1837 C CA . ARG A 1 233 ? 2.869 -10.314 12.302 1.00 95.25 233 ARG A CA 1
ATOM 1838 C C . ARG A 1 233 ? 2.736 -10.855 10.881 1.00 95.25 233 ARG A C 1
ATOM 1840 O O . ARG A 1 233 ? 2.439 -12.033 10.682 1.00 95.25 233 ARG A O 1
ATOM 1847 N N . THR A 1 234 ? 3.031 -10.002 9.906 1.00 97.56 234 THR A N 1
ATOM 1848 C CA . THR A 1 234 ? 3.016 -10.340 8.478 1.00 97.56 234 THR A CA 1
ATOM 1849 C C . THR A 1 234 ? 4.396 -10.079 7.892 1.00 97.56 234 THR A C 1
ATOM 1851 O O . THR A 1 234 ? 4.813 -8.929 7.821 1.00 97.56 234 THR A O 1
ATOM 1854 N N . ASP A 1 235 ? 5.123 -11.117 7.489 1.00 96.94 235 ASP A N 1
ATOM 1855 C CA . ASP A 1 235 ? 6.368 -10.959 6.739 1.00 96.94 235 ASP A CA 1
ATOM 1856 C C . ASP A 1 235 ? 6.129 -10.172 5.454 1.00 96.94 235 ASP A C 1
ATOM 1858 O O . ASP A 1 235 ? 5.090 -10.319 4.814 1.00 96.94 235 ASP A O 1
ATOM 1862 N N . CYS A 1 236 ? 7.104 -9.359 5.069 1.00 96.69 236 CYS A N 1
ATOM 1863 C CA . CYS A 1 236 ? 7.106 -8.641 3.807 1.00 96.69 236 CYS A CA 1
ATOM 1864 C C . CYS A 1 236 ? 8.446 -8.870 3.123 1.00 96.69 236 CYS A C 1
ATOM 1866 O O . CYS A 1 236 ? 9.501 -8.658 3.726 1.00 96.69 236 CYS A O 1
ATOM 1868 N N . ARG A 1 237 ? 8.399 -9.247 1.845 1.00 97.12 237 ARG A N 1
ATOM 1869 C CA . ARG A 1 237 ? 9.546 -9.187 0.941 1.00 97.12 237 ARG A CA 1
ATOM 1870 C C . ARG A 1 237 ? 9.163 -8.381 -0.289 1.00 97.12 237 ARG A C 1
ATOM 1872 O O . ARG A 1 237 ? 8.426 -8.861 -1.143 1.00 97.12 237 ARG A O 1
ATOM 1879 N N . GLY A 1 238 ? 9.697 -7.170 -0.383 1.00 96.19 238 GLY A N 1
ATOM 1880 C CA . GLY A 1 238 ? 9.550 -6.282 -1.529 1.00 96.19 238 GLY A CA 1
ATOM 1881 C C . GLY A 1 238 ? 10.833 -6.187 -2.334 1.00 96.19 238 GLY A C 1
ATOM 1882 O O . GLY A 1 238 ? 11.898 -5.983 -1.762 1.00 96.19 238 GLY A O 1
ATOM 1883 N N . THR A 1 239 ? 10.749 -6.273 -3.656 1.00 95.12 239 THR A N 1
ATOM 1884 C CA . THR A 1 239 ? 11.859 -5.914 -4.549 1.00 95.12 239 THR A CA 1
ATOM 1885 C C . THR A 1 239 ? 11.413 -4.826 -5.505 1.00 95.12 239 THR A C 1
ATOM 1887 O O . THR A 1 239 ? 10.261 -4.800 -5.932 1.00 95.12 239 THR A O 1
ATOM 1890 N N . GLY A 1 240 ? 12.317 -3.908 -5.829 1.00 92.69 240 GLY A N 1
ATOM 1891 C CA . GLY A 1 240 ? 12.027 -2.806 -6.734 1.00 92.69 240 GLY A CA 1
ATOM 1892 C C . GLY A 1 240 ? 13.213 -2.474 -7.617 1.00 92.69 240 GLY A C 1
ATOM 1893 O O . GLY A 1 240 ? 14.353 -2.529 -7.164 1.00 92.69 240 GLY A O 1
ATOM 1894 N N . ILE A 1 241 ? 12.942 -2.110 -8.864 1.00 91.94 241 ILE A N 1
ATOM 1895 C CA . ILE A 1 241 ? 13.908 -1.518 -9.790 1.00 91.94 241 ILE A CA 1
ATOM 1896 C C . ILE A 1 241 ? 13.336 -0.185 -10.254 1.00 91.94 241 ILE A C 1
ATOM 1898 O O . ILE A 1 241 ? 12.127 -0.055 -10.459 1.00 91.94 241 ILE A O 1
ATOM 1902 N N . MET A 1 242 ? 14.205 0.807 -10.399 1.00 87.56 242 MET A N 1
ATOM 1903 C CA . MET A 1 242 ? 13.818 2.146 -10.813 1.00 87.56 242 MET A CA 1
ATOM 1904 C C . MET A 1 242 ? 14.758 2.685 -11.886 1.00 87.56 242 MET A C 1
ATOM 1906 O O . MET A 1 242 ? 15.974 2.583 -11.759 1.00 87.56 242 MET A O 1
ATOM 1910 N N . ASP A 1 243 ? 14.179 3.368 -12.866 1.00 88.44 243 ASP A N 1
ATOM 1911 C CA . ASP A 1 243 ? 14.856 4.337 -13.717 1.00 88.44 243 ASP A CA 1
ATOM 1912 C C . ASP A 1 243 ? 14.261 5.731 -13.443 1.00 88.44 243 ASP A C 1
ATOM 1914 O O . ASP A 1 243 ? 13.146 6.020 -13.884 1.00 88.44 243 ASP A O 1
ATOM 1918 N N . PRO A 1 244 ? 14.956 6.602 -12.687 1.00 79.06 244 PRO A N 1
ATOM 1919 C CA . PRO A 1 244 ? 14.414 7.909 -12.328 1.00 79.06 244 PRO A CA 1
ATOM 1920 C C . PRO A 1 244 ? 14.388 8.904 -13.497 1.00 79.06 244 PRO A C 1
ATOM 1922 O O . PRO A 1 244 ? 13.756 9.955 -13.346 1.00 79.06 244 PRO A O 1
ATOM 1925 N N . LYS A 1 245 ? 15.080 8.587 -14.608 1.00 82.19 245 LYS A N 1
ATOM 1926 C CA . LYS A 1 245 ? 15.342 9.450 -15.772 1.00 82.19 245 LYS A CA 1
ATOM 1927 C C . LYS A 1 245 ? 15.935 10.838 -15.435 1.00 82.19 245 LYS A C 1
ATOM 1929 O O . LYS A 1 245 ? 15.850 11.369 -14.319 1.00 82.19 245 LYS A O 1
ATOM 1934 N N . GLY A 1 246 ? 16.545 11.456 -16.446 1.00 77.81 246 GLY A N 1
ATOM 1935 C CA . GLY A 1 246 ? 17.218 12.756 -16.339 1.00 77.81 246 GLY A CA 1
ATOM 1936 C C . GLY A 1 246 ? 18.423 12.767 -15.388 1.00 77.81 246 GLY A C 1
ATOM 1937 O O . GLY A 1 246 ? 18.816 11.739 -14.840 1.00 77.81 246 GLY A O 1
ATOM 1938 N N . ASP A 1 247 ? 18.979 13.956 -15.149 1.00 74.75 247 ASP A N 1
ATOM 1939 C CA . ASP A 1 247 ? 20.242 14.141 -14.413 1.00 74.75 247 ASP A CA 1
ATOM 1940 C C . ASP A 1 247 ? 20.072 14.146 -12.881 1.00 74.75 247 ASP A C 1
ATOM 1942 O O . ASP A 1 247 ? 20.609 14.996 -12.169 1.00 74.75 247 ASP A O 1
ATOM 1946 N N . LEU A 1 248 ? 19.278 13.218 -12.333 1.00 73.12 248 LEU A N 1
ATOM 1947 C CA . LEU A 1 248 ? 19.149 13.090 -10.878 1.00 73.12 248 LEU A CA 1
ATOM 1948 C C . LEU A 1 248 ? 20.311 12.303 -10.293 1.00 73.12 248 LEU A C 1
ATOM 1950 O O . LEU A 1 248 ? 20.592 11.175 -10.698 1.00 73.12 248 LEU A O 1
ATOM 1954 N N . VAL A 1 249 ? 20.906 12.848 -9.234 1.00 77.94 249 VAL A N 1
ATOM 1955 C CA . VAL A 1 249 ? 21.853 12.103 -8.406 1.00 77.94 249 VAL A CA 1
ATOM 1956 C C . VAL A 1 249 ? 21.177 10.823 -7.911 1.00 77.94 249 VAL A C 1
ATOM 1958 O O . VAL A 1 249 ? 20.208 10.870 -7.154 1.00 77.94 249 VAL A O 1
ATOM 1961 N N . ARG A 1 250 ? 21.723 9.665 -8.306 1.00 76.00 250 ARG A N 1
ATOM 1962 C CA . ARG A 1 250 ? 21.175 8.322 -8.027 1.00 76.00 250 ARG A CA 1
ATOM 1963 C C . ARG A 1 250 ? 20.712 8.135 -6.578 1.00 76.00 250 ARG A C 1
ATOM 1965 O O . ARG A 1 250 ? 19.673 7.531 -6.336 1.00 76.00 250 ARG A O 1
ATOM 1972 N N . MET A 1 251 ? 21.472 8.661 -5.616 1.00 79.88 251 MET A N 1
ATOM 1973 C CA . MET A 1 251 ? 21.152 8.549 -4.189 1.00 79.88 251 MET A CA 1
ATOM 1974 C C . MET A 1 251 ? 19.866 9.293 -3.802 1.00 79.88 251 MET A C 1
ATOM 1976 O O . MET A 1 251 ? 19.087 8.791 -2.999 1.00 79.88 251 MET A O 1
ATOM 1980 N N . VAL A 1 252 ? 19.612 10.457 -4.401 1.00 82.94 252 VAL A N 1
ATOM 1981 C CA . VAL A 1 252 ? 18.419 11.270 -4.131 1.00 82.94 252 VAL A CA 1
ATOM 1982 C C . VAL A 1 252 ? 17.159 10.563 -4.645 1.00 82.94 252 VAL A C 1
ATOM 1984 O O . VAL A 1 252 ? 16.155 10.508 -3.936 1.00 82.94 252 VAL A O 1
ATOM 1987 N N . ALA A 1 253 ? 17.233 9.936 -5.826 1.00 78.75 253 ALA A N 1
ATOM 1988 C CA . ALA A 1 253 ? 16.156 9.095 -6.358 1.00 78.75 253 ALA A CA 1
ATOM 1989 C C . ALA A 1 253 ? 15.823 7.925 -5.418 1.00 78.75 253 ALA A C 1
ATOM 1991 O O . ALA A 1 253 ? 14.664 7.678 -5.086 1.00 78.75 253 ALA A O 1
ATOM 1992 N N . VAL A 1 254 ? 16.867 7.235 -4.946 1.00 83.12 254 VAL A N 1
ATOM 1993 C CA . VAL A 1 254 ? 16.743 6.113 -4.010 1.00 83.12 254 VAL A CA 1
ATOM 1994 C C . VAL A 1 254 ? 16.085 6.553 -2.706 1.00 83.12 254 VAL A C 1
ATOM 1996 O O . VAL A 1 254 ? 15.208 5.849 -2.221 1.00 83.12 254 VAL A O 1
ATOM 1999 N N . MET A 1 255 ? 16.446 7.714 -2.153 1.00 86.31 255 MET A N 1
ATOM 2000 C CA . MET A 1 255 ? 15.837 8.222 -0.918 1.00 86.31 255 MET A CA 1
ATOM 2001 C C . MET A 1 255 ? 14.325 8.427 -1.045 1.00 86.31 255 MET A C 1
ATOM 2003 O O . MET A 1 255 ? 13.587 7.966 -0.174 1.00 86.31 255 MET A O 1
ATOM 2007 N N . GLY A 1 256 ? 13.863 9.065 -2.128 1.00 83.56 256 GLY A N 1
ATOM 2008 C CA . GLY A 1 256 ? 12.430 9.259 -2.377 1.00 83.56 256 GLY A CA 1
ATOM 2009 C C . GLY A 1 256 ? 11.677 7.928 -2.462 1.00 83.56 256 GLY A C 1
ATOM 2010 O O . GLY A 1 256 ? 10.626 7.760 -1.847 1.00 83.56 256 GLY A O 1
ATOM 2011 N N . MET A 1 257 ? 12.267 6.934 -3.131 1.00 82.88 257 MET A N 1
ATOM 2012 C CA . MET A 1 257 ? 11.674 5.599 -3.216 1.00 82.88 257 MET A CA 1
ATOM 2013 C C . MET A 1 257 ? 11.647 4.854 -1.900 1.00 82.88 257 MET A C 1
ATOM 2015 O O . MET A 1 257 ? 10.610 4.312 -1.543 1.00 82.88 257 MET A O 1
ATOM 2019 N N . VAL A 1 258 ? 12.759 4.841 -1.166 1.00 89.12 258 VAL A N 1
ATOM 2020 C CA . VAL A 1 258 ? 12.815 4.212 0.155 1.00 89.12 258 VAL A CA 1
ATOM 2021 C C . VAL A 1 258 ? 11.742 4.809 1.058 1.00 89.12 258 VAL A C 1
ATOM 2023 O O . VAL A 1 258 ? 11.084 4.073 1.784 1.00 89.12 258 VAL A O 1
ATOM 2026 N N . GLN A 1 259 ? 11.534 6.127 1.010 1.00 88.00 259 GLN A N 1
ATOM 2027 C CA . GLN A 1 259 ? 10.475 6.779 1.772 1.00 88.00 259 GLN A CA 1
ATOM 2028 C C . GLN A 1 259 ? 9.081 6.285 1.354 1.00 88.00 259 GLN A C 1
ATOM 2030 O O . GLN A 1 259 ? 8.284 5.937 2.227 1.00 88.00 259 GLN A O 1
ATOM 2035 N N . ALA A 1 260 ? 8.800 6.214 0.049 1.00 86.25 260 ALA A N 1
ATOM 2036 C CA . ALA A 1 260 ? 7.522 5.729 -0.470 1.00 86.25 260 ALA A CA 1
ATOM 2037 C C . ALA A 1 260 ? 7.264 4.256 -0.099 1.00 86.25 260 ALA A C 1
ATOM 2039 O O . ALA A 1 260 ? 6.185 3.921 0.384 1.00 86.25 260 ALA A O 1
ATOM 2040 N N . THR A 1 261 ? 8.260 3.375 -0.240 1.00 88.81 261 THR A N 1
ATOM 2041 C CA . THR A 1 261 ? 8.113 1.943 0.071 1.00 88.81 261 THR A CA 1
ATOM 2042 C C . THR A 1 261 ? 8.040 1.682 1.572 1.00 88.81 261 THR A C 1
ATOM 2044 O O . THR A 1 261 ? 7.215 0.891 2.027 1.00 88.81 261 THR A O 1
ATOM 2047 N N . MET A 1 262 ? 8.842 2.387 2.377 1.00 91.75 262 MET A N 1
ATOM 2048 C CA . MET A 1 262 ? 8.817 2.251 3.837 1.00 91.75 262 MET A CA 1
ATOM 2049 C C . MET A 1 262 ? 7.529 2.784 4.463 1.00 91.75 262 MET A C 1
ATOM 2051 O O . MET A 1 262 ? 7.214 2.399 5.587 1.00 91.75 262 MET A O 1
ATOM 2055 N N . ALA A 1 263 ? 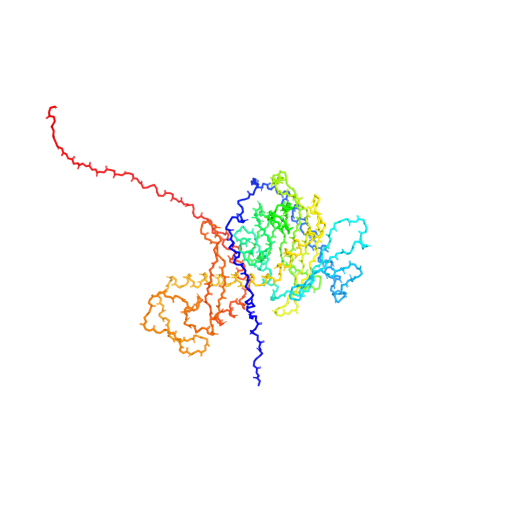6.735 3.598 3.761 1.00 91.62 263 ALA A N 1
ATOM 2056 C CA . ALA A 1 263 ? 5.394 3.956 4.221 1.00 91.62 263 ALA A CA 1
ATOM 2057 C C . ALA A 1 263 ? 4.491 2.721 4.422 1.00 91.62 263 ALA A C 1
ATOM 2059 O O . ALA A 1 263 ? 3.557 2.774 5.227 1.00 91.62 263 ALA A O 1
ATOM 2060 N N . GLY A 1 264 ? 4.816 1.593 3.777 1.00 92.31 264 GLY A N 1
ATOM 2061 C CA . GLY A 1 264 ? 4.122 0.319 3.938 1.00 92.31 264 GLY A CA 1
ATOM 2062 C C . GLY A 1 264 ? 4.106 -0.244 5.360 1.00 92.31 264 GLY A C 1
ATOM 2063 O O . GLY A 1 264 ? 3.185 -0.976 5.714 1.00 92.31 264 GLY A O 1
ATOM 2064 N N . VAL A 1 265 ? 5.009 0.185 6.253 1.00 94.88 265 VAL A N 1
ATOM 2065 C CA . VAL A 1 265 ? 4.928 -0.176 7.688 1.00 94.88 265 VAL A CA 1
ATOM 2066 C C . VAL A 1 265 ? 3.639 0.306 8.366 1.00 94.88 265 VAL A C 1
ATOM 2068 O O . VAL A 1 265 ? 3.301 -0.150 9.457 1.00 94.88 265 VAL A O 1
ATOM 2071 N N . LYS A 1 266 ? 2.897 1.217 7.721 1.00 96.44 266 LYS A N 1
ATOM 2072 C CA . LYS A 1 266 ? 1.609 1.745 8.183 1.00 96.44 266 LYS A CA 1
ATOM 2073 C C . LYS A 1 266 ? 0.396 1.073 7.529 1.00 96.44 266 LYS A C 1
ATOM 2075 O O . LYS A 1 266 ? -0.721 1.499 7.823 1.00 96.44 266 LYS A O 1
ATOM 2080 N N . TYR A 1 267 ? 0.563 0.063 6.667 1.00 97.50 267 TYR A N 1
ATOM 2081 C CA . TYR A 1 267 ? -0.562 -0.573 5.968 1.00 97.50 267 TYR A CA 1
ATOM 2082 C C . TYR A 1 267 ? -1.609 -1.121 6.941 1.00 97.50 267 TYR A C 1
ATOM 2084 O O . TYR A 1 267 ? -2.760 -0.694 6.890 1.00 97.50 267 TYR A O 1
ATOM 2092 N N . SER A 1 268 ? -1.207 -1.951 7.904 1.00 96.88 268 SER A N 1
ATOM 2093 C CA . SER A 1 268 ? -2.118 -2.453 8.941 1.00 96.88 268 SER A CA 1
ATOM 2094 C C . SER A 1 268 ? -2.816 -1.341 9.733 1.00 96.88 268 SER A C 1
ATOM 2096 O O . SER A 1 268 ? -4.028 -1.390 9.941 1.00 96.88 268 SER A O 1
ATOM 2098 N N . TYR A 1 269 ? -2.106 -0.267 10.098 1.00 96.62 269 TYR A N 1
ATOM 2099 C CA . TYR A 1 269 ? -2.737 0.883 10.754 1.00 96.62 269 TYR A CA 1
ATOM 2100 C C . TYR A 1 269 ? -3.802 1.540 9.861 1.00 96.62 269 TYR A C 1
ATOM 2102 O O . TYR A 1 269 ? -4.897 1.853 10.332 1.00 96.62 269 TYR A O 1
ATOM 2110 N N . CYS A 1 270 ? -3.514 1.716 8.568 1.00 97.69 270 CYS A N 1
ATOM 2111 C CA . CYS A 1 270 ? -4.480 2.215 7.594 1.00 97.69 270 CYS A CA 1
ATOM 2112 C C . CYS A 1 270 ? -5.713 1.300 7.509 1.00 97.69 270 CYS A C 1
ATOM 2114 O O . CYS A 1 270 ? -6.837 1.795 7.617 1.00 97.69 270 CYS A O 1
ATOM 2116 N N . GLY A 1 271 ? -5.515 -0.019 7.408 1.00 97.12 271 GLY A N 1
ATOM 2117 C CA . GLY A 1 271 ? -6.592 -1.013 7.423 1.00 97.12 271 GLY A CA 1
ATOM 2118 C C . GLY A 1 271 ? -7.453 -0.916 8.685 1.00 97.12 271 GLY A C 1
ATOM 2119 O O . GLY A 1 271 ? -8.678 -0.821 8.609 1.00 97.12 271 GLY A O 1
ATOM 2120 N N . GLN A 1 272 ? -6.834 -0.803 9.859 1.00 96.38 272 GLN A N 1
ATOM 2121 C CA . GLN A 1 272 ? -7.549 -0.633 11.127 1.00 96.38 272 GLN A CA 1
ATOM 2122 C C . GLN A 1 272 ? -8.367 0.663 11.185 1.00 96.38 272 GLN A C 1
ATOM 2124 O O . GLN A 1 272 ? -9.482 0.665 11.713 1.00 96.38 272 GLN A O 1
ATOM 2129 N N . MET A 1 273 ? -7.853 1.773 10.645 1.00 97.06 273 MET A N 1
ATOM 2130 C CA . MET A 1 273 ? -8.610 3.027 10.582 1.00 97.06 273 MET A CA 1
ATOM 2131 C C . MET A 1 273 ? -9.773 2.944 9.589 1.00 97.06 273 MET A C 1
ATOM 2133 O O . MET A 1 273 ? -10.860 3.433 9.903 1.00 97.06 273 MET A O 1
ATOM 2137 N N . LYS A 1 274 ? -9.593 2.260 8.451 1.00 95.81 274 LYS A N 1
ATOM 2138 C CA . LYS A 1 274 ? -10.674 1.950 7.502 1.00 95.81 274 LYS A CA 1
ATOM 2139 C C . LYS A 1 274 ? -11.774 1.103 8.165 1.00 95.81 274 LYS A C 1
ATOM 2141 O O . LYS A 1 274 ? -12.947 1.467 8.058 1.00 95.81 274 LYS A O 1
ATOM 2146 N N . LYS A 1 275 ? -11.420 0.062 8.939 1.00 95.69 275 LYS A N 1
ATOM 2147 C CA . LYS A 1 275 ? -12.384 -0.749 9.722 1.00 95.69 275 LYS A CA 1
ATOM 2148 C C . LYS A 1 275 ? -13.134 0.095 10.746 1.00 95.69 275 LYS A C 1
ATOM 2150 O O . LYS A 1 275 ? -14.352 -0.011 10.883 1.00 95.69 275 LYS A O 1
ATOM 2155 N N . LEU A 1 276 ? -12.414 0.962 11.459 1.00 95.75 276 LEU A N 1
ATOM 2156 C CA . LEU A 1 276 ? -13.008 1.837 12.465 1.00 95.75 276 LEU A CA 1
ATOM 2157 C C . LEU A 1 276 ? -13.986 2.849 11.843 1.00 95.75 276 LEU A C 1
ATOM 2159 O O . LEU A 1 276 ? -15.034 3.115 12.432 1.00 95.75 276 LEU A O 1
ATOM 2163 N N . ALA A 1 277 ? -13.672 3.381 10.658 1.00 94.25 277 ALA A N 1
ATOM 2164 C CA . ALA A 1 277 ? -14.561 4.261 9.901 1.00 94.25 277 ALA A CA 1
ATOM 2165 C C . ALA A 1 277 ? -15.824 3.527 9.423 1.00 94.25 277 ALA A C 1
ATOM 2167 O O . ALA A 1 277 ? -16.927 4.015 9.658 1.00 94.25 277 ALA A O 1
ATOM 2168 N N . TRP A 1 278 ? -15.681 2.327 8.852 1.00 92.88 278 TRP A N 1
ATOM 2169 C CA . TRP A 1 278 ? -16.816 1.488 8.447 1.00 92.88 278 TRP A CA 1
ATOM 2170 C C . TRP A 1 278 ? -17.755 1.170 9.619 1.00 92.88 278 TRP A C 1
ATOM 2172 O O . TRP A 1 278 ? -18.967 1.362 9.532 1.00 92.88 278 TRP A O 1
ATOM 2182 N N . LEU A 1 279 ? -17.202 0.766 10.765 1.00 93.00 279 LEU A N 1
ATOM 2183 C CA . LEU A 1 279 ? -17.992 0.537 11.975 1.00 93.00 279 LEU A CA 1
ATOM 2184 C C . LEU A 1 279 ? -18.766 1.773 12.437 1.00 93.00 279 LEU A C 1
ATOM 2186 O O . LEU A 1 279 ? -19.890 1.661 12.932 1.00 93.00 279 LEU A O 1
ATOM 2190 N N . LEU A 1 280 ? -18.138 2.946 12.344 1.00 91.69 280 LEU A N 1
ATOM 2191 C CA . LEU A 1 280 ? -18.754 4.203 12.744 1.00 91.69 280 LEU A CA 1
ATOM 2192 C C . LEU A 1 280 ? -19.951 4.531 11.849 1.00 91.69 280 LEU A C 1
ATOM 2194 O O . LEU A 1 280 ? -21.001 4.909 12.366 1.00 91.69 280 LEU A O 1
ATOM 2198 N N . GLU A 1 281 ? -19.813 4.336 10.538 1.00 88.62 281 GLU A N 1
ATOM 2199 C CA . GLU A 1 281 ? -20.895 4.518 9.567 1.00 88.62 281 GLU A CA 1
ATOM 2200 C C . GLU A 1 281 ? -22.089 3.610 9.883 1.00 88.62 281 GLU A C 1
ATOM 2202 O O . GLU A 1 281 ? -23.214 4.103 10.002 1.00 88.62 281 GLU A O 1
ATOM 2207 N N . GLN A 1 282 ? -21.842 2.320 10.136 1.00 86.75 282 GLN A N 1
ATOM 2208 C CA . GLN A 1 282 ? -22.891 1.368 10.512 1.00 86.75 282 GLN A CA 1
ATOM 2209 C C . GLN A 1 282 ? -23.613 1.768 11.807 1.00 86.75 282 GLN A C 1
ATOM 2211 O O . GLN A 1 282 ? -24.841 1.735 11.892 1.00 86.75 282 GLN A O 1
ATOM 2216 N N . LYS A 1 283 ? -22.867 2.180 12.842 1.00 86.19 283 LYS A N 1
ATOM 2217 C CA . LYS A 1 283 ? -23.465 2.598 14.121 1.00 86.19 283 LYS A CA 1
ATOM 2218 C C . LYS A 1 283 ? -24.225 3.912 14.020 1.00 86.19 283 LYS A C 1
ATOM 2220 O O . LYS A 1 283 ? -25.235 4.066 14.701 1.00 86.19 283 LYS A O 1
ATOM 2225 N N . HIS A 1 284 ? -23.770 4.841 13.187 1.00 80.81 284 HIS A N 1
ATOM 2226 C CA . HIS A 1 284 ? -24.495 6.078 12.918 1.00 80.81 284 HIS A CA 1
ATOM 2227 C C . HIS A 1 284 ? -25.799 5.817 12.156 1.00 80.81 284 HIS A C 1
ATOM 2229 O O . HIS A 1 284 ? -26.799 6.455 12.475 1.00 80.81 284 HIS A O 1
ATOM 2235 N N . ALA A 1 285 ? -25.817 4.879 11.203 1.00 76.62 285 ALA A N 1
ATOM 2236 C CA . ALA A 1 285 ? -27.045 4.466 10.522 1.00 76.62 285 ALA A CA 1
ATOM 2237 C C . ALA A 1 285 ? -28.072 3.894 11.512 1.00 76.62 285 ALA A C 1
ATOM 2239 O O . ALA A 1 285 ? -29.162 4.443 11.633 1.00 76.62 285 ALA A O 1
ATOM 2240 N N . ALA A 1 286 ? -27.663 2.921 12.332 1.00 77.44 286 ALA A N 1
ATOM 2241 C CA . ALA A 1 286 ? -28.530 2.306 13.342 1.00 77.44 286 ALA A CA 1
ATOM 2242 C C . ALA A 1 286 ? -29.003 3.276 14.448 1.00 77.44 286 ALA A C 1
ATOM 2244 O O . ALA A 1 286 ? -30.004 3.030 15.118 1.00 77.44 286 ALA A O 1
ATOM 2245 N N . LEU A 1 287 ? -28.268 4.366 14.697 1.00 73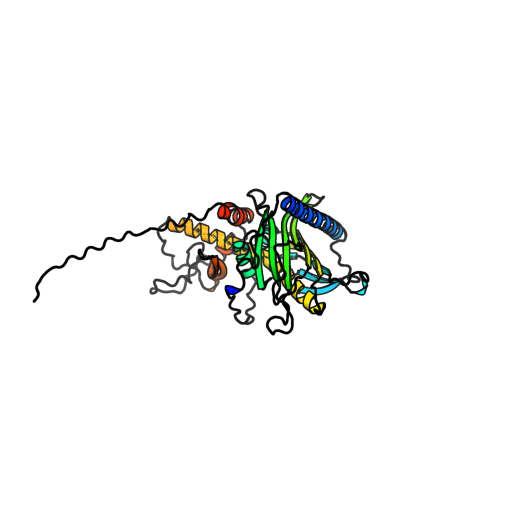.38 287 LEU A N 1
ATOM 2246 C CA . LEU A 1 287 ? -28.694 5.409 15.631 1.00 73.38 287 LEU A CA 1
ATOM 2247 C C . LEU A 1 287 ? -29.684 6.401 15.029 1.00 73.38 287 LEU A C 1
ATOM 2249 O O . LEU A 1 287 ? -30.502 6.918 15.778 1.00 73.38 287 LEU A O 1
ATOM 2253 N N . ARG A 1 288 ? -29.634 6.697 13.723 1.00 64.62 288 ARG A N 1
ATOM 2254 C CA . ARG A 1 288 ? -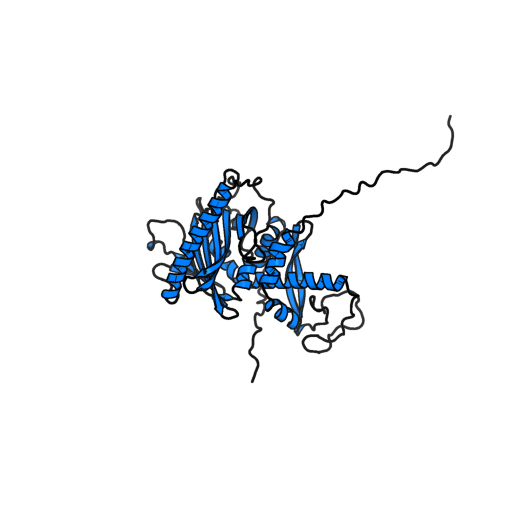30.660 7.556 13.101 1.00 64.62 288 ARG A CA 1
ATOM 2255 C C . ARG A 1 288 ? -32.060 6.957 13.259 1.00 64.62 288 ARG A C 1
ATOM 2257 O O . ARG A 1 288 ? -33.030 7.694 13.351 1.00 64.62 288 ARG A O 1
ATOM 2264 N N . GLU A 1 289 ? -32.130 5.637 13.383 1.00 61.88 289 GLU A N 1
ATOM 2265 C CA . GLU A 1 289 ? -33.352 4.865 13.604 1.00 61.88 289 GLU A CA 1
ATOM 2266 C C . GLU A 1 289 ? -33.780 4.795 15.084 1.00 61.88 289 GLU A C 1
ATOM 2268 O O . GLU A 1 289 ? -34.864 4.303 15.389 1.00 61.88 289 GLU A O 1
ATOM 2273 N N . ARG A 1 290 ? -32.961 5.279 16.037 1.00 59.81 290 ARG A N 1
ATOM 2274 C CA . ARG A 1 290 ? -33.228 5.150 17.480 1.00 59.81 290 ARG A CA 1
ATOM 2275 C C . ARG A 1 290 ? -33.013 6.462 18.236 1.00 59.81 290 ARG A C 1
ATOM 2277 O O . ARG A 1 290 ? -31.946 7.062 18.184 1.00 59.81 290 ARG A O 1
ATOM 2284 N N . SER A 1 291 ? -33.996 6.870 19.037 1.00 54.59 291 SER A N 1
ATOM 2285 C CA . SER A 1 291 ? -33.921 8.073 19.878 1.00 54.59 291 SER A CA 1
ATOM 2286 C C . SER A 1 291 ? -32.688 8.085 20.803 1.00 54.59 291 SER A C 1
ATOM 2288 O O . SER A 1 291 ? -32.284 7.064 21.375 1.00 54.59 291 SER A O 1
ATOM 2290 N N . ALA A 1 292 ? -32.059 9.262 20.924 1.00 57.16 292 ALA A N 1
ATOM 2291 C CA . ALA A 1 292 ? -30.780 9.453 21.603 1.00 57.16 292 ALA A CA 1
ATOM 2292 C C . ALA A 1 292 ? -30.859 9.069 23.090 1.00 57.16 292 ALA A C 1
ATOM 2294 O O . ALA A 1 292 ? -31.553 9.701 23.884 1.00 57.16 292 ALA A O 1
ATOM 2295 N N . ARG A 1 293 ? -30.113 8.034 23.491 1.00 58.47 293 ARG A N 1
ATOM 2296 C CA . ARG A 1 293 ? -29.998 7.642 24.901 1.00 58.47 293 ARG A CA 1
ATOM 2297 C C . ARG A 1 293 ? -29.055 8.594 25.631 1.00 58.47 293 ARG A C 1
ATOM 2299 O O . ARG A 1 293 ? -27.909 8.764 25.218 1.00 58.47 293 ARG A O 1
ATOM 2306 N N . VAL A 1 294 ? -29.513 9.161 26.747 1.00 60.00 294 VAL A N 1
ATOM 2307 C CA . VAL A 1 294 ? -28.674 9.965 27.647 1.00 60.00 294 VAL A CA 1
ATOM 2308 C C . VAL A 1 294 ? -27.559 9.081 28.215 1.00 60.00 294 VAL A C 1
ATOM 2310 O O . VAL A 1 294 ? -27.817 8.028 28.801 1.00 60.00 294 VAL A O 1
ATOM 2313 N N . ALA A 1 295 ? -26.302 9.486 28.020 1.00 65.12 295 ALA A N 1
ATOM 2314 C CA . ALA A 1 295 ? -25.157 8.755 28.545 1.00 65.12 295 ALA A CA 1
ATOM 2315 C C . ALA A 1 295 ? -25.082 8.909 30.073 1.00 65.12 295 ALA A C 1
ATOM 2317 O O . ALA A 1 295 ? -24.963 10.020 30.585 1.00 65.12 295 ALA A O 1
ATOM 2318 N N . GLN A 1 296 ? -25.109 7.788 30.797 1.00 70.44 296 GLN A N 1
ATOM 2319 C CA . GLN A 1 296 ? -24.860 7.761 32.242 1.00 70.44 296 GLN A CA 1
ATOM 2320 C C . GLN A 1 296 ? -23.449 8.306 32.553 1.00 70.44 296 GLN A C 1
ATOM 2322 O O . GLN A 1 296 ? -22.517 7.999 31.800 1.00 70.44 296 GLN A O 1
ATOM 2327 N N . PRO A 1 297 ? -23.241 9.058 33.655 1.00 79.56 297 PRO A N 1
ATOM 2328 C CA . PRO A 1 297 ? -21.972 9.725 33.987 1.00 79.56 297 PRO A CA 1
ATOM 2329 C C . PRO A 1 297 ? -20.907 8.764 34.556 1.00 79.56 297 PRO A C 1
ATOM 2331 O O . PRO A 1 297 ? -20.121 9.113 35.439 1.00 79.56 297 PRO A O 1
ATOM 2334 N N . VAL A 1 298 ? -20.881 7.528 34.061 1.00 88.38 298 VAL A N 1
ATOM 2335 C CA . VAL A 1 298 ? -20.001 6.450 34.511 1.00 88.38 298 VAL A CA 1
ATOM 2336 C C . VAL A 1 298 ? -19.194 5.950 33.323 1.00 88.38 298 VAL A C 1
ATOM 2338 O O . VAL A 1 298 ? -19.738 5.624 32.267 1.00 88.38 298 VAL A O 1
ATOM 2341 N N . CYS A 1 299 ? -17.873 5.880 33.487 1.00 90.19 299 CYS A N 1
ATOM 2342 C CA . CYS A 1 299 ? -16.978 5.435 32.431 1.00 90.19 299 CYS A CA 1
ATOM 2343 C C . CYS A 1 299 ? -17.287 3.986 32.027 1.00 90.19 299 CYS A C 1
ATOM 2345 O O . CYS A 1 299 ? -17.156 3.068 32.831 1.00 90.19 299 CYS A O 1
ATOM 2347 N N . THR A 1 300 ? -17.589 3.745 30.750 1.00 91.00 300 THR A N 1
ATOM 2348 C CA . THR A 1 300 ? -17.904 2.399 30.234 1.00 91.00 300 THR A CA 1
ATOM 2349 C C . THR A 1 300 ? -16.746 1.396 30.323 1.00 91.00 300 THR A C 1
ATOM 2351 O O . THR A 1 300 ? -16.953 0.187 30.151 1.00 91.00 300 THR A O 1
ATOM 2354 N N . THR A 1 301 ? -15.517 1.880 30.511 1.00 92.00 301 THR A N 1
ATOM 2355 C CA . THR A 1 301 ? -14.316 1.041 30.561 1.00 92.00 301 THR A CA 1
ATOM 2356 C C . THR A 1 301 ? -13.983 0.636 31.990 1.00 92.00 301 THR A C 1
ATOM 2358 O O . THR A 1 301 ? -13.895 -0.559 32.249 1.00 92.00 301 THR A O 1
ATOM 2361 N N . CYS A 1 302 ? -13.818 1.610 32.891 1.00 92.81 302 CYS A N 1
ATOM 2362 C CA . CYS A 1 302 ? -13.331 1.395 34.259 1.00 92.81 302 CYS A CA 1
ATOM 2363 C C . CYS A 1 302 ? -14.395 1.583 35.347 1.00 92.81 302 CYS A C 1
ATOM 2365 O O . CYS A 1 302 ? -14.063 1.516 36.525 1.00 92.81 302 CYS A O 1
ATOM 2367 N N . SER A 1 303 ? -15.638 1.890 34.969 1.00 91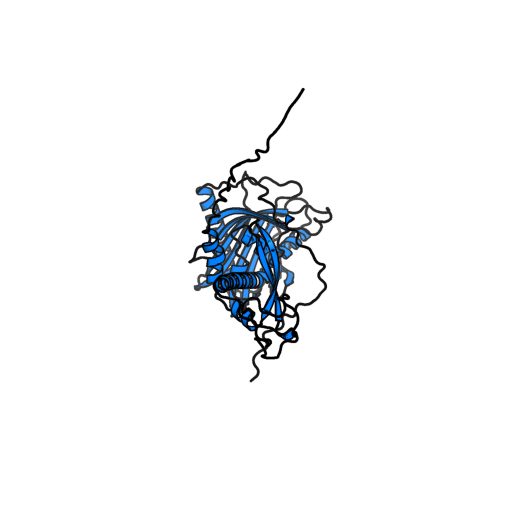.62 303 SER A N 1
ATOM 2368 C CA . SER A 1 303 ? -16.767 2.115 35.881 1.00 91.62 303 SER A CA 1
ATOM 2369 C C . SER A 1 303 ? -16.585 3.264 36.883 1.00 91.62 303 SER A C 1
ATOM 2371 O O . SER A 1 303 ? -17.413 3.448 37.768 1.00 91.62 303 SER A O 1
ATOM 2373 N N . LYS A 1 304 ? -15.535 4.085 36.739 1.00 89.38 304 LYS A N 1
ATOM 2374 C CA . LYS A 1 304 ? -15.331 5.281 37.566 1.00 89.38 304 LYS A CA 1
ATOM 2375 C C . LYS A 1 304 ? -16.264 6.415 37.117 1.00 89.38 304 LYS A C 1
ATOM 2377 O O . LYS A 1 304 ? -16.471 6.569 35.906 1.00 89.38 304 LYS A O 1
ATOM 2382 N N . PRO A 1 305 ? -16.768 7.249 38.044 1.00 85.50 305 PRO A N 1
ATOM 2383 C CA . PRO A 1 305 ? -17.504 8.461 37.698 1.00 85.50 305 PRO A CA 1
ATOM 2384 C C . PRO A 1 305 ? -16.680 9.370 36.778 1.00 85.50 305 PRO A C 1
ATOM 2386 O O . PRO A 1 305 ? -15.486 9.589 37.002 1.00 85.50 305 PRO A O 1
ATOM 2389 N N . THR A 1 306 ? -17.295 9.904 35.724 1.00 79.94 306 THR A N 1
ATOM 2390 C CA . THR A 1 306 ? -16.620 10.848 34.825 1.00 79.94 306 THR A CA 1
ATOM 2391 C C . THR A 1 306 ? -16.748 12.271 35.361 1.00 79.94 306 THR A C 1
ATOM 2393 O O . THR A 1 306 ? -17.858 12.752 35.577 1.00 79.94 306 THR A O 1
ATOM 2396 N N . LYS A 1 307 ? -15.619 12.966 35.558 1.00 68.75 307 LYS A N 1
ATOM 2397 C CA . LYS A 1 307 ? -15.590 14.378 35.973 1.00 68.75 307 LYS A CA 1
ATOM 2398 C C . LYS A 1 307 ? -16.087 15.277 34.826 1.00 68.75 307 LYS A C 1
ATOM 2400 O O . LYS A 1 307 ? -15.303 15.640 33.959 1.00 68.75 307 LYS A O 1
ATOM 2405 N N . ASN A 1 308 ? -17.400 15.513 34.781 1.00 55.91 308 ASN A N 1
ATOM 2406 C CA . ASN A 1 308 ? -18.130 16.667 34.223 1.00 55.91 308 ASN A CA 1
ATOM 2407 C C . ASN A 1 308 ? -19.628 16.361 34.418 1.00 55.91 308 ASN A C 1
ATOM 2409 O O . ASN A 1 308 ? -20.174 15.527 33.705 1.00 55.91 308 ASN A O 1
ATOM 2413 N N . SER A 1 309 ? -20.253 16.769 35.525 1.00 47.47 309 SER A N 1
ATOM 2414 C CA . SER A 1 309 ? -20.602 18.139 35.955 1.00 47.47 309 SER A CA 1
ATOM 2415 C C . SER A 1 309 ? -21.822 18.690 35.209 1.00 47.47 309 SER A C 1
ATOM 2417 O O . SER A 1 309 ? -21.877 18.718 33.983 1.00 47.47 309 SER A O 1
ATOM 2419 N N . LYS A 1 310 ? -22.797 19.110 36.010 1.00 44.53 310 LYS A N 1
ATOM 2420 C CA . LYS A 1 310 ? -24.211 19.417 35.767 1.00 44.53 310 LYS A CA 1
ATOM 2421 C C . LYS A 1 310 ? -24.516 20.568 34.784 1.00 44.53 310 LYS A C 1
ATOM 2423 O O . LYS A 1 310 ? -25.595 21.136 34.873 1.00 44.53 310 LYS A O 1
ATOM 2428 N N . LEU A 1 311 ? -23.620 20.952 33.867 1.00 44.06 311 LEU A N 1
ATOM 2429 C CA . LEU A 1 311 ? -23.828 22.168 33.065 1.00 44.06 311 LEU A CA 1
ATOM 2430 C C . LEU A 1 311 ? -23.014 22.225 31.753 1.00 44.06 311 LEU A C 1
ATOM 2432 O O . LEU A 1 311 ? -22.097 23.031 31.625 1.00 44.06 311 LEU A O 1
ATOM 2436 N N . ARG A 1 312 ? -23.321 21.386 30.748 1.00 40.69 312 ARG A N 1
ATOM 2437 C CA . ARG A 1 312 ? -23.039 21.730 29.333 1.00 40.69 312 ARG A CA 1
ATOM 2438 C C . ARG A 1 312 ? -23.729 20.786 28.348 1.00 40.69 312 ARG A C 1
ATOM 2440 O O . ARG A 1 312 ? -23.221 19.713 28.029 1.00 40.69 312 ARG A O 1
ATOM 2447 N N . VAL A 1 313 ? -24.855 21.229 27.801 1.00 41.41 313 VAL A N 1
ATOM 2448 C CA . VAL A 1 313 ? -25.374 20.706 26.533 1.00 41.41 313 VAL A CA 1
ATOM 2449 C C . VAL A 1 313 ? -24.324 21.024 25.456 1.00 41.41 313 VAL A C 1
ATOM 2451 O O . VAL A 1 313 ? -23.923 22.175 25.304 1.00 41.41 313 VAL A O 1
ATOM 2454 N N . GLY A 1 314 ? -23.803 20.007 24.759 1.00 42.31 314 GLY A N 1
ATOM 2455 C CA . GLY A 1 314 ? -23.103 20.215 23.481 1.00 42.31 314 GLY A CA 1
ATOM 2456 C C . GLY A 1 314 ? -21.595 19.928 23.370 1.00 42.31 314 GLY A C 1
ATOM 2457 O O . GLY A 1 314 ? -21.065 20.091 22.275 1.00 42.31 314 GLY A O 1
ATOM 2458 N N . LYS A 1 315 ? -20.861 19.452 24.393 1.00 47.28 315 LYS A N 1
ATOM 2459 C CA . LYS A 1 315 ? -19.450 19.020 24.189 1.00 47.28 315 LYS A CA 1
ATOM 2460 C C . LYS A 1 315 ? -19.293 17.498 24.159 1.00 47.28 315 LYS A C 1
ATOM 2462 O O . LYS A 1 315 ? -19.167 16.842 25.184 1.00 47.28 315 LYS A O 1
ATOM 2467 N N . SER A 1 316 ? -19.233 16.964 22.936 1.00 55.25 316 SER A N 1
ATOM 2468 C CA . SER A 1 316 ? -19.186 15.533 22.584 1.00 55.25 316 SER A CA 1
ATOM 2469 C C . SER A 1 316 ? -17.919 14.756 22.988 1.00 55.25 316 SER A C 1
ATOM 2471 O O . SER A 1 316 ? -17.776 13.586 22.631 1.00 55.25 316 SER A O 1
ATOM 2473 N N . ASP A 1 317 ? -16.995 15.385 23.715 1.00 60.28 317 ASP A N 1
ATOM 2474 C CA . ASP A 1 317 ? -15.641 14.865 23.905 1.00 60.28 317 ASP A CA 1
ATOM 2475 C C . ASP A 1 317 ? -15.534 13.822 25.031 1.00 60.28 317 ASP A C 1
ATOM 2477 O O . ASP A 1 317 ? -14.577 13.061 25.078 1.00 60.28 317 ASP A O 1
ATOM 2481 N N . SER A 1 318 ? -16.511 13.717 25.935 1.00 75.81 318 SER A N 1
ATOM 2482 C CA . SER A 1 318 ? -16.516 12.736 27.038 1.00 75.81 318 SER A CA 1
ATOM 2483 C C . SER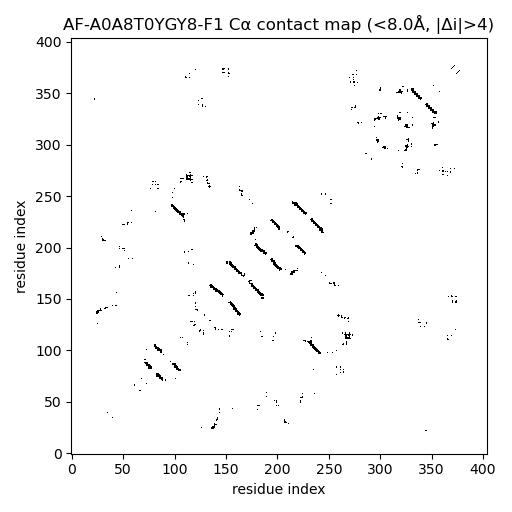 A 1 318 ? -17.197 11.405 26.698 1.00 75.81 318 SER A C 1
ATOM 2485 O O . SER A 1 318 ? -17.365 10.567 27.583 1.00 75.81 318 SER A O 1
ATOM 2487 N N . THR A 1 319 ? -17.589 11.183 25.439 1.00 87.75 319 THR A N 1
ATOM 2488 C CA . THR A 1 319 ? -18.303 9.970 25.002 1.00 87.75 319 THR A CA 1
ATOM 2489 C C . THR A 1 319 ? -17.529 9.221 23.925 1.00 87.75 319 THR A C 1
ATOM 2491 O O . THR A 1 319 ? -16.835 9.820 23.106 1.00 87.75 319 THR A O 1
ATOM 2494 N N . CYS A 1 320 ? -17.643 7.894 23.912 1.00 91.00 320 CYS A N 1
ATOM 2495 C CA . CYS A 1 320 ? -17.106 7.082 22.826 1.00 91.00 320 CYS A CA 1
ATOM 2496 C C . CYS A 1 320 ? -17.979 7.230 21.577 1.00 91.00 320 CYS A C 1
ATOM 2498 O O . CYS A 1 320 ? -19.180 6.989 21.644 1.00 91.00 320 CYS A O 1
ATOM 2500 N N . LYS A 1 321 ? -17.377 7.513 20.419 1.00 91.12 321 LYS A N 1
ATOM 2501 C CA . LYS A 1 321 ? -18.106 7.673 19.150 1.00 91.12 321 LYS A CA 1
ATOM 2502 C C . LYS A 1 321 ? -18.720 6.390 18.577 1.00 91.12 321 LYS A C 1
ATOM 2504 O O . LYS A 1 321 ? -19.553 6.490 17.692 1.00 91.12 321 LYS A O 1
ATOM 2509 N N . LEU A 1 322 ? -18.355 5.208 19.082 1.00 90.94 322 LEU A N 1
ATOM 2510 C CA . LEU A 1 322 ? -18.952 3.934 18.651 1.00 90.94 322 LEU A CA 1
ATOM 2511 C C . LEU A 1 322 ? -20.098 3.455 19.543 1.00 90.94 322 LEU A C 1
ATOM 2513 O O . LEU A 1 322 ? -21.126 3.016 19.038 1.00 90.94 322 LEU A O 1
ATOM 2517 N N . CYS A 1 323 ? -19.914 3.466 20.868 1.00 90.50 323 CYS A N 1
ATOM 2518 C CA . CYS A 1 323 ? -20.931 2.966 21.800 1.00 90.50 323 CYS A CA 1
ATOM 2519 C C . CYS A 1 323 ? -21.755 4.068 22.468 1.00 90.50 323 CYS A C 1
ATOM 2521 O O . CYS A 1 323 ? -22.686 3.745 23.200 1.00 90.50 323 CYS A O 1
ATOM 2523 N N . PHE A 1 324 ? -21.401 5.339 22.255 1.00 88.00 324 PHE A N 1
ATOM 2524 C CA . PHE A 1 324 ? -22.079 6.531 22.785 1.00 88.00 324 PHE A CA 1
ATOM 2525 C C . PHE A 1 324 ? -22.125 6.620 24.320 1.00 88.00 324 PHE A C 1
ATOM 2527 O O . PHE A 1 324 ? -22.791 7.484 24.881 1.00 88.00 324 PHE A O 1
ATOM 2534 N N . LYS A 1 325 ? -21.376 5.760 25.024 1.00 87.88 325 LYS A N 1
ATOM 2535 C CA . LYS A 1 325 ? -21.253 5.772 26.490 1.00 87.88 325 LYS A CA 1
ATOM 2536 C C . LYS A 1 325 ? -20.135 6.710 26.947 1.00 87.88 325 LYS A C 1
ATOM 2538 O O . LYS A 1 325 ? -19.177 6.947 26.205 1.00 87.88 325 LYS A O 1
ATOM 2543 N N . ALA A 1 326 ? -20.236 7.196 28.183 1.00 89.69 326 ALA A N 1
ATOM 2544 C CA . ALA A 1 326 ? -19.231 8.061 28.791 1.00 89.69 326 ALA A CA 1
ATOM 2545 C C . ALA A 1 326 ? -17.873 7.350 28.952 1.00 89.69 326 ALA A C 1
ATOM 2547 O O . ALA A 1 326 ? -17.800 6.142 29.202 1.00 89.69 326 ALA A O 1
ATOM 2548 N N . VAL A 1 327 ? -16.783 8.104 28.811 1.00 90.62 327 VAL A N 1
ATOM 2549 C CA . VAL A 1 327 ? -15.398 7.629 28.928 1.00 90.62 327 VAL A CA 1
ATOM 2550 C C . VAL A 1 327 ? -14.574 8.668 29.686 1.00 90.62 327 VAL A C 1
ATOM 2552 O O . VAL A 1 327 ? -14.538 9.840 29.312 1.00 90.62 327 VAL A O 1
ATOM 2555 N N . CYS A 1 328 ? -13.891 8.252 30.755 1.00 89.00 328 CYS A N 1
ATOM 2556 C CA . CYS A 1 328 ? -12.978 9.133 31.484 1.00 89.00 328 CYS A CA 1
ATOM 2557 C C . CYS A 1 328 ? -11.718 9.440 30.659 1.00 89.00 328 CYS A C 1
ATOM 2559 O O . CYS A 1 328 ? -11.363 8.685 29.756 1.00 89.00 328 CYS A O 1
ATOM 2561 N N . GLY A 1 329 ? -11.001 10.515 31.003 1.00 86.88 329 GLY A N 1
ATOM 2562 C CA . GLY A 1 329 ? -9.793 10.935 30.281 1.00 86.88 329 GLY A CA 1
ATOM 2563 C C . GLY A 1 329 ? -8.729 9.838 30.139 1.00 86.88 329 GLY A C 1
ATOM 2564 O O . GLY A 1 329 ? -8.146 9.710 29.073 1.00 86.88 329 GLY A O 1
ATOM 2565 N N . SER A 1 330 ? -8.544 8.991 31.157 1.00 89.62 330 SER A N 1
ATOM 2566 C CA . SER A 1 330 ? -7.562 7.892 31.142 1.00 89.62 330 SER A CA 1
ATOM 2567 C C . SER A 1 330 ? -7.982 6.657 30.336 1.00 89.62 330 SER A C 1
ATOM 2569 O O . SER A 1 330 ? -7.143 5.829 30.006 1.00 89.62 330 SER A O 1
ATOM 2571 N N . CYS A 1 331 ? -9.272 6.498 30.029 1.00 91.19 331 CYS A N 1
ATOM 2572 C CA . CYS A 1 331 ? -9.777 5.394 29.202 1.00 91.19 331 CYS A CA 1
ATOM 2573 C C . CYS A 1 331 ? -10.149 5.839 27.783 1.00 91.19 331 CYS A C 1
ATOM 2575 O O . CYS A 1 331 ? -10.656 5.026 27.001 1.00 91.19 331 CYS A O 1
ATOM 2577 N N . LYS A 1 332 ? -9.968 7.131 27.491 1.00 90.81 332 LYS A N 1
ATOM 2578 C CA . LYS A 1 332 ? -10.278 7.761 26.216 1.00 90.81 332 LYS A CA 1
ATOM 2579 C C . LYS A 1 332 ? -9.049 7.690 25.323 1.00 90.81 332 LYS A C 1
ATOM 2581 O O . LYS A 1 332 ? -7.985 8.174 25.689 1.00 90.81 332 LYS A O 1
ATOM 2586 N N . VAL A 1 333 ? -9.227 7.155 24.125 1.00 93.88 333 VAL A N 1
ATOM 2587 C CA . VAL A 1 333 ? -8.198 7.130 23.086 1.00 93.88 333 VAL A CA 1
ATOM 2588 C C . VAL A 1 333 ? -8.721 7.884 21.878 1.00 93.88 333 VAL A C 1
ATOM 2590 O O . VAL A 1 333 ? -9.852 7.666 21.441 1.00 93.88 333 VAL A O 1
ATOM 2593 N N . HIS A 1 334 ? -7.903 8.786 21.346 1.00 94.38 334 HIS A N 1
ATOM 2594 C CA . HIS A 1 334 ? -8.250 9.529 20.144 1.00 94.38 334 HIS A CA 1
ATOM 2595 C C . HIS A 1 334 ? -7.690 8.833 18.912 1.00 94.38 334 HIS A C 1
ATOM 2597 O O . HIS A 1 334 ? -6.528 8.436 18.901 1.00 94.38 334 HIS A O 1
ATOM 2603 N N . LYS A 1 335 ? -8.495 8.740 17.856 1.00 95.62 335 LYS A N 1
ATOM 2604 C CA . LYS A 1 335 ? -8.035 8.338 16.525 1.00 95.62 335 LYS A CA 1
ATOM 2605 C C . LYS A 1 335 ? -8.456 9.383 15.503 1.00 95.62 335 LYS A C 1
ATOM 2607 O O . LYS A 1 335 ? -9.535 9.967 15.614 1.00 95.62 335 LYS A O 1
ATOM 2612 N N . LYS A 1 336 ? -7.575 9.657 14.542 1.00 95.69 336 LYS A N 1
ATOM 2613 C CA . LYS A 1 336 ? -7.883 10.507 13.389 1.00 95.69 336 LYS A CA 1
ATOM 2614 C C . LYS A 1 336 ? -8.445 9.614 12.291 1.00 95.69 336 LYS A C 1
ATOM 2616 O O . LYS A 1 336 ? -7.744 8.728 11.811 1.00 95.69 336 LYS A O 1
ATOM 2621 N N . LEU A 1 337 ? -9.702 9.831 11.932 1.00 95.56 337 LEU A N 1
ATOM 2622 C CA . LEU A 1 337 ? -10.356 9.113 10.846 1.00 95.56 337 LEU A CA 1
ATOM 2623 C C . LEU A 1 337 ? -10.503 10.018 9.629 1.00 95.56 337 LEU A C 1
ATOM 2625 O O . LEU A 1 337 ? -10.866 11.185 9.779 1.00 95.56 337 LEU A O 1
ATOM 2629 N N . SER A 1 338 ? -10.200 9.467 8.461 1.00 94.31 338 SER A N 1
ATOM 2630 C CA . SER A 1 338 ? -10.325 10.111 7.161 1.00 94.31 338 SER A CA 1
ATOM 2631 C C . SER A 1 338 ? -11.656 9.733 6.529 1.00 94.31 338 SER A C 1
ATOM 2633 O O . SER A 1 338 ? -12.023 8.560 6.509 1.00 94.31 338 SER A O 1
ATOM 2635 N N . PHE A 1 339 ? -12.359 10.726 6.000 1.00 91.69 339 PHE A N 1
ATOM 2636 C CA . PHE A 1 339 ? -13.634 10.571 5.312 1.00 91.69 339 PHE A CA 1
ATOM 2637 C C . PHE A 1 339 ? -13.605 11.369 4.016 1.00 91.69 339 PHE A C 1
ATOM 2639 O O . PHE A 1 339 ? -12.979 12.427 3.967 1.00 91.69 339 PHE A O 1
ATOM 2646 N N . ILE A 1 340 ? -14.317 10.886 3.004 1.00 88.75 340 ILE A N 1
ATOM 2647 C CA . ILE A 1 340 ? -14.580 11.644 1.782 1.00 88.75 340 ILE A CA 1
ATOM 2648 C C . ILE A 1 340 ? -15.970 12.268 1.901 1.00 88.75 340 ILE A C 1
ATOM 2650 O O . ILE A 1 340 ? -16.933 11.562 2.208 1.00 88.75 340 ILE A O 1
ATOM 2654 N N . SER A 1 341 ? -16.067 13.586 1.744 1.00 84.31 341 SER A N 1
ATOM 2655 C CA . SER A 1 341 ? -17.344 14.306 1.709 1.00 84.31 341 SER A CA 1
ATOM 2656 C C . SER A 1 341 ? -18.012 14.214 0.326 1.00 84.31 341 SER A C 1
ATOM 2658 O O . SER A 1 341 ? -17.380 13.772 -0.632 1.00 84.31 341 SER A O 1
ATOM 2660 N N . PRO A 1 342 ? -19.304 14.582 0.193 1.00 80.25 342 PRO A N 1
ATOM 2661 C CA . PRO A 1 342 ? -20.021 14.509 -1.088 1.00 80.25 342 PRO A CA 1
ATOM 2662 C C . PRO A 1 342 ? -19.420 15.361 -2.217 1.00 80.25 342 PRO A C 1
ATOM 2664 O O . PRO A 1 342 ? -19.631 15.065 -3.385 1.00 80.25 342 PRO A O 1
ATOM 2667 N N . ASP A 1 343 ? -18.660 16.399 -1.872 1.00 79.81 343 ASP A N 1
ATOM 2668 C CA . ASP A 1 343 ? -17.848 17.226 -2.779 1.00 79.81 343 ASP A CA 1
ATOM 2669 C C . ASP A 1 343 ? -16.501 16.571 -3.157 1.00 79.81 343 ASP A C 1
ATOM 2671 O O . ASP A 1 343 ? -15.645 17.199 -3.775 1.00 79.81 343 ASP A O 1
ATOM 2675 N N . LEU A 1 344 ? -16.313 15.299 -2.790 1.00 78.81 344 LEU A N 1
ATOM 2676 C CA . LEU A 1 344 ? -15.105 14.494 -2.963 1.00 78.81 344 LEU A CA 1
ATOM 2677 C C . LEU A 1 344 ? -13.891 14.988 -2.165 1.00 78.81 344 LEU A C 1
ATOM 2679 O O . LEU A 1 344 ? -12.796 14.440 -2.318 1.00 78.81 344 LEU A O 1
ATOM 2683 N N . GLU A 1 345 ? -14.047 15.960 -1.269 1.00 84.31 345 GLU A N 1
ATOM 2684 C CA . GLU A 1 345 ? -12.939 16.422 -0.442 1.00 84.31 345 GLU A CA 1
ATOM 2685 C C . GLU A 1 345 ? -12.587 15.435 0.677 1.00 84.31 345 GLU A C 1
ATOM 2687 O O . GLU A 1 345 ? -13.430 14.748 1.258 1.00 84.31 345 GLU A O 1
ATOM 2692 N N . LEU A 1 346 ? -11.295 15.358 1.000 1.00 88.81 346 LEU A N 1
ATOM 2693 C CA . LEU A 1 346 ? -10.813 14.563 2.120 1.00 88.81 346 LEU A CA 1
ATOM 2694 C C . LEU A 1 346 ? -10.918 15.386 3.406 1.00 88.81 346 LEU A C 1
ATOM 2696 O O . LEU A 1 346 ? -10.307 16.443 3.539 1.00 88.81 346 LEU A O 1
ATOM 2700 N N . THR A 1 347 ? -11.613 14.854 4.408 1.00 91.44 347 THR A N 1
ATOM 2701 C CA . THR A 1 347 ? -11.673 15.451 5.746 1.00 91.44 347 THR A CA 1
ATOM 2702 C C . THR A 1 347 ? -11.134 14.493 6.798 1.00 91.44 347 THR A C 1
ATOM 2704 O O . THR A 1 347 ? -11.458 13.306 6.812 1.00 91.44 347 THR A O 1
ATOM 2707 N N . GLN A 1 348 ? -10.323 15.009 7.723 1.00 93.19 348 GLN A N 1
ATOM 2708 C CA . GLN A 1 348 ? -9.844 14.246 8.875 1.00 93.19 348 GLN A CA 1
ATOM 2709 C C . GLN A 1 348 ? -10.503 14.731 10.158 1.00 93.19 348 GLN A C 1
ATOM 2711 O O . GLN A 1 348 ? -10.446 15.910 10.505 1.00 93.19 348 GLN A O 1
ATOM 2716 N N . ARG A 1 349 ? -11.096 13.803 10.911 1.00 92.62 349 ARG A N 1
ATOM 2717 C CA . ARG A 1 349 ? -11.762 14.101 12.183 1.00 92.62 349 ARG A CA 1
ATOM 2718 C C . ARG A 1 349 ? -11.066 13.362 13.315 1.00 92.62 349 ARG A C 1
ATOM 2720 O O . ARG A 1 349 ? -10.922 12.140 13.279 1.00 92.62 349 ARG A O 1
ATOM 2727 N N . LYS A 1 350 ? -10.649 14.099 14.347 1.00 94.31 350 LYS A N 1
ATOM 2728 C CA . LYS A 1 350 ? -10.149 13.517 15.599 1.00 94.31 350 LYS A CA 1
ATOM 2729 C C . LYS A 1 350 ? -11.345 13.088 16.447 1.00 94.31 350 LYS A C 1
ATOM 2731 O O . LYS A 1 350 ? -12.135 13.927 16.869 1.00 94.31 350 LYS A O 1
ATOM 2736 N N . LEU A 1 351 ? -11.480 11.788 16.683 1.00 92.50 351 LEU A N 1
ATOM 2737 C CA . LEU A 1 351 ? -12.624 11.188 17.364 1.00 92.50 351 LEU A CA 1
ATOM 2738 C C . LEU A 1 351 ? -12.177 10.419 18.609 1.00 92.50 351 LEU A C 1
ATOM 2740 O O . LEU A 1 351 ? -11.114 9.799 18.612 1.00 92.50 351 LEU A O 1
ATOM 2744 N N . ALA A 1 352 ? -12.993 10.470 19.662 1.00 93.12 352 ALA A N 1
ATOM 2745 C CA . ALA A 1 352 ? -12.745 9.807 20.937 1.00 93.12 352 ALA A CA 1
ATOM 2746 C C . ALA A 1 352 ? -13.422 8.428 21.001 1.00 93.12 352 ALA A C 1
ATOM 2748 O O . ALA A 1 352 ? -14.617 8.285 20.728 1.00 93.12 352 ALA A O 1
ATOM 2749 N N . PHE A 1 353 ? -12.674 7.411 21.425 1.00 94.44 353 PHE A N 1
ATOM 2750 C CA . PHE A 1 353 ? -13.154 6.040 21.580 1.00 94.44 353 PHE A CA 1
ATOM 2751 C C . PHE A 1 353 ? -12.774 5.476 22.951 1.00 94.44 353 PHE A C 1
ATOM 2753 O O . PHE A 1 353 ? -11.783 5.885 23.554 1.00 94.44 353 PHE A O 1
ATOM 2760 N N . CYS A 1 354 ? -13.563 4.523 23.453 1.00 93.38 354 CYS A N 1
ATOM 2761 C CA . CYS A 1 354 ? -13.159 3.719 24.602 1.00 93.38 354 CYS A CA 1
ATOM 2762 C C . CYS A 1 354 ? -12.308 2.528 24.143 1.00 93.38 354 CYS A C 1
ATOM 2764 O O . CYS A 1 354 ? -12.541 1.981 23.061 1.00 93.38 354 CYS A O 1
ATOM 2766 N N . ASN A 1 355 ? -11.383 2.072 24.993 1.00 91.31 355 ASN A N 1
ATOM 2767 C CA . ASN A 1 355 ? -10.516 0.926 24.684 1.00 91.31 355 ASN A CA 1
ATOM 2768 C C . ASN A 1 355 ? -11.296 -0.322 24.254 1.00 91.31 355 ASN A C 1
ATOM 2770 O O . ASN A 1 355 ? -10.905 -0.986 23.302 1.00 91.31 355 ASN A O 1
ATOM 2774 N N . LYS A 1 356 ? -12.442 -0.611 24.886 1.00 92.38 356 LYS A N 1
ATOM 2775 C CA . LYS A 1 356 ? -13.276 -1.773 24.529 1.00 92.38 356 LYS A CA 1
ATOM 2776 C C . LYS A 1 356 ? -13.759 -1.720 23.074 1.00 92.38 356 LYS A C 1
ATOM 2778 O O . LYS A 1 356 ? -13.726 -2.732 22.384 1.00 92.38 356 LYS A O 1
ATOM 2783 N N . CYS A 1 357 ? -14.191 -0.549 22.598 1.00 94.38 357 CYS A N 1
ATOM 2784 C CA . CYS A 1 357 ? -14.652 -0.395 21.217 1.00 94.38 357 CYS A CA 1
ATOM 2785 C C . CYS A 1 357 ? -13.499 -0.440 20.216 1.00 94.38 357 CYS A C 1
ATOM 2787 O O . CYS A 1 357 ? -13.663 -1.039 19.160 1.00 94.38 357 CYS A O 1
ATOM 2789 N N . LEU A 1 358 ? -12.340 0.139 20.551 1.00 93.88 358 LEU A N 1
ATOM 2790 C CA . LEU A 1 358 ? -11.155 0.041 19.696 1.00 93.88 358 LEU A CA 1
ATOM 2791 C C . LEU A 1 358 ? -10.678 -1.406 19.557 1.00 93.88 358 LEU A C 1
ATOM 2793 O O . LEU A 1 358 ? -10.475 -1.857 18.439 1.00 93.88 358 LEU A O 1
ATOM 2797 N N . MET A 1 359 ? -10.589 -2.152 20.662 1.00 90.88 359 MET A N 1
ATOM 2798 C CA . MET A 1 359 ? -10.206 -3.568 20.629 1.00 90.88 359 MET A CA 1
ATOM 2799 C C . MET A 1 359 ? -11.209 -4.428 19.860 1.00 90.88 359 MET A C 1
ATOM 2801 O O . MET A 1 359 ? -10.824 -5.381 19.193 1.00 90.88 359 MET A O 1
ATOM 2805 N N . LYS A 1 360 ? -12.505 -4.104 19.943 1.00 91.31 360 LYS A N 1
ATOM 2806 C CA . LYS A 1 360 ? -13.512 -4.772 19.118 1.00 91.31 360 LYS A CA 1
ATOM 2807 C C . LYS A 1 360 ? -13.296 -4.458 17.638 1.00 91.31 360 LYS A C 1
ATOM 2809 O O . LYS A 1 360 ? -13.332 -5.375 16.834 1.00 91.31 360 LYS A O 1
ATOM 2814 N N . ALA A 1 361 ? -13.054 -3.193 17.293 1.00 92.25 361 ALA A N 1
ATOM 2815 C CA . ALA A 1 361 ? -12.846 -2.757 15.915 1.00 92.25 361 ALA A CA 1
ATOM 2816 C C . ALA A 1 361 ? -11.609 -3.389 15.265 1.00 92.25 361 ALA A C 1
ATOM 2818 O O . ALA A 1 361 ? -11.669 -3.780 14.104 1.00 92.25 361 ALA A O 1
ATOM 2819 N N . THR A 1 362 ? -10.503 -3.523 16.002 1.00 87.38 362 THR A N 1
ATOM 2820 C CA . THR A 1 362 ? -9.283 -4.154 15.476 1.00 87.38 362 THR A CA 1
ATOM 2821 C C . THR A 1 362 ? -9.456 -5.651 15.229 1.00 87.38 362 THR A C 1
ATOM 2823 O O . THR A 1 362 ? -8.851 -6.171 14.301 1.00 87.38 362 THR A O 1
ATOM 2826 N N . ARG A 1 363 ? -10.311 -6.326 16.008 1.00 88.69 363 ARG A N 1
ATOM 2827 C CA . ARG A 1 363 ? -10.601 -7.766 15.893 1.00 88.69 363 ARG A CA 1
ATOM 2828 C C . ARG A 1 363 ? -11.744 -8.115 14.943 1.00 88.69 363 ARG A C 1
ATOM 2830 O O . ARG A 1 363 ? -12.063 -9.291 14.817 1.00 88.69 363 ARG A O 1
ATOM 2837 N N . LEU A 1 364 ? -12.408 -7.125 14.349 1.00 89.81 364 LEU A N 1
ATOM 2838 C CA . LEU A 1 364 ? -13.422 -7.416 13.345 1.00 89.81 364 LEU A CA 1
ATOM 2839 C C . LEU A 1 364 ? -12.796 -8.044 12.115 1.00 89.81 364 LEU A C 1
ATOM 2841 O O . LEU A 1 364 ? -11.665 -7.694 11.755 1.00 89.81 364 LEU A O 1
ATOM 2845 N N . ASP A 1 365 ? -13.595 -8.901 11.486 1.00 90.75 365 ASP A N 1
ATOM 2846 C CA . ASP A 1 365 ? -13.289 -9.448 10.181 1.00 90.75 365 ASP A CA 1
ATOM 2847 C C . ASP A 1 365 ? -13.050 -8.304 9.193 1.00 90.75 365 ASP A C 1
ATOM 2849 O O . ASP A 1 365 ? -13.853 -7.378 9.033 1.00 90.75 365 ASP A O 1
ATOM 2853 N N . THR A 1 366 ? -11.869 -8.341 8.594 1.00 95.94 366 THR A N 1
ATOM 2854 C CA . THR A 1 366 ? -11.415 -7.329 7.658 1.00 95.94 366 THR A CA 1
ATOM 2855 C C . THR A 1 366 ? -12.062 -7.516 6.291 1.00 95.94 366 THR A C 1
ATOM 2857 O O . THR A 1 366 ? -12.277 -6.521 5.597 1.00 95.94 366 THR A O 1
ATOM 2860 N N . LEU A 1 367 ? -12.431 -8.747 5.924 1.00 95.31 367 LEU A N 1
ATOM 2861 C CA . LEU A 1 367 ? -13.048 -9.049 4.634 1.00 95.31 367 LEU A CA 1
ATOM 2862 C C . LEU A 1 367 ? -14.423 -8.390 4.508 1.00 95.31 367 LEU A C 1
ATOM 2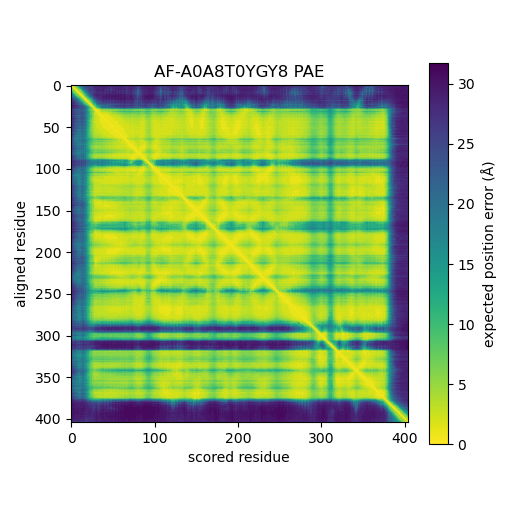864 O O . LEU A 1 367 ? -14.681 -7.715 3.516 1.00 95.31 367 LEU A O 1
ATOM 2868 N N . GLU A 1 368 ? -15.263 -8.467 5.543 1.00 93.75 368 GLU A N 1
ATOM 2869 C CA . GLU A 1 368 ? -16.582 -7.817 5.547 1.00 93.75 368 GLU A CA 1
ATOM 2870 C C . GLU A 1 368 ? -16.476 -6.294 5.328 1.00 93.75 368 GLU A C 1
ATOM 2872 O O . GLU A 1 368 ? -17.181 -5.708 4.496 1.00 93.75 368 GLU A O 1
ATOM 2877 N N . ALA A 1 369 ? -15.538 -5.647 6.029 1.00 94.75 369 ALA A N 1
ATOM 2878 C CA . ALA A 1 369 ? -15.271 -4.220 5.868 1.00 94.75 369 ALA A CA 1
ATOM 2879 C C . ALA A 1 369 ? -14.763 -3.886 4.455 1.00 94.75 369 ALA A C 1
ATOM 2881 O O . ALA A 1 369 ? -15.157 -2.864 3.882 1.00 94.75 369 ALA A O 1
ATOM 2882 N N . ALA A 1 370 ? -13.908 -4.744 3.893 1.00 96.06 370 ALA A N 1
ATOM 2883 C CA . ALA A 1 370 ? -13.365 -4.593 2.550 1.00 96.06 370 ALA A CA 1
ATOM 2884 C C . ALA A 1 370 ? -14.452 -4.728 1.477 1.00 96.06 370 ALA A C 1
ATOM 2886 O O . ALA A 1 370 ? -14.583 -3.825 0.651 1.00 96.06 370 ALA A O 1
ATOM 2887 N N . CYS A 1 371 ? -15.300 -5.760 1.539 1.00 94.88 371 CYS A N 1
ATOM 2888 C CA . CYS A 1 371 ? -16.435 -5.932 0.627 1.00 94.88 371 CYS A CA 1
ATOM 2889 C C . CYS A 1 371 ? -17.361 -4.712 0.659 1.00 94.88 371 CYS A C 1
ATOM 2891 O O . CYS A 1 371 ? -17.735 -4.168 -0.380 1.00 94.88 371 CYS A O 1
ATOM 2893 N N . HIS A 1 372 ? -17.674 -4.202 1.852 1.00 92.31 372 HIS A N 1
ATOM 2894 C CA . HIS A 1 372 ? -18.524 -3.024 1.965 1.00 92.31 372 HIS A CA 1
ATOM 2895 C C . HIS A 1 372 ? -17.897 -1.771 1.347 1.00 92.31 372 HIS A C 1
ATOM 2897 O O . HIS A 1 372 ? -18.587 -0.994 0.682 1.00 92.31 372 HIS A O 1
ATOM 2903 N N . GLN A 1 373 ? -16.606 -1.531 1.574 1.00 92.12 373 GLN A N 1
ATOM 2904 C CA . GLN A 1 373 ? -15.949 -0.316 1.090 1.00 92.12 373 GLN A CA 1
ATOM 2905 C C . GLN A 1 373 ? -15.552 -0.376 -0.387 1.00 92.12 373 GLN A C 1
ATOM 2907 O O . GLN A 1 373 ? -15.569 0.666 -1.041 1.00 92.12 373 GLN A O 1
ATOM 2912 N N . PHE A 1 374 ? -15.205 -1.550 -0.910 1.00 93.44 374 PHE A N 1
ATOM 2913 C CA . PHE A 1 374 ? -14.679 -1.695 -2.267 1.00 93.44 374 PHE A CA 1
ATOM 2914 C C . PHE A 1 374 ? -15.691 -2.239 -3.271 1.00 93.44 374 PHE A C 1
ATOM 2916 O O . PHE A 1 374 ? -15.557 -1.933 -4.449 1.00 93.44 374 PHE A O 1
ATOM 2923 N N . VAL A 1 375 ? -16.705 -2.983 -2.824 1.00 91.81 375 VAL A N 1
ATOM 2924 C CA . VAL A 1 375 ? -17.689 -3.624 -3.709 1.00 91.81 375 VAL A CA 1
ATOM 2925 C C . VAL A 1 375 ? -19.039 -2.924 -3.584 1.00 91.81 375 VAL A C 1
ATOM 2927 O O . VAL A 1 375 ? -19.504 -2.289 -4.527 1.00 91.81 375 VAL A O 1
ATOM 2930 N N . TYR A 1 376 ? -19.656 -2.946 -2.398 1.00 87.50 376 TYR A N 1
ATOM 2931 C CA . TYR A 1 376 ? -21.034 -2.462 -2.238 1.00 87.50 376 TYR A CA 1
ATOM 2932 C C . TYR A 1 376 ? -21.171 -0.949 -2.419 1.00 87.50 376 TYR A C 1
ATOM 2934 O O . TYR A 1 376 ? -22.088 -0.497 -3.103 1.00 87.50 376 TYR A O 1
ATOM 2942 N N . LYS A 1 377 ? -20.243 -0.149 -1.873 1.00 78.19 377 LYS A N 1
ATOM 2943 C CA . LYS A 1 377 ? -20.269 1.313 -2.058 1.00 78.19 377 LYS A CA 1
ATOM 2944 C C . LYS A 1 377 ? -20.085 1.751 -3.515 1.00 78.19 377 LYS A C 1
ATOM 2946 O O . LYS A 1 377 ? -20.580 2.815 -3.863 1.00 78.19 377 LYS A O 1
ATOM 2951 N N . GLN A 1 378 ? -19.417 0.960 -4.358 1.00 59.91 378 GLN A N 1
ATOM 2952 C CA . GLN A 1 378 ? -19.260 1.292 -5.781 1.00 59.91 378 GLN A CA 1
ATOM 2953 C C . GLN A 1 378 ? -20.550 1.086 -6.587 1.00 59.91 378 GLN A C 1
ATOM 2955 O O . GLN A 1 378 ? -20.721 1.715 -7.627 1.00 59.91 378 GLN A O 1
ATOM 2960 N N . ASN A 1 379 ? -21.461 0.235 -6.108 1.00 52.00 379 ASN A N 1
ATOM 2961 C CA . ASN A 1 379 ? -22.726 -0.056 -6.785 1.00 52.00 379 ASN A CA 1
ATOM 2962 C C . ASN A 1 379 ? -23.840 0.947 -6.443 1.00 52.00 379 ASN A C 1
ATOM 2964 O O . ASN A 1 379 ? -24.910 0.906 -7.049 1.00 52.00 379 ASN A O 1
ATOM 2968 N N . VAL A 1 380 ? -23.603 1.868 -5.504 1.00 45.44 380 VAL A N 1
ATOM 2969 C CA . VAL A 1 380 ? -24.502 2.999 -5.257 1.00 45.44 380 VAL A CA 1
ATOM 2970 C C . VAL A 1 380 ? -24.191 4.069 -6.305 1.00 45.44 380 VAL A C 1
ATOM 2972 O O . VAL A 1 380 ? -23.326 4.919 -6.103 1.00 45.44 380 VAL A O 1
ATOM 2975 N N . GLN A 1 381 ? -24.870 3.995 -7.452 1.00 29.64 381 GLN A N 1
ATOM 2976 C CA . GLN A 1 381 ? -24.889 5.074 -8.445 1.00 29.64 381 GLN A CA 1
ATOM 2977 C C . GLN A 1 381 ? -25.202 6.410 -7.744 1.00 29.64 381 GLN A C 1
ATOM 2979 O O . GLN A 1 381 ? -26.086 6.443 -6.878 1.00 29.64 381 GLN A O 1
ATOM 2984 N N . PRO A 1 382 ? -24.533 7.523 -8.096 1.00 34.50 382 PRO A N 1
ATOM 2985 C CA . PRO A 1 382 ? -25.008 8.831 -7.685 1.00 34.50 382 PRO A CA 1
ATOM 2986 C C . PRO A 1 382 ? -26.393 9.001 -8.305 1.00 34.50 382 PRO A C 1
ATOM 2988 O O . PRO A 1 382 ? -26.524 9.016 -9.527 1.00 34.50 382 PRO A O 1
ATOM 2991 N N . VAL A 1 383 ? -27.431 9.096 -7.474 1.00 28.72 383 VAL A N 1
ATOM 2992 C CA . VAL A 1 383 ? -28.746 9.540 -7.941 1.00 28.72 383 VAL A CA 1
ATOM 2993 C C . VAL A 1 383 ? -28.512 10.875 -8.639 1.00 28.72 383 VAL A C 1
ATOM 2995 O O . VAL A 1 383 ? -28.000 11.815 -8.021 1.00 28.72 383 VAL A O 1
ATOM 2998 N N . ALA A 1 384 ? -28.791 10.915 -9.943 1.00 29.80 384 ALA A N 1
ATOM 2999 C CA . ALA A 1 384 ? -28.689 12.122 -10.738 1.00 29.80 384 ALA A CA 1
ATOM 3000 C C . ALA A 1 384 ? -29.455 13.227 -10.010 1.00 29.80 384 ALA A C 1
ATOM 3002 O O . ALA A 1 384 ? -30.591 13.042 -9.577 1.00 29.80 384 ALA A O 1
ATOM 3003 N N . ARG A 1 385 ? -28.783 14.355 -9.803 1.00 33.75 385 ARG A N 1
ATOM 3004 C CA . ARG A 1 385 ? -29.340 15.525 -9.137 1.00 33.75 385 ARG A CA 1
ATOM 3005 C C . ARG A 1 385 ? -30.422 16.084 -10.065 1.00 33.75 385 ARG A C 1
ATOM 3007 O O . ARG A 1 385 ? -30.108 16.883 -10.940 1.00 33.75 385 ARG A O 1
ATOM 3014 N N . GLU A 1 386 ? -31.662 15.618 -9.927 1.00 26.62 386 GLU A N 1
ATOM 3015 C CA . GLU A 1 386 ? -32.808 16.255 -10.572 1.00 26.62 386 GLU A CA 1
ATOM 3016 C C . GLU A 1 386 ? -32.839 17.706 -10.093 1.00 26.62 386 GLU A C 1
ATOM 3018 O O . GLU A 1 386 ? -33.006 18.010 -8.908 1.00 26.62 386 GLU A O 1
ATOM 3023 N N . ALA A 1 387 ? -32.551 18.610 -11.025 1.00 29.66 387 ALA A N 1
ATOM 3024 C CA . ALA A 1 387 ? -32.677 20.031 -10.818 1.00 29.66 387 ALA A CA 1
ATOM 3025 C C . ALA A 1 387 ? -34.163 20.326 -10.606 1.00 29.66 387 ALA A C 1
ATOM 3027 O O . ALA A 1 387 ? -34.953 20.283 -11.547 1.00 29.66 387 ALA A O 1
ATOM 3028 N N . PHE A 1 388 ? -34.546 20.623 -9.366 1.00 29.39 388 PHE A N 1
ATOM 3029 C CA . PHE A 1 388 ? -35.813 21.283 -9.093 1.00 29.39 388 PHE A CA 1
ATOM 3030 C C . PHE A 1 388 ? -35.771 22.661 -9.755 1.00 29.39 388 PHE A C 1
ATOM 3032 O O . PHE A 1 388 ? -35.205 23.613 -9.219 1.00 29.39 388 PHE A O 1
ATOM 3039 N N . VAL A 1 389 ? -36.348 22.744 -10.952 1.00 29.28 389 VAL A N 1
ATOM 3040 C CA . VAL A 1 389 ? -36.769 23.998 -11.567 1.00 29.28 389 VAL A CA 1
ATOM 3041 C C . VAL A 1 389 ? -37.923 24.516 -10.714 1.00 29.28 389 VAL A C 1
ATOM 3043 O O . VAL A 1 389 ? -39.048 24.032 -10.806 1.00 29.28 389 VAL A O 1
ATOM 3046 N N . THR A 1 390 ? -37.644 25.463 -9.823 1.00 32.06 390 THR A N 1
ATOM 3047 C CA . THR A 1 390 ? -38.698 26.257 -9.192 1.00 32.06 390 THR A CA 1
ATOM 3048 C C . THR A 1 390 ? -39.204 27.248 -10.228 1.00 32.06 390 THR A C 1
ATOM 3050 O O . THR A 1 390 ? -38.481 28.169 -10.607 1.00 32.06 390 THR A O 1
ATOM 3053 N N . GLY A 1 391 ? -40.420 27.002 -10.715 1.00 28.56 391 GLY A N 1
ATOM 3054 C CA . GLY A 1 391 ? -41.135 27.885 -11.624 1.00 28.56 391 GLY A CA 1
ATOM 3055 C C . GLY A 1 391 ? -41.373 29.263 -11.012 1.00 28.56 391 GLY A C 1
ATOM 3056 O O . GLY A 1 391 ? -41.679 29.400 -9.826 1.00 28.56 391 GLY A O 1
ATOM 3057 N N . GLU A 1 392 ? -41.215 30.275 -11.855 1.00 31.33 392 GLU A N 1
ATOM 3058 C CA . GLU A 1 392 ? -41.638 31.642 -11.601 1.00 31.33 392 GLU A CA 1
ATOM 3059 C C . GLU A 1 392 ? -43.165 31.700 -11.482 1.00 31.33 392 GLU A C 1
ATOM 3061 O O . GLU A 1 392 ? -43.893 31.231 -12.355 1.00 31.33 39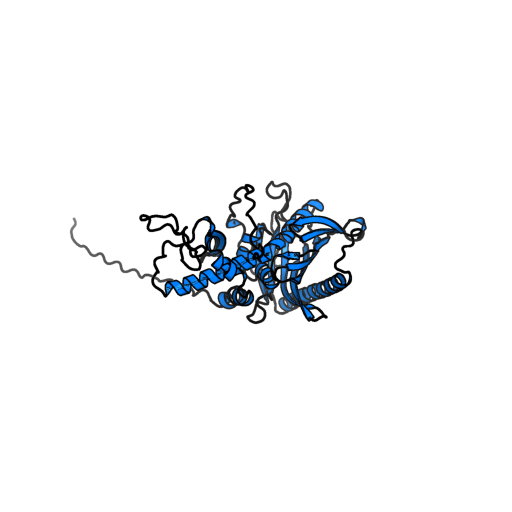2 GLU A O 1
ATOM 3066 N N . MET A 1 393 ? -43.651 32.330 -10.416 1.00 31.72 393 MET A N 1
ATOM 3067 C CA . MET A 1 393 ? -44.990 32.908 -10.380 1.00 31.72 393 MET A CA 1
ATOM 3068 C C . MET A 1 393 ? -44.891 34.232 -9.628 1.00 31.72 393 MET A C 1
ATOM 3070 O O . MET A 1 393 ? -44.934 34.298 -8.401 1.00 31.72 393 MET A O 1
ATOM 3074 N N . SER A 1 394 ? -44.661 35.293 -10.394 1.00 31.03 394 SER A N 1
ATOM 3075 C CA . SER A 1 394 ? -44.724 36.678 -9.953 1.00 31.03 394 SER A CA 1
ATOM 3076 C C . SER A 1 394 ? -46.184 37.131 -9.948 1.00 31.03 394 SER A C 1
ATOM 3078 O O . SER A 1 394 ? -46.794 37.368 -10.986 1.00 31.03 394 SER A O 1
ATOM 3080 N N . THR A 1 395 ? -46.753 37.271 -8.754 1.00 30.09 395 THR A N 1
ATOM 3081 C CA . THR A 1 395 ? -47.995 38.014 -8.526 1.00 30.09 395 THR A CA 1
ATOM 3082 C C . THR A 1 395 ? -47.692 39.182 -7.600 1.00 30.09 395 THR A C 1
ATOM 3084 O O . THR A 1 395 ? -47.545 38.999 -6.394 1.00 30.09 395 THR A O 1
ATOM 3087 N N . SER A 1 396 ? -47.616 40.386 -8.156 1.00 31.72 396 SER A N 1
ATOM 3088 C CA . SER A 1 396 ? -47.813 41.618 -7.394 1.00 31.72 396 SER A CA 1
ATOM 3089 C C . SER A 1 396 ? -48.610 42.588 -8.255 1.00 31.72 396 SER A C 1
ATOM 3091 O O . SER A 1 396 ? -48.063 43.300 -9.097 1.00 31.72 396 SER A O 1
ATOM 3093 N N . SER A 1 397 ? -49.924 42.555 -8.070 1.00 31.44 397 SER A N 1
ATOM 3094 C CA . SER A 1 397 ? -50.822 43.632 -8.456 1.00 31.44 397 SER A CA 1
ATOM 3095 C C . SER A 1 397 ? -50.958 44.543 -7.245 1.00 31.44 397 SER A C 1
ATOM 3097 O O . SER A 1 397 ? -51.449 44.093 -6.219 1.00 31.44 397 SER A O 1
ATOM 3099 N N . ASP A 1 398 ? -50.538 45.796 -7.372 1.00 34.69 398 ASP A N 1
ATOM 3100 C CA . ASP A 1 398 ? -51.138 46.895 -6.626 1.00 34.69 398 ASP A CA 1
ATOM 3101 C C . ASP A 1 398 ? -51.221 48.103 -7.554 1.00 34.69 398 ASP A C 1
ATOM 3103 O O . ASP A 1 398 ? -50.352 48.358 -8.388 1.00 34.69 398 ASP A O 1
ATOM 3107 N N . SER A 1 399 ? -52.369 48.756 -7.477 1.00 33.31 399 SER A N 1
ATOM 3108 C CA . SER A 1 399 ? -52.970 49.548 -8.543 1.00 33.31 399 SER A CA 1
ATOM 3109 C C . SER A 1 399 ? -52.933 51.047 -8.212 1.00 33.31 399 SER A C 1
ATOM 3111 O O . SER A 1 399 ? -52.820 51.392 -7.039 1.00 33.31 399 SER A O 1
ATOM 3113 N N . ILE A 1 400 ? -53.225 51.881 -9.233 1.00 34.25 400 ILE A N 1
ATOM 3114 C CA . ILE A 1 400 ? -53.912 53.203 -9.158 1.00 34.25 400 ILE A CA 1
ATOM 3115 C C . ILE A 1 400 ? -52.997 54.413 -8.802 1.00 34.25 400 ILE A C 1
ATOM 3117 O O . ILE A 1 400 ? -52.246 54.338 -7.845 1.00 34.25 400 ILE A O 1
ATOM 3121 N N . VAL A 1 401 ? -52.983 55.593 -9.461 1.00 34.97 401 VAL A N 1
ATOM 3122 C CA . VAL A 1 401 ? -53.754 56.215 -10.568 1.00 34.97 401 VAL A CA 1
ATOM 3123 C C . VAL A 1 401 ? -53.093 57.558 -11.007 1.00 34.97 401 VAL A C 1
ATOM 3125 O O . VAL A 1 401 ? -52.493 58.245 -10.187 1.00 34.97 401 VAL A O 1
ATOM 3128 N N . SER A 1 402 ? -53.269 57.889 -12.300 1.00 31.34 402 SER A N 1
ATOM 3129 C CA . SER A 1 402 ? -53.312 59.194 -13.026 1.00 31.34 402 SER A CA 1
ATOM 3130 C C . SER A 1 402 ? -52.149 60.215 -13.083 1.00 31.34 402 SER A C 1
ATOM 3132 O O . SER A 1 402 ? -51.825 60.872 -12.100 1.00 31.34 402 SER A O 1
ATOM 3134 N N . SER A 1 403 ? -51.663 60.390 -14.327 1.00 30.98 403 SER A N 1
ATOM 3135 C CA . SER A 1 403 ? -51.505 61.579 -15.219 1.00 30.98 403 SER A CA 1
ATOM 3136 C C . SER A 1 403 ? -51.964 62.973 -14.725 1.00 30.98 403 SER A C 1
ATOM 3138 O O . SER A 1 403 ? -52.791 63.040 -13.815 1.00 30.98 403 SER A O 1
ATOM 3140 N N . PRO A 1 404 ? -51.514 64.103 -15.327 1.00 54.66 404 PRO A N 1
ATOM 3141 C CA . PRO A 1 404 ? -51.409 64.377 -16.780 1.00 54.66 404 PRO A CA 1
ATOM 3142 C C . PRO A 1 404 ? -50.070 64.054 -17.441 1.00 54.66 404 PRO A C 1
ATOM 3144 O O . PRO A 1 404 ? -49.021 64.319 -16.814 1.00 54.66 404 PRO A O 1
#

Mean predicted aligned error: 10.41 Å

Sequence (404 aa):
MKPSSFLDLRDDNQGSKRVEMSNKRFTVNPFGELTLTSEDRVKLVDIANTLVHAKLEEYEEYLKTAKTIDLVRWKKFSNSGSATTYIERKNSNPDSNLPKLLMTGPLPGTLDDNMFGIVNPTLEAMRIKVSYLNDFSAAAVLSTVVKPTVDEPFLSVVVKWMEIDIPGASIGVVRNRDYVYVESTGITHLKNGDRVGYHLMHSVNFPQTYELPNRIRGNISLCAIFHQEGPDRTDCRGTGIMDPKGDLVRMVAVMGMVQATMAGVKYSYCGQMKKLAWLLEQKHAALRERSARVAQPVCTTCSKPTKNSKLRVGKSDSTCKLCFKAVCGSCKVHKKLSFISPDLELTQRKLAFCNKCLMKATRLDTLEAACHQFVYKQNVQPVAREAFVTGEMSTSSDSIVSSP

pLDDT: mean 81.91, std 21.71, range [21.77, 98.69]

Solvent-accessible surface area (backbone atoms only — not comparable to full-atom values): 23243 Å² total; per-residue (Å²): 137,81,83,80,91,83,84,81,82,69,79,79,85,65,89,69,76,83,75,75,81,61,80,77,36,58,50,72,61,94,49,70,86,62,85,72,53,74,67,54,46,51,52,54,50,52,53,49,48,53,55,50,51,57,49,50,56,56,46,55,55,38,59,73,56,75,66,69,74,63,63,87,41,34,41,82,72,52,70,59,90,66,24,36,35,26,33,59,40,68,88,68,43,80,94,53,92,57,58,37,40,40,35,39,39,44,32,57,30,33,48,59,30,27,48,54,19,66,54,46,91,44,60,67,44,37,55,50,41,38,78,67,43,69,40,56,55,29,46,31,66,55,41,76,71,40,75,36,36,81,92,41,44,52,31,32,29,34,36,31,37,37,29,42,64,33,86,50,27,95,76,68,77,42,66,32,35,32,38,41,25,41,35,36,35,30,72,51,63,49,98,88,64,52,64,29,36,41,44,38,40,36,50,55,87,55,91,69,63,66,86,59,85,82,47,38,73,30,41,44,41,35,42,31,42,36,36,60,76,46,90,53,27,14,36,33,47,31,42,32,40,39,43,64,55,81,96,61,60,66,67,54,57,48,51,34,48,50,53,35,60,58,26,56,66,38,19,21,60,40,16,42,44,51,38,45,48,52,54,38,53,55,47,52,54,62,40,77,78,42,84,85,73,84,58,58,67,39,10,73,82,79,66,46,74,35,98,70,74,102,78,69,92,84,72,75,78,48,28,14,74,72,80,55,37,22,32,31,79,92,48,47,45,78,47,74,40,71,46,72,47,98,87,68,46,82,44,77,46,82,41,39,33,34,60,70,59,51,55,49,41,65,69,47,70,51,62,65,49,35,23,47,66,56,35,55,55,68,70,60,68,79,76,76,80,77,76,80,78,79,77,89,79,91,82,83,88,84,80,89,85,84,82,136

Radius of gyration: 25.57 Å; Cα contacts (8 Å, |Δi|>4): 693; chains: 1; bounding box: 84×90×64 Å

Secondary structure (DSSP, 8-state):
-PPP------------------GGGS-S-SSS-----HHHHHHHHHHHHHHHHHHHHHHHHHHHTTT---TTTEEEEEEETTEEEEEE-GGG-TT--S-EEEEESPEES-HHHHHHHH---SHHHHHHHHHHH---SEEEEEEEEE---SS-TT-EEEEEEEEEPPTTGGGTSS-EEEEEEEEEEEEEE-TT--EEEEEEEEE---TT-PPPTTEEE-EEEEEEEEEEEETTEEEEEEEEEEE--SS--HHHHHHHHHHHHHGGGGHHHHHHHHHHHHHHHHHHHHHHTS--PPPPSB-TTT-PBPS--S--TT-GGGB-TTT--B--GGGEEEEEEEEE-TTS-EEEEEEEEEHHHHHHHHTS-HHHHHHHHHTGGGGS------------------------